Protein AF-0000000086877077 (afdb_homodimer)

Structure (mmCIF, N/CA/C/O backbone):
data_AF-0000000086877077-model_v1
#
loop_
_entity.id
_entity.type
_entity.pdbx_description
1 polymer 'ABC transporter ATP-binding protein'
#
loop_
_atom_site.group_PDB
_atom_site.id
_atom_site.type_symbol
_atom_site.label_atom_id
_atom_site.label_alt_id
_atom_site.label_comp_id
_atom_site.label_asym_id
_atom_site.label_entity_id
_atom_site.label_seq_id
_atom_site.pdbx_PDB_ins_code
_atom_site.Cartn_x
_atom_site.Cartn_y
_atom_site.Cartn_z
_atom_site.occupancy
_atom_site.B_iso_or_equiv
_atom_site.auth_seq_id
_atom_site.auth_comp_id
_atom_site.auth_asym_id
_atom_site.auth_atom_id
_atom_site.pdbx_PDB_model_num
ATOM 1 N N . MET A 1 1 ? -6.91 24.859 15.961 1 87.12 1 MET A N 1
ATOM 2 C CA . MET A 1 1 ? -7.949 23.844 15.906 1 87.12 1 MET A CA 1
ATOM 3 C C . MET A 1 1 ? -8.664 23.859 14.562 1 87.12 1 MET A C 1
ATOM 5 O O . MET A 1 1 ? -8.836 24.922 13.961 1 87.12 1 MET A O 1
ATOM 9 N N . VAL A 1 2 ? -8.867 22.766 14.031 1 94.12 2 VAL A N 1
ATOM 10 C CA . VAL A 1 2 ? -9.648 22.656 12.805 1 94.12 2 VAL A CA 1
ATOM 11 C C . VAL A 1 2 ? -11.047 22.125 13.133 1 94.12 2 VAL A C 1
ATOM 13 O O . VAL A 1 2 ? -11.188 21.125 13.836 1 94.12 2 VAL A O 1
ATOM 16 N N . GLU A 1 3 ? -12.031 22.891 12.672 1 96.88 3 GLU A N 1
ATOM 17 C CA . GLU A 1 3 ? -13.414 22.484 12.883 1 96.88 3 GLU A CA 1
ATOM 18 C C . GLU A 1 3 ? -14.125 22.234 11.555 1 96.88 3 GLU A C 1
ATOM 20 O O . GLU A 1 3 ? -14.109 23.078 10.656 1 96.88 3 GLU A O 1
ATOM 25 N N . VAL A 1 4 ? -14.672 21.078 11.445 1 97.12 4 VAL A N 1
ATOM 26 C CA . VAL A 1 4 ? -15.5 20.703 10.297 1 97.12 4 VAL A CA 1
ATOM 27 C C . VAL A 1 4 ? -16.969 20.609 10.727 1 97.12 4 VAL A C 1
ATOM 29 O O . VAL A 1 4 ? -17.312 19.859 11.633 1 97.12 4 VAL A O 1
ATOM 32 N N . ARG A 1 5 ? -17.781 21.422 10.055 1 97.5 5 ARG A N 1
ATOM 33 C CA . ARG A 1 5 ? -19.188 21.484 10.445 1 97.5 5 ARG A CA 1
ATOM 34 C C . ARG A 1 5 ? -20.109 21.125 9.281 1 97.5 5 ARG A C 1
ATOM 36 O O . ARG A 1 5 ? -20.25 21.906 8.336 1 97.5 5 ARG A O 1
ATOM 43 N N . ASN A 1 6 ? -20.734 19.984 9.406 1 97.56 6 ASN A N 1
ATOM 44 C CA . ASN A 1 6 ? -21.781 19.531 8.508 1 97.56 6 ASN A CA 1
ATOM 45 C C . ASN A 1 6 ? -21.359 19.641 7.043 1 97.56 6 ASN A C 1
ATOM 47 O O . ASN A 1 6 ? -22.109 20.156 6.211 1 97.56 6 ASN A O 1
ATOM 51 N N . VAL A 1 7 ? -20.219 19.188 6.746 1 97 7 VAL A N 1
ATOM 52 C CA . VAL A 1 7 ? -19.656 19.297 5.406 1 97 7 VAL A CA 1
ATOM 53 C C . VAL A 1 7 ? -20.141 18.125 4.551 1 97 7 VAL A C 1
ATOM 55 O O . VAL A 1 7 ? -20.203 16.984 5.027 1 97 7 VAL A O 1
ATOM 58 N N . SER A 1 8 ? -20.516 18.406 3.322 1 97.38 8 SER A N 1
ATOM 59 C CA . SER A 1 8 ? -20.969 17.391 2.371 1 97.38 8 SER A CA 1
ATOM 60 C C . SER A 1 8 ? -20.359 17.641 0.99 1 97.38 8 SER A C 1
ATOM 62 O O . SER A 1 8 ? -19.953 18.75 0.669 1 97.38 8 SER A O 1
ATOM 64 N N . LYS A 1 9 ? -20.141 16.625 0.255 1 96.38 9 LYS A N 1
ATOM 65 C CA . LYS A 1 9 ? -19.688 16.656 -1.135 1 96.38 9 LYS A CA 1
ATOM 66 C C . LYS A 1 9 ? -20.391 15.578 -1.959 1 96.38 9 LYS A C 1
ATOM 68 O O . LYS A 1 9 ? -20.469 14.422 -1.537 1 96.38 9 LYS A O 1
ATOM 73 N N . GLN A 1 10 ? -20.891 15.953 -3.033 1 94.19 10 GLN A N 1
ATOM 74 C CA . GLN A 1 10 ? -21.562 15.031 -3.949 1 94.19 10 GLN A CA 1
ATOM 75 C C . GLN A 1 10 ? -20.938 15.094 -5.34 1 94.19 10 GLN A C 1
ATOM 77 O O . GLN A 1 10 ? -20.562 16.172 -5.816 1 94.19 10 GLN A O 1
ATOM 82 N N . TYR A 1 11 ? -20.734 13.898 -5.969 1 88.69 11 TYR A N 1
ATOM 83 C CA . TYR A 1 11 ? -20.359 13.766 -7.375 1 88.69 11 TYR A CA 1
ATOM 84 C C . TYR A 1 11 ? -21.406 12.969 -8.141 1 88.69 11 TYR A C 1
ATOM 86 O O . TYR A 1 11 ? -21.766 11.852 -7.754 1 88.69 11 TYR A O 1
ATOM 94 N N . GLY A 1 12 ? -21.859 13.461 -9.289 1 86.75 12 GLY A N 1
ATOM 95 C CA . GLY A 1 12 ? -22.812 12.734 -10.125 1 86.75 12 GLY A CA 1
ATOM 96 C C . GLY A 1 12 ? -23.984 12.172 -9.344 1 86.75 12 GLY A C 1
ATOM 97 O O . GLY A 1 12 ? -24.375 11.023 -9.562 1 86.75 12 GLY A O 1
ATOM 98 N N . GLY A 1 13 ? -24.375 12.766 -8.328 1 86.44 13 GLY A N 1
ATOM 99 C CA . GLY A 1 13 ? -25.531 12.336 -7.562 1 86.44 13 GLY A CA 1
ATOM 100 C C . GLY A 1 13 ? -25.172 11.469 -6.375 1 86.44 13 GLY A C 1
ATOM 101 O O . GLY A 1 13 ? -26.031 11.133 -5.559 1 86.44 13 GLY A O 1
ATOM 102 N N . VAL A 1 14 ? -24.047 11.07 -6.234 1 87.62 14 VAL A N 1
ATOM 103 C CA . VAL A 1 14 ? -23.641 10.219 -5.125 1 87.62 14 VAL A CA 1
ATOM 104 C C . VAL A 1 14 ? -22.938 11.062 -4.059 1 87.62 14 VAL A C 1
ATOM 106 O O . VAL A 1 14 ? -22 11.812 -4.367 1 87.62 14 VAL A O 1
ATOM 109 N N . ARG A 1 15 ? -23.375 10.953 -2.826 1 92.31 15 ARG A N 1
ATOM 110 C CA . ARG A 1 15 ? -22.75 11.664 -1.721 1 92.31 15 ARG A CA 1
ATOM 111 C C . ARG A 1 15 ? -21.484 10.945 -1.258 1 92.31 15 ARG A C 1
ATOM 113 O O . ARG A 1 15 ? -21.562 9.898 -0.602 1 92.31 15 ARG A O 1
ATOM 120 N N . VAL A 1 16 ? -20.391 11.523 -1.556 1 93.94 16 VAL A N 1
ATOM 121 C CA . VAL A 1 16 ? -19.094 10.938 -1.198 1 93.94 16 VAL A CA 1
ATOM 122 C C . VAL A 1 16 ? -18.766 11.273 0.253 1 93.94 16 VAL A C 1
ATOM 124 O O . VAL A 1 16 ? -18.125 10.484 0.948 1 93.94 16 VAL A O 1
ATOM 127 N N . VAL A 1 17 ? -19.141 12.438 0.637 1 97.06 17 VAL A N 1
ATOM 128 C CA . VAL A 1 17 ? -19.109 12.883 2.023 1 97.06 17 VAL A CA 1
ATOM 129 C C . VAL A 1 17 ? -20.469 13.453 2.414 1 97.06 17 VAL A C 1
ATOM 131 O O . VAL A 1 17 ? -21.016 14.305 1.712 1 97.06 17 VAL A O 1
ATOM 134 N N . ASP A 1 18 ? -20.969 12.953 3.551 1 97.44 18 ASP A N 1
ATOM 135 C CA . ASP A 1 18 ? -22.359 13.258 3.873 1 97.44 18 ASP A CA 1
ATOM 136 C C . ASP A 1 18 ? -22.484 13.797 5.297 1 97.44 18 ASP A C 1
ATOM 138 O O . ASP A 1 18 ? -22.547 13.023 6.254 1 97.44 18 ASP A O 1
ATOM 142 N N . ASP A 1 19 ? -22.562 15.125 5.395 1 96.94 19 ASP A N 1
ATOM 143 C CA . ASP A 1 19 ? -22.875 15.812 6.645 1 96.94 19 ASP A CA 1
ATOM 144 C C . ASP A 1 19 ? -21.875 15.461 7.738 1 96.94 19 ASP A C 1
ATOM 146 O O . ASP A 1 19 ? -22.266 15.031 8.828 1 96.94 19 ASP A O 1
ATOM 150 N N . VAL A 1 20 ? -20.625 15.633 7.445 1 97.62 20 VAL A N 1
ATOM 151 C CA . VAL A 1 20 ? -19.562 15.242 8.359 1 97.62 20 VAL A CA 1
ATOM 152 C C . VAL A 1 20 ? -19.188 16.422 9.25 1 97.62 20 VAL A C 1
ATOM 154 O O . VAL A 1 20 ? -18.984 17.531 8.766 1 97.62 20 VAL A O 1
ATOM 157 N N . SER A 1 21 ? -19.203 16.188 10.539 1 97.75 21 SER A N 1
ATOM 158 C CA . SER A 1 21 ? -18.703 17.141 11.531 1 97.75 21 SER A CA 1
ATOM 159 C C . SER A 1 21 ? -17.625 16.5 12.398 1 97.75 21 SER A C 1
ATOM 161 O O . SER A 1 21 ? -17.75 15.344 12.812 1 97.75 21 SER A O 1
ATOM 163 N N . LEU A 1 22 ? -16.562 17.219 12.531 1 96.62 22 LEU A N 1
ATOM 164 C CA . LEU A 1 22 ? -15.492 16.734 13.406 1 96.62 22 LEU A CA 1
ATOM 165 C C . LEU A 1 22 ? -14.578 17.875 13.836 1 96.62 22 LEU A C 1
ATOM 167 O O . LEU A 1 22 ? -14.625 18.969 13.258 1 96.62 22 LEU A O 1
ATOM 171 N N . ASN A 1 23 ? -13.859 17.625 14.898 1 96.12 23 ASN A N 1
ATOM 172 C CA . ASN A 1 23 ? -12.844 18.547 15.367 1 96.12 23 ASN A CA 1
ATOM 173 C C . ASN A 1 23 ? -11.461 17.906 15.383 1 96.12 23 ASN A C 1
ATOM 175 O O . ASN A 1 23 ? -11.32 16.734 15.75 1 96.12 23 ASN A O 1
ATOM 179 N N . ILE A 1 24 ? -10.547 18.625 14.922 1 97.06 24 ILE A N 1
ATOM 180 C CA . ILE A 1 24 ? -9.148 18.188 14.977 1 97.06 24 ILE A CA 1
ATOM 181 C C . ILE A 1 24 ? -8.43 18.922 16.109 1 97.06 24 ILE A C 1
ATOM 183 O O . ILE A 1 24 ? -8.344 20.156 16.109 1 97.06 24 ILE A O 1
ATOM 187 N N . ALA A 1 25 ? -7.91 18.141 17.031 1 96.88 25 ALA A N 1
ATOM 188 C CA . ALA A 1 25 ? -7.238 18.703 18.188 1 96.88 25 ALA A CA 1
ATOM 189 C C . ALA A 1 25 ? -5.891 19.312 17.812 1 96.88 25 ALA A C 1
ATOM 191 O O . ALA A 1 25 ? -5.121 18.703 17.062 1 96.88 25 ALA A O 1
ATOM 192 N N . LYS A 1 26 ? -5.648 20.453 18.375 1 96.94 26 LYS A N 1
ATOM 193 C CA . LYS A 1 26 ? -4.379 21.141 18.125 1 96.94 26 LYS A CA 1
ATOM 194 C C . LYS A 1 26 ? -3.229 20.406 18.828 1 96.94 26 LYS A C 1
ATOM 196 O O . LYS A 1 26 ? -3.385 19.922 19.953 1 96.94 26 LYS A O 1
ATOM 201 N N . GLY A 1 27 ? -2.117 20.344 18.172 1 97.75 27 GLY A N 1
ATOM 202 C CA . GLY A 1 27 ? -0.911 19.781 18.75 1 97.75 27 GLY A CA 1
ATOM 203 C C . GLY A 1 27 ? -0.98 18.281 18.922 1 97.75 27 GLY A C 1
ATOM 204 O O . GLY A 1 27 ? -0.345 17.719 19.812 1 97.75 27 GLY A O 1
ATOM 205 N N . LYS A 1 28 ? -1.819 17.609 18.094 1 98.56 28 LYS A N 1
ATOM 206 C CA . LYS A 1 28 ? -2.016 16.172 18.156 1 98.56 28 LYS A CA 1
ATOM 207 C C . LYS A 1 28 ? -1.961 15.547 16.766 1 98.56 28 LYS A C 1
ATOM 209 O O . LYS A 1 28 ? -2.006 16.266 15.758 1 98.56 28 LYS A O 1
ATOM 214 N N . ILE A 1 29 ? -1.747 14.297 16.719 1 98.56 29 ILE A N 1
ATOM 215 C CA . ILE A 1 29 ? -1.922 13.539 15.484 1 98.56 29 ILE A CA 1
ATOM 216 C C . ILE A 1 29 ? -3.33 12.945 15.438 1 98.56 29 ILE A C 1
ATOM 218 O O . ILE A 1 29 ? -3.723 12.195 16.328 1 98.56 29 ILE A O 1
ATOM 222 N N . THR A 1 30 ? -4.082 13.359 14.453 1 98.69 30 THR A N 1
ATOM 223 C CA . THR A 1 30 ? -5.387 12.758 14.18 1 98.69 30 THR A CA 1
ATOM 224 C C . THR A 1 30 ? -5.352 11.953 12.891 1 98.69 30 THR A C 1
ATOM 226 O O . THR A 1 30 ? -5.016 12.484 11.828 1 98.69 30 THR A O 1
ATOM 229 N N . SER A 1 31 ? -5.688 10.664 12.969 1 98.5 31 SER A N 1
ATOM 230 C CA . SER A 1 31 ? -5.691 9.797 11.797 1 98.5 31 SER A CA 1
ATOM 231 C C . SER A 1 31 ? -7.113 9.562 11.297 1 98.5 31 SER A C 1
ATOM 233 O O . SER A 1 31 ? -8.031 9.367 12.094 1 98.5 31 SER A O 1
ATOM 235 N N . PHE A 1 32 ? -7.281 9.703 9.992 1 97.94 32 PHE A N 1
ATOM 236 C CA . PHE A 1 32 ? -8.492 9.258 9.305 1 97.94 32 PHE A CA 1
ATOM 237 C C . PHE A 1 32 ? -8.344 7.816 8.828 1 97.94 32 PHE A C 1
ATOM 239 O O . PHE A 1 32 ? -7.41 7.496 8.086 1 97.94 32 PHE A O 1
ATOM 246 N N . ILE A 1 33 ? -9.25 6.961 9.312 1 97.62 33 ILE A N 1
ATOM 247 C CA . ILE A 1 33 ? -9.227 5.566 8.891 1 97.62 33 ILE A CA 1
ATOM 248 C C . ILE A 1 33 ? -10.586 5.18 8.297 1 97.62 33 ILE A C 1
ATOM 250 O O . ILE A 1 33 ? -11.57 5.895 8.492 1 97.62 33 ILE A O 1
ATOM 254 N N . GLY A 1 34 ? -10.633 4.086 7.578 1 95.94 34 GLY A N 1
ATOM 255 C CA . GLY A 1 34 ? -11.828 3.578 6.922 1 95.94 34 GLY A CA 1
ATOM 256 C C . GLY A 1 34 ? -11.531 2.809 5.648 1 95.94 34 GLY A C 1
ATOM 257 O O . GLY A 1 34 ? -10.406 2.844 5.148 1 95.94 34 GLY A O 1
ATOM 258 N N . PRO A 1 35 ? -12.523 2.113 5.184 1 93 35 PRO A N 1
ATOM 259 C CA . PRO A 1 35 ? -12.312 1.348 3.953 1 93 35 PRO A CA 1
ATOM 260 C C . PRO A 1 35 ? -12.117 2.238 2.73 1 93 35 PRO A C 1
ATOM 262 O O . PRO A 1 35 ? -12.227 3.463 2.828 1 93 35 PRO A O 1
ATOM 265 N N . ASN A 1 36 ? -11.695 1.594 1.664 1 87.88 36 ASN A N 1
ATOM 266 C CA . ASN A 1 36 ? -11.586 2.324 0.406 1 87.88 36 ASN A CA 1
ATOM 267 C C . ASN A 1 36 ? -12.922 2.953 0.006 1 87.88 36 ASN A C 1
ATOM 269 O O . ASN A 1 36 ? -13.969 2.322 0.133 1 87.88 36 ASN A O 1
ATOM 273 N N . GLY A 1 37 ? -12.898 4.148 -0.38 1 87.44 37 GLY A N 1
ATOM 274 C CA . GLY A 1 37 ? -14.109 4.828 -0.813 1 87.44 37 GLY A CA 1
ATOM 275 C C . GLY A 1 37 ? -14.891 5.445 0.333 1 87.44 37 GLY A C 1
ATOM 276 O O . GLY A 1 37 ? -16 5.938 0.139 1 87.44 37 GLY A O 1
ATOM 277 N N . ALA A 1 38 ? -14.32 5.5 1.465 1 92.25 38 ALA A N 1
ATOM 278 C CA . ALA A 1 38 ? -15.031 5.98 2.646 1 92.25 38 ALA A CA 1
ATOM 279 C C . ALA A 1 38 ? -15.141 7.5 2.646 1 92.25 38 ALA A C 1
ATOM 281 O O . ALA A 1 38 ? -15.859 8.078 3.465 1 92.25 38 ALA A O 1
ATOM 282 N N . GLY A 1 39 ? -14.414 8.164 1.776 1 93.69 39 GLY A N 1
ATOM 283 C CA . GLY A 1 39 ? -14.477 9.617 1.689 1 93.69 39 GLY A CA 1
ATOM 284 C C . GLY A 1 39 ? -13.312 10.305 2.371 1 93.69 39 GLY A C 1
ATOM 285 O O . GLY A 1 39 ? -13.312 11.531 2.535 1 93.69 39 GLY A O 1
ATOM 286 N N . LYS A 1 40 ? -12.32 9.578 2.807 1 94.94 40 LYS A N 1
ATOM 287 C CA . LYS A 1 40 ? -11.195 10.094 3.576 1 94.94 40 LYS A CA 1
ATOM 288 C C . LYS A 1 40 ? -10.453 11.18 2.801 1 94.94 40 LYS A C 1
ATOM 290 O O . LYS A 1 40 ? -10.25 12.289 3.309 1 94.94 40 LYS A O 1
ATOM 295 N N . SER A 1 41 ? -10.086 10.844 1.562 1 93.56 41 SER A N 1
ATOM 296 C CA . SER A 1 41 ? -9.328 11.773 0.737 1 93.56 41 SER A CA 1
ATOM 297 C C . SER A 1 41 ? -10.172 12.992 0.366 1 93.56 41 SER A C 1
ATOM 299 O O . SER A 1 41 ? -9.68 14.125 0.383 1 93.56 41 SER A O 1
ATOM 301 N N . THR A 1 42 ? -11.406 12.797 0.036 1 93.62 42 THR A N 1
ATOM 302 C CA . THR A 1 42 ? -12.312 13.891 -0.303 1 93.62 42 THR A CA 1
ATOM 303 C C . THR A 1 42 ? -12.484 14.836 0.882 1 93.62 42 THR A C 1
ATOM 305 O O . THR A 1 42 ? -12.422 16.047 0.725 1 93.62 42 THR A O 1
ATOM 308 N N . LEU A 1 43 ? -12.656 14.227 2.027 1 95.81 43 LEU A N 1
ATOM 309 C CA . LEU A 1 43 ? -12.805 15.031 3.234 1 95.81 43 LEU A CA 1
ATOM 310 C C . LEU A 1 43 ? -11.547 15.852 3.496 1 95.81 43 LEU A C 1
ATOM 312 O O . LEU A 1 43 ? -11.633 17.062 3.74 1 95.81 43 LEU A O 1
ATOM 316 N N . LEU A 1 44 ? -10.398 15.203 3.404 1 95.31 44 LEU A N 1
ATOM 317 C CA . LEU A 1 44 ? -9.133 15.898 3.613 1 95.31 44 LEU A CA 1
ATOM 318 C C . LEU A 1 44 ? -8.961 17.031 2.611 1 95.31 44 LEU A C 1
ATOM 320 O O . LEU A 1 44 ? -8.523 18.125 2.975 1 95.31 44 LEU A O 1
ATOM 324 N N . SER A 1 45 ? -9.344 16.828 1.409 1 93.44 45 SER A N 1
ATOM 325 C CA . SER A 1 45 ? -9.219 17.828 0.354 1 93.44 45 SER A CA 1
ATOM 326 C C . SER A 1 45 ? -10.133 19.016 0.623 1 93.44 45 SER A C 1
ATOM 328 O O . SER A 1 45 ? -9.766 20.156 0.326 1 93.44 45 SER A O 1
ATOM 330 N N . MET A 1 46 ? -11.266 18.797 1.175 1 94.06 46 MET A N 1
ATOM 331 C CA . MET A 1 46 ? -12.172 19.891 1.511 1 94.06 46 MET A CA 1
ATOM 332 C C . MET A 1 46 ? -11.633 20.703 2.67 1 94.06 46 MET A C 1
ATOM 334 O O . MET A 1 46 ? -11.742 21.938 2.672 1 94.06 46 MET A O 1
ATOM 338 N N . ILE A 1 47 ? -11 19.984 3.57 1 93.31 47 ILE A N 1
ATOM 339 C CA . ILE A 1 47 ? -10.422 20.672 4.73 1 93.31 47 ILE A CA 1
ATOM 340 C C . ILE A 1 47 ? -9.297 21.594 4.281 1 93.31 47 ILE A C 1
ATOM 342 O O . ILE A 1 47 ? -9.094 22.656 4.867 1 93.31 47 ILE A O 1
ATOM 346 N N . THR A 1 48 ? -8.633 21.266 3.201 1 89.69 48 THR A N 1
ATOM 347 C CA . THR A 1 48 ? -7.469 22.031 2.746 1 89.69 48 THR A CA 1
ATOM 348 C C . THR A 1 48 ? -7.84 22.953 1.591 1 89.69 48 THR A C 1
ATOM 350 O O . THR A 1 48 ? -6.973 23.609 1.009 1 89.69 48 THR A O 1
ATOM 353 N N . ARG A 1 49 ? -9.023 22.953 1.143 1 87.19 49 ARG A N 1
ATOM 354 C CA . ARG A 1 49 ? -9.578 23.797 0.094 1 87.19 49 ARG A CA 1
ATOM 355 C C . ARG A 1 49 ? -9.078 23.375 -1.281 1 87.19 49 ARG A C 1
ATOM 357 O O . ARG A 1 49 ? -9.023 24.188 -2.207 1 87.19 49 ARG A O 1
ATOM 364 N N . LEU A 1 50 ? -8.562 22.188 -1.391 1 84.81 50 LEU A N 1
ATOM 365 C CA . LEU A 1 50 ? -8.188 21.641 -2.689 1 84.81 50 LEU A CA 1
ATOM 366 C C . LEU A 1 50 ? -9.422 21.359 -3.537 1 84.81 50 LEU A C 1
ATOM 368 O O . LEU A 1 50 ? -9.359 21.406 -4.766 1 84.81 50 LEU A O 1
ATOM 372 N N . ILE A 1 51 ? -10.477 21.016 -2.85 1 89.69 51 ILE A N 1
ATOM 373 C CA . ILE A 1 51 ? -11.781 20.875 -3.486 1 89.69 51 ILE A CA 1
ATOM 374 C C . ILE A 1 51 ? -12.828 21.656 -2.699 1 89.69 51 ILE A C 1
ATOM 376 O O . ILE A 1 51 ? -12.734 21.781 -1.477 1 89.69 51 ILE A O 1
ATOM 380 N N . SER A 1 52 ? -13.781 22.141 -3.438 1 91.69 52 SER A N 1
ATOM 381 C CA . SER A 1 52 ? -14.852 22.891 -2.789 1 91.69 52 SER A CA 1
ATOM 382 C C . SER A 1 52 ? -15.844 21.953 -2.1 1 91.69 52 SER A C 1
ATOM 384 O O . SER A 1 52 ? -16.078 20.844 -2.568 1 91.69 52 SER A O 1
ATOM 386 N N . LYS A 1 53 ? -16.344 22.391 -1.026 1 93.88 53 LYS A N 1
ATOM 387 C CA . LYS A 1 53 ? -17.438 21.688 -0.363 1 93.88 53 LYS A CA 1
ATOM 388 C C . LYS A 1 53 ? -18.797 22.125 -0.933 1 93.88 53 LYS A C 1
ATOM 390 O O . LYS A 1 53 ? -18.922 23.234 -1.446 1 93.88 53 LYS A O 1
ATOM 395 N N . ASP A 1 54 ? -19.766 21.266 -0.862 1 95.19 54 ASP A N 1
ATOM 396 C CA . ASP A 1 54 ? -21.109 21.609 -1.312 1 95.19 54 ASP A CA 1
ATOM 397 C C . ASP A 1 54 ? -21.906 22.281 -0.198 1 95.19 54 ASP A C 1
ATOM 399 O O . ASP A 1 54 ? -22.672 23.219 -0.453 1 95.19 54 ASP A O 1
ATOM 403 N N . THR A 1 55 ? -21.734 21.812 0.981 1 95.62 55 THR A N 1
ATOM 404 C CA . THR A 1 55 ? -22.391 22.375 2.154 1 95.62 55 THR A CA 1
ATOM 405 C C . THR A 1 55 ? -21.453 22.344 3.359 1 95.62 55 THR A C 1
ATOM 407 O O . THR A 1 55 ? -20.406 21.719 3.318 1 95.62 55 THR A O 1
ATOM 410 N N . GLY A 1 56 ? -21.812 23.156 4.391 1 96.38 56 GLY A N 1
ATOM 411 C CA . GLY A 1 56 ? -21.078 23.141 5.652 1 96.38 56 GLY A CA 1
ATOM 412 C C . GLY A 1 56 ? -19.953 24.156 5.703 1 96.38 56 GLY A C 1
ATOM 413 O O . GLY A 1 56 ? -19.906 25.078 4.887 1 96.38 56 GLY A O 1
ATOM 414 N N . GLN A 1 57 ? -19.172 24 6.785 1 96.69 57 GLN A N 1
ATOM 415 C CA . GLN A 1 57 ? -18.078 24.953 7.008 1 96.69 57 GLN A CA 1
ATOM 416 C C . GLN A 1 57 ? -16.828 24.25 7.527 1 96.69 57 GLN A C 1
ATOM 418 O O . GLN A 1 57 ? -16.922 23.234 8.227 1 96.69 57 GLN A O 1
ATOM 423 N N . VAL A 1 58 ? -15.766 24.75 7.121 1 96.62 58 VAL A N 1
ATOM 424 C CA . VAL A 1 58 ? -14.477 24.344 7.672 1 96.62 58 VAL A CA 1
ATOM 425 C C . VAL A 1 58 ? -13.766 25.562 8.258 1 96.62 58 VAL A C 1
ATOM 427 O O . VAL A 1 58 ? -13.555 26.562 7.57 1 96.62 58 VAL A O 1
ATOM 430 N N . LEU A 1 59 ? -13.469 25.453 9.523 1 96.56 59 LEU A N 1
ATOM 431 C CA . LEU A 1 59 ? -12.797 26.562 10.203 1 96.56 59 LEU A CA 1
ATOM 432 C C . LEU A 1 59 ? -11.391 26.156 10.633 1 96.56 59 LEU A C 1
ATOM 434 O O . LEU A 1 59 ? -11.188 25.078 11.172 1 96.56 59 LEU A O 1
ATOM 438 N N . ILE A 1 60 ? -10.477 27 10.391 1 94.38 60 ILE A N 1
ATOM 439 C CA . ILE A 1 60 ? -9.117 26.875 10.906 1 94.38 60 ILE A CA 1
ATOM 440 C C . ILE A 1 60 ? -8.812 28.062 11.828 1 94.38 60 ILE A C 1
ATOM 442 O O . ILE A 1 60 ? -8.844 29.219 11.406 1 94.38 60 ILE A O 1
ATOM 446 N N . GLU A 1 61 ? -8.57 27.734 13.023 1 92.88 61 GLU A N 1
ATO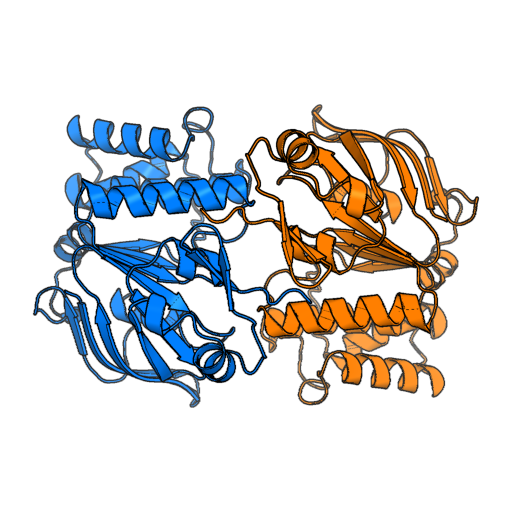M 447 C CA . GLU A 1 61 ? -8.352 28.766 14.031 1 92.88 61 GLU A CA 1
ATOM 448 C C . GLU A 1 61 ? -9.516 29.75 14.078 1 92.88 61 GLU A C 1
ATOM 450 O O . GLU A 1 61 ? -9.312 30.969 14.055 1 92.88 61 GLU A O 1
ATOM 455 N N . GLY A 1 62 ? -10.648 29.219 13.906 1 92.69 62 GLY A N 1
ATOM 456 C CA . GLY A 1 62 ? -11.859 30.016 14.062 1 92.69 62 GLY A CA 1
ATOM 457 C C . GLY A 1 62 ? -12.258 30.766 12.797 1 92.69 62 GLY A C 1
ATOM 458 O O . GLY A 1 62 ? -13.312 31.391 12.75 1 92.69 62 GLY A O 1
ATOM 459 N N . ARG A 1 63 ? -11.453 30.672 11.773 1 93.56 63 ARG A N 1
ATOM 460 C CA . ARG A 1 63 ? -11.742 31.359 10.516 1 93.56 63 ARG A CA 1
ATOM 461 C C . ARG A 1 63 ? -12.109 30.359 9.422 1 93.56 63 ARG A C 1
ATOM 463 O O . ARG A 1 63 ? -11.445 29.344 9.258 1 93.56 63 ARG A O 1
ATOM 470 N N . GLU A 1 64 ? -13.141 30.766 8.742 1 95.25 64 GLU A N 1
ATOM 471 C CA . GLU A 1 64 ? -13.555 29.906 7.633 1 95.25 64 GLU A CA 1
ATOM 472 C C . GLU A 1 64 ? -12.469 29.844 6.562 1 95.25 64 GLU A C 1
ATOM 474 O O . GLU A 1 64 ? -11.852 30.859 6.227 1 95.25 64 GLU A O 1
ATOM 479 N N . ILE A 1 65 ? -12.25 28.672 6.105 1 93.31 65 ILE A N 1
ATOM 480 C CA . ILE A 1 65 ? -11.117 28.406 5.219 1 93.31 65 ILE A CA 1
ATOM 481 C C . ILE A 1 65 ? -11.234 29.25 3.955 1 93.31 65 ILE A C 1
ATOM 483 O O . ILE A 1 65 ? -10.227 29.703 3.408 1 93.31 65 ILE A O 1
ATOM 487 N N . GLU A 1 66 ? -12.43 29.5 3.49 1 90.12 66 GLU A N 1
ATOM 488 C CA . GLU A 1 66 ? -12.664 30.281 2.279 1 90.12 66 GLU A CA 1
ATOM 489 C C . GLU A 1 66 ? -12.25 31.734 2.477 1 90.12 66 GLU A C 1
ATOM 491 O O . GLU A 1 66 ? -11.969 32.438 1.506 1 90.12 66 GLU A O 1
ATOM 496 N N . GLY A 1 67 ? -12.172 32.125 3.637 1 90.75 67 GLY A N 1
ATOM 497 C CA . GLY A 1 67 ? -11.844 33.5 3.943 1 90.75 67 GLY A CA 1
ATOM 498 C C . GLY A 1 67 ? -10.352 33.781 4.016 1 90.75 67 GLY A C 1
ATOM 499 O O . GLY A 1 67 ? -9.922 34.938 4.047 1 90.75 67 GLY A O 1
ATOM 500 N N . TRP A 1 68 ? -9.602 32.75 4.004 1 92.12 68 TRP A N 1
ATOM 501 C CA . TRP A 1 68 ? -8.156 32.938 4.062 1 92.12 68 TRP A CA 1
ATOM 502 C C . TRP A 1 68 ? -7.598 33.344 2.705 1 92.12 68 TRP A C 1
ATOM 504 O O . TRP A 1 68 ? -8.031 32.844 1.666 1 92.12 68 TRP A O 1
ATOM 514 N N . LYS A 1 69 ? -6.648 34.281 2.783 1 92.31 69 LYS A N 1
ATOM 515 C CA . LYS A 1 69 ? -5.844 34.5 1.588 1 92.31 69 LYS A CA 1
ATOM 516 C C . LYS A 1 69 ? -4.895 33.344 1.328 1 92.31 69 LYS A C 1
ATOM 518 O O . LYS A 1 69 ? -4.312 32.781 2.264 1 92.31 69 LYS A O 1
ATOM 523 N N . SER A 1 70 ? -4.73 33 0.13 1 90.06 70 SER A N 1
ATOM 524 C CA . SER A 1 70 ? -3.916 31.844 -0.239 1 90.06 70 SER A CA 1
ATOM 525 C C . SER A 1 70 ? -2.508 31.953 0.337 1 90.06 70 SER A C 1
ATOM 527 O O . SER A 1 70 ? -1.973 30.969 0.868 1 90.06 70 SER A O 1
ATOM 529 N N . LYS A 1 71 ? -1.957 33.125 0.275 1 91.06 71 LYS A N 1
ATOM 530 C CA . LYS A 1 71 ? -0.6 33.344 0.765 1 91.06 71 LYS A CA 1
ATOM 531 C C . LYS A 1 71 ? -0.515 33.125 2.271 1 91.06 71 LYS A C 1
ATOM 533 O O . LYS A 1 71 ? 0.438 32.5 2.762 1 91.06 71 LYS A O 1
ATOM 538 N N . GLU A 1 72 ? -1.496 33.531 2.9 1 92.69 72 GLU A N 1
ATOM 539 C CA . GLU A 1 72 ? -1.523 33.375 4.352 1 92.69 72 GLU A CA 1
ATOM 540 C C . GLU A 1 72 ? -1.805 31.922 4.73 1 92.69 72 GLU A C 1
ATOM 542 O O . GLU A 1 72 ? -1.188 31.375 5.656 1 92.69 72 GLU A O 1
ATOM 547 N N . LEU A 1 73 ? -2.699 31.359 4.027 1 92.62 73 LEU A N 1
ATOM 548 C CA . LEU A 1 73 ? -3.082 29.969 4.312 1 92.62 73 LEU A CA 1
ATOM 549 C C . LEU A 1 73 ? -1.908 29.031 4.086 1 92.62 73 LEU A C 1
ATOM 551 O O . LEU A 1 73 ? -1.725 28.062 4.84 1 92.62 73 LEU A O 1
ATOM 555 N N . SER A 1 74 ? -1.128 29.328 3.098 1 92.06 74 SER A N 1
ATOM 556 C CA . SER A 1 74 ? -0.002 28.469 2.752 1 92.06 74 SER A CA 1
ATOM 557 C C . SER A 1 74 ? 1.09 28.531 3.814 1 92.06 74 SER A C 1
ATOM 559 O O . SER A 1 74 ? 1.972 27.672 3.857 1 92.06 74 SER A O 1
ATOM 561 N N . LYS A 1 75 ? 1.076 29.484 4.645 1 93.94 75 LYS A N 1
ATOM 562 C CA . LYS A 1 75 ? 2.006 29.609 5.766 1 93.94 75 LYS A CA 1
ATOM 563 C C . LYS A 1 75 ? 1.44 28.938 7.016 1 93.94 75 LYS A C 1
ATOM 565 O O . LYS A 1 75 ? 2.145 28.781 8.016 1 93.94 75 LYS A O 1
ATOM 570 N N . LYS A 1 76 ? 0.175 28.594 6.891 1 94.19 76 LYS A N 1
ATOM 571 C CA . LYS A 1 76 ? -0.503 28.016 8.047 1 94.19 76 LYS A CA 1
ATOM 572 C C . LYS A 1 76 ? -0.685 26.5 7.883 1 94.19 76 LYS A C 1
ATOM 574 O O . LYS A 1 76 ? -0.604 25.75 8.859 1 94.19 76 LYS A O 1
ATOM 579 N N . ILE A 1 77 ? -0.894 26.078 6.609 1 94.88 77 ILE A N 1
ATOM 580 C CA . ILE A 1 77 ? -1.236 24.688 6.336 1 94.88 77 ILE A CA 1
ATOM 581 C C . ILE A 1 77 ? -0.342 24.141 5.227 1 94.88 77 ILE A C 1
ATOM 583 O O . ILE A 1 77 ? -0.079 24.828 4.238 1 94.88 77 ILE A O 1
ATOM 587 N N . SER A 1 78 ? 0.206 22.969 5.43 1 94.56 78 SER A N 1
ATOM 588 C CA . SER A 1 78 ? 0.845 22.203 4.363 1 94.56 78 SER A CA 1
ATOM 589 C C . SER A 1 78 ? 0.076 20.922 4.062 1 94.56 78 SER A C 1
ATOM 591 O O . SER A 1 78 ? -0.46 20.297 4.973 1 94.56 78 SER A O 1
ATOM 593 N N . VAL A 1 79 ? 0.052 20.594 2.746 1 92.81 79 VAL A N 1
ATOM 594 C CA . VAL A 1 79 ? -0.77 19.453 2.322 1 92.81 79 VAL A CA 1
ATOM 595 C C . VAL A 1 79 ? 0.034 18.562 1.392 1 92.81 79 VAL A C 1
ATOM 597 O O . VAL A 1 79 ? 0.724 19.031 0.49 1 92.81 79 VAL A O 1
ATOM 600 N N . LEU A 1 80 ? 0.024 17.312 1.76 1 91.81 80 LEU A N 1
ATOM 601 C CA . LEU A 1 80 ? 0.484 16.297 0.826 1 91.81 80 LEU A CA 1
ATOM 602 C C . LEU A 1 80 ? -0.696 15.539 0.226 1 91.81 80 LEU A C 1
ATOM 604 O O . LEU A 1 80 ? -1.426 14.852 0.942 1 91.81 80 LEU A O 1
ATOM 608 N N . LYS A 1 81 ? -0.804 15.609 -1.119 1 87.31 81 LYS A N 1
ATOM 609 C CA . LYS A 1 81 ? -1.891 14.93 -1.816 1 87.31 81 LYS A CA 1
ATOM 610 C C . LYS A 1 81 ? -1.481 13.516 -2.229 1 87.31 81 LYS A C 1
ATOM 612 O O . LYS A 1 81 ? -0.296 13.172 -2.205 1 87.31 81 LYS A O 1
ATOM 617 N N . GLN A 1 82 ? -2.533 12.695 -2.508 1 73.38 82 GLN A N 1
ATOM 618 C CA . GLN A 1 82 ? -2.297 11.32 -2.939 1 73.38 82 GLN A CA 1
ATOM 619 C C . GLN A 1 82 ? -1.554 11.289 -4.273 1 73.38 82 GLN A C 1
ATOM 621 O O . GLN A 1 82 ? -0.616 10.508 -4.445 1 73.38 82 GLN A O 1
ATOM 626 N N . SER A 1 83 ? -2.021 11.914 -5.242 1 66.12 83 SER A N 1
ATOM 627 C CA . SER A 1 83 ? -1.376 11.898 -6.551 1 66.12 83 SER A CA 1
ATOM 628 C C . SER A 1 83 ? -0.645 13.203 -6.824 1 66.12 83 SER A C 1
ATOM 630 O O . SER A 1 83 ? -1.268 14.266 -6.902 1 66.12 83 SER A O 1
ATOM 632 N N . ASN A 1 84 ? 0.667 13.227 -6.496 1 59.41 84 ASN A N 1
ATOM 633 C CA . ASN A 1 84 ? 1.393 14.438 -6.879 1 59.41 84 ASN A CA 1
ATOM 634 C C . ASN A 1 84 ? 2.156 14.242 -8.188 1 59.41 84 ASN A C 1
ATOM 636 O O . ASN A 1 84 ? 3.16 13.523 -8.219 1 59.41 84 ASN A O 1
ATOM 640 N N . HIS A 1 85 ? 1.473 14.367 -9.211 1 60.94 85 HIS A N 1
ATOM 641 C CA . HIS A 1 85 ? 2.215 14.305 -10.461 1 60.94 85 HIS A CA 1
ATOM 642 C C . HIS A 1 85 ? 2.693 15.68 -10.898 1 60.94 85 HIS A C 1
ATOM 644 O O . HIS A 1 85 ? 1.882 16.547 -11.219 1 60.94 85 HIS A O 1
ATOM 650 N N . ILE A 1 86 ? 3.875 16 -10.438 1 63.88 86 ILE A N 1
ATOM 651 C CA . ILE A 1 86 ? 4.484 17.219 -10.961 1 63.88 86 ILE A CA 1
ATOM 652 C C . ILE A 1 86 ? 5.176 16.922 -12.289 1 63.88 86 ILE A C 1
ATOM 654 O O . ILE A 1 86 ? 6.082 16.078 -12.352 1 63.88 86 ILE A O 1
ATOM 658 N N . ASN A 1 87 ? 4.691 17.391 -13.227 1 67.62 87 ASN A N 1
ATOM 659 C CA . ASN A 1 87 ? 5.156 17.141 -14.586 1 67.62 87 ASN A CA 1
ATOM 660 C C . ASN A 1 87 ? 6.422 17.938 -14.898 1 67.62 87 ASN A C 1
ATOM 662 O O . ASN A 1 87 ? 6.805 18.078 -16.062 1 67.62 87 ASN A O 1
ATOM 666 N N . ILE A 1 88 ? 7.008 18.484 -14.023 1 74.38 88 ILE A N 1
ATOM 667 C CA . ILE A 1 88 ? 8.211 19.281 -14.25 1 74.38 88 ILE A CA 1
ATOM 668 C C . ILE A 1 88 ? 9.438 18.516 -13.766 1 74.38 88 ILE A C 1
ATOM 670 O O . ILE A 1 88 ? 9.375 17.812 -12.75 1 74.38 88 ILE A O 1
ATOM 674 N N . ARG A 1 89 ? 10.445 18.688 -14.578 1 85.12 89 ARG A N 1
ATOM 675 C CA . ARG A 1 89 ? 11.703 18.062 -14.18 1 85.12 89 ARG A CA 1
ATOM 676 C C . ARG A 1 89 ? 12.367 18.844 -13.039 1 85.12 89 ARG A C 1
ATOM 678 O O . ARG A 1 89 ? 12.898 19.938 -13.258 1 85.12 89 ARG A O 1
ATOM 685 N N . LEU A 1 90 ? 12.25 18.5 -11.789 1 92.81 90 LEU A N 1
ATOM 686 C CA . LEU A 1 90 ? 12.789 19.125 -10.586 1 92.81 90 LEU A CA 1
ATOM 687 C C . LEU A 1 90 ? 13.711 18.156 -9.844 1 92.81 90 LEU A C 1
ATOM 689 O O . LEU A 1 90 ? 13.5 16.953 -9.867 1 92.81 90 LEU A O 1
ATOM 693 N N . THR A 1 91 ? 14.695 18.781 -9.297 1 96.5 91 THR A N 1
ATOM 694 C CA . THR A 1 91 ? 15.516 17.984 -8.391 1 96.5 91 THR A CA 1
ATOM 695 C C . THR A 1 91 ? 14.836 17.859 -7.027 1 96.5 91 THR A C 1
ATOM 697 O O . THR A 1 91 ? 13.859 18.547 -6.746 1 96.5 91 THR A O 1
ATOM 700 N N . VAL A 1 92 ? 15.344 16.953 -6.254 1 96.75 92 VAL A N 1
ATOM 701 C CA . VAL A 1 92 ? 14.852 16.781 -4.887 1 96.75 92 VAL A CA 1
ATOM 702 C C . VAL A 1 92 ? 14.977 18.109 -4.133 1 96.75 92 VAL A C 1
ATOM 704 O O . VAL A 1 92 ? 14.023 18.547 -3.48 1 96.75 92 VAL A O 1
ATOM 707 N N . GLU A 1 93 ? 16.078 18.719 -4.285 1 96.75 93 GLU A N 1
ATOM 708 C CA . GLU A 1 93 ? 16.312 19.984 -3.592 1 96.75 93 GLU A CA 1
ATOM 709 C C . GLU A 1 93 ? 15.328 21.047 -4.062 1 96.75 93 GLU A C 1
ATOM 711 O O . GLU A 1 93 ? 14.812 21.828 -3.252 1 96.75 93 GLU A O 1
ATOM 716 N N . ASP A 1 94 ? 15.109 21.094 -5.332 1 95.56 94 ASP A N 1
ATOM 717 C CA . ASP A 1 94 ? 14.148 22.047 -5.879 1 95.56 94 ASP A CA 1
ATOM 718 C C . ASP A 1 94 ? 12.758 21.844 -5.289 1 95.56 94 ASP A C 1
ATOM 720 O O . ASP A 1 94 ? 12.086 22.797 -4.902 1 95.56 94 ASP A O 1
ATOM 724 N N . LEU A 1 95 ? 12.422 20.594 -5.266 1 94.69 95 LEU A N 1
ATOM 725 C CA . LEU A 1 95 ? 11.102 20.266 -4.73 1 94.69 95 LEU A CA 1
ATOM 726 C C . LEU A 1 95 ? 10.984 20.703 -3.275 1 94.69 95 LEU A C 1
ATOM 728 O O . LEU A 1 95 ? 10 21.344 -2.895 1 94.69 95 LEU A O 1
ATOM 732 N N . VAL A 1 96 ? 11.945 20.344 -2.52 1 96 96 VAL A N 1
ATOM 733 C CA . VAL A 1 96 ? 11.914 20.672 -1.096 1 96 96 VAL A CA 1
ATOM 734 C C . VAL A 1 96 ? 11.93 22.188 -0.91 1 96 96 VAL A C 1
ATOM 736 O O . VAL A 1 96 ? 11.258 22.719 -0.017 1 96 96 VAL A O 1
ATOM 739 N N . ALA A 1 97 ? 12.586 22.875 -1.798 1 95.75 97 ALA A N 1
ATOM 740 C CA . ALA A 1 97 ? 12.656 24.328 -1.744 1 95.75 97 ALA A CA 1
ATOM 741 C C . ALA A 1 97 ? 11.289 24.953 -1.999 1 95.75 97 ALA A C 1
ATOM 743 O O . ALA A 1 97 ? 11 26.047 -1.512 1 95.75 97 ALA A O 1
ATOM 744 N N . PHE A 1 98 ? 10.477 24.281 -2.734 1 92.06 98 PHE A N 1
ATOM 745 C CA . PHE A 1 98 ? 9.125 24.766 -2.969 1 92.06 98 PHE A CA 1
ATOM 746 C C . PHE A 1 98 ? 8.367 24.906 -1.653 1 92.06 98 PHE A C 1
ATOM 748 O O . PHE A 1 98 ? 7.453 25.734 -1.543 1 92.06 98 PHE A O 1
ATOM 755 N N . GLY A 1 99 ? 8.758 24.125 -0.709 1 94.06 99 GLY A N 1
ATOM 756 C CA . GLY A 1 99 ? 8.148 24.25 0.604 1 94.06 99 GLY A CA 1
ATOM 757 C C . GLY A 1 99 ? 8.352 25.625 1.227 1 94.06 99 GLY A C 1
ATOM 758 O O . GLY A 1 99 ? 7.57 26.047 2.084 1 94.06 99 GLY A O 1
ATOM 759 N N . ARG A 1 100 ? 9.344 26.25 0.734 1 95.31 100 ARG A N 1
ATOM 760 C CA . ARG A 1 100 ? 9.664 27.562 1.304 1 95.31 100 ARG A CA 1
ATOM 761 C C . ARG A 1 100 ? 9.039 28.688 0.482 1 95.31 100 ARG A C 1
ATOM 763 O O . ARG A 1 100 ? 9.133 29.859 0.854 1 95.31 100 ARG A O 1
ATOM 770 N N . PHE A 1 101 ? 8.359 28.375 -0.508 1 91.5 101 PHE A N 1
ATOM 771 C CA . PHE A 1 101 ? 7.836 29.359 -1.447 1 91.5 101 PHE A CA 1
ATOM 772 C C . PHE A 1 101 ? 6.922 30.344 -0.739 1 91.5 101 PHE A C 1
ATOM 774 O O . PHE A 1 101 ? 6.973 31.547 -1.01 1 91.5 101 PHE A O 1
ATOM 781 N N . PRO A 1 102 ? 6.109 29.906 0.105 1 90.56 102 PRO A N 1
ATOM 782 C CA . PRO A 1 102 ? 5.223 30.844 0.791 1 90.56 102 PRO A CA 1
ATOM 783 C C . PRO A 1 102 ? 5.988 31.938 1.534 1 90.56 102 PRO A C 1
ATOM 785 O O . PRO A 1 102 ? 5.469 33.031 1.73 1 90.56 102 PRO A O 1
ATOM 788 N N . TYR A 1 103 ? 7.168 31.688 1.863 1 90.75 103 TYR A N 1
ATOM 789 C CA . TYR A 1 103 ? 7.961 32.625 2.66 1 90.75 103 TYR A CA 1
ATOM 790 C C . TYR A 1 103 ? 8.906 33.438 1.779 1 90.75 103 TYR A C 1
ATOM 792 O O . TYR A 1 103 ? 9.047 34.625 1.959 1 90.75 103 TYR A O 1
ATOM 800 N N . SER A 1 104 ? 9.477 32.812 0.841 1 88.56 104 SER A N 1
ATOM 801 C CA . SER A 1 104 ? 10.586 33.406 0.099 1 88.56 104 SER A CA 1
ATOM 802 C C . SER A 1 104 ? 10.117 33.938 -1.251 1 88.56 104 SER A C 1
ATOM 804 O O . SER A 1 104 ? 10.781 34.781 -1.85 1 88.56 104 SER A O 1
ATOM 806 N N . GLN A 1 105 ? 9.141 33.312 -1.717 1 88.5 105 GLN A N 1
ATOM 807 C CA . GLN A 1 105 ? 8.656 33.656 -3.055 1 88.5 105 GLN A CA 1
ATOM 808 C C . GLN A 1 105 ? 9.75 33.438 -4.098 1 88.5 105 GLN A C 1
ATOM 810 O O . GLN A 1 105 ? 9.953 34.312 -4.965 1 88.5 105 GLN A O 1
ATOM 815 N N . GLY A 1 106 ? 10.5 32.406 -3.85 1 86.38 106 GLY A N 1
ATOM 816 C CA . GLY A 1 106 ? 11.516 32.031 -4.824 1 86.38 106 GLY A CA 1
ATOM 817 C C . GLY A 1 106 ? 12.898 32.562 -4.465 1 86.38 106 GLY A C 1
ATOM 818 O O . GLY A 1 106 ? 13.898 32.125 -5.027 1 86.38 106 GLY A O 1
ATOM 819 N N . ARG A 1 107 ? 12.992 33.625 -3.578 1 91.31 107 ARG A N 1
ATOM 820 C CA . ARG A 1 107 ? 14.273 34.156 -3.111 1 91.31 107 ARG A CA 1
ATOM 821 C C . ARG A 1 107 ? 14.641 33.562 -1.756 1 91.31 107 ARG A C 1
ATOM 823 O O . ARG A 1 107 ? 14.398 34.188 -0.717 1 91.31 107 ARG A O 1
ATOM 830 N N . LEU A 1 108 ? 15.383 32.531 -1.838 1 94.31 108 LEU A N 1
ATOM 831 C CA . LEU A 1 108 ? 15.672 31.766 -0.64 1 94.31 108 LEU A CA 1
ATOM 832 C C . LEU A 1 108 ? 16.641 32.5 0.278 1 94.31 108 LEU A C 1
ATOM 834 O O . LEU A 1 108 ? 17.641 33.031 -0.179 1 94.31 108 LEU A O 1
ATOM 838 N N . THR A 1 109 ? 16.391 32.594 1.491 1 94.81 109 THR A N 1
ATOM 839 C CA . THR A 1 109 ? 17.25 33.156 2.529 1 94.81 109 THR A CA 1
ATOM 840 C C . THR A 1 109 ? 18.094 32.062 3.197 1 94.81 109 THR A C 1
ATOM 842 O O . THR A 1 109 ? 17.875 30.891 2.953 1 94.81 109 THR A O 1
ATOM 845 N N . PRO A 1 110 ? 18.984 32.5 3.984 1 94.62 110 PRO A N 1
ATOM 846 C CA . PRO A 1 110 ? 19.75 31.5 4.742 1 94.62 110 PRO A CA 1
ATOM 847 C C . PRO A 1 110 ? 18.875 30.641 5.641 1 94.62 110 PRO A C 1
ATOM 849 O O . PRO A 1 110 ? 19.141 29.438 5.789 1 94.62 110 PRO A O 1
ATOM 852 N N . GLU A 1 111 ? 17.922 31.234 6.16 1 94.31 111 GLU A N 1
ATOM 853 C CA . GLU A 1 111 ? 16.984 30.5 6.992 1 94.31 111 GLU A CA 1
ATOM 854 C C . GLU A 1 111 ? 16.25 29.438 6.18 1 94.31 111 GLU A C 1
ATOM 856 O O . GLU A 1 111 ? 16.062 28.312 6.645 1 94.31 111 GLU A O 1
ATOM 861 N N . ASP A 1 112 ? 15.859 29.812 5.027 1 95.56 112 ASP A N 1
ATOM 862 C CA . ASP A 1 112 ? 15.195 28.859 4.145 1 95.56 112 ASP A CA 1
ATOM 863 C C . ASP A 1 112 ? 16.094 27.672 3.832 1 95.56 112 ASP A C 1
ATOM 865 O O . ASP A 1 112 ? 15.648 26.516 3.846 1 95.56 112 ASP A O 1
ATOM 869 N N . HIS A 1 113 ? 17.328 27.984 3.619 1 96.06 113 HIS A N 1
ATOM 870 C CA . HIS A 1 113 ? 18.281 26.922 3.301 1 96.06 113 HIS A CA 1
ATOM 871 C C . HIS A 1 113 ? 18.453 25.969 4.477 1 96.06 113 HIS A C 1
ATOM 873 O O . HIS A 1 113 ? 18.656 24.766 4.281 1 96.06 113 HIS A O 1
ATOM 879 N N . GLN A 1 114 ? 18.344 26.484 5.602 1 95.69 114 GLN A N 1
ATOM 880 C CA . GLN A 1 114 ? 18.438 25.641 6.793 1 95.69 114 GLN A CA 1
ATOM 881 C C . GLN A 1 114 ? 17.25 24.703 6.895 1 95.69 114 GLN A C 1
ATOM 883 O O . GLN A 1 114 ? 17.422 23.516 7.18 1 95.69 114 GLN A O 1
ATOM 888 N N . TRP A 1 115 ? 16.078 25.234 6.668 1 94.12 115 TRP A N 1
ATOM 889 C CA . TRP A 1 115 ? 14.883 24.406 6.695 1 94.12 115 TRP A CA 1
ATOM 890 C C . TRP A 1 115 ? 14.961 23.297 5.641 1 94.12 115 TRP A C 1
ATOM 892 O O . TRP A 1 115 ? 14.602 22.156 5.906 1 94.12 115 TRP A O 1
ATOM 902 N N . ILE A 1 116 ? 15.453 23.672 4.504 1 96.25 116 ILE A N 1
ATOM 903 C CA . ILE A 1 116 ? 15.594 22.734 3.4 1 96.25 116 ILE A CA 1
ATOM 904 C C . ILE A 1 116 ? 16.578 21.625 3.783 1 96.25 116 ILE A C 1
ATOM 906 O O . ILE A 1 116 ? 16.297 20.438 3.623 1 96.25 116 ILE A O 1
ATOM 910 N N . GLN A 1 117 ? 17.672 22.047 4.344 1 96.69 117 GLN A N 1
ATOM 911 C CA . GLN A 1 117 ? 18.703 21.094 4.75 1 96.69 117 GLN A CA 1
ATOM 912 C C . GLN A 1 117 ? 18.172 20.141 5.812 1 96.69 117 GLN A C 1
ATOM 914 O O . GLN A 1 117 ? 18.375 18.922 5.723 1 96.69 117 GLN A O 1
ATOM 919 N N . GLU A 1 118 ? 17.5 20.625 6.75 1 94.19 118 GLU A N 1
ATOM 920 C CA . GLU A 1 118 ? 16.953 19.812 7.832 1 94.19 118 GLU A CA 1
ATOM 921 C C . GLU A 1 118 ? 15.93 18.797 7.309 1 94.19 118 GLU A C 1
ATOM 923 O O . GLU A 1 118 ? 15.938 17.641 7.707 1 94.19 118 GLU A O 1
ATOM 928 N N . ALA A 1 119 ? 15.078 19.266 6.469 1 94.81 119 ALA A N 1
ATOM 929 C CA . ALA A 1 119 ? 14.07 18.391 5.883 1 94.81 119 ALA A CA 1
ATOM 930 C C . ALA A 1 119 ? 14.727 17.25 5.102 1 94.81 119 ALA A C 1
ATOM 932 O O . ALA A 1 119 ? 14.328 16.094 5.227 1 94.81 119 ALA A O 1
ATOM 933 N N . ILE A 1 120 ? 15.734 17.609 4.32 1 96.25 120 ILE A N 1
ATOM 934 C CA . ILE A 1 120 ? 16.453 16.625 3.523 1 96.25 120 ILE A CA 1
ATOM 935 C C . ILE A 1 120 ? 17.141 15.609 4.445 1 96.25 120 ILE A C 1
ATOM 937 O O . ILE A 1 120 ? 17.094 14.406 4.195 1 96.25 120 ILE A O 1
ATOM 941 N N . ASP A 1 121 ? 17.641 16.062 5.52 1 93.69 121 ASP A N 1
ATOM 942 C CA . ASP A 1 121 ? 18.328 15.195 6.477 1 93.69 121 ASP A CA 1
ATOM 943 C C . ASP A 1 121 ? 17.328 14.281 7.195 1 93.69 121 ASP A C 1
ATOM 945 O O . ASP A 1 121 ? 17.578 13.086 7.34 1 93.69 121 ASP A O 1
ATOM 949 N N . TYR A 1 122 ? 16.219 14.828 7.559 1 87.62 122 TYR A N 1
ATOM 950 C CA . TYR A 1 122 ? 15.203 14.07 8.281 1 87.62 122 TYR A CA 1
ATOM 951 C C . TYR A 1 122 ? 14.688 12.906 7.434 1 87.62 122 TYR A C 1
ATOM 953 O O . TYR A 1 122 ? 14.367 11.844 7.961 1 87.62 122 TYR A O 1
ATOM 961 N N . MET A 1 123 ? 14.617 13.18 6.145 1 90.75 123 MET A N 1
ATOM 962 C CA . MET A 1 123 ? 14.055 12.164 5.258 1 90.75 123 MET A CA 1
ATOM 963 C C . MET A 1 123 ? 15.156 11.328 4.617 1 90.75 123 MET A C 1
ATOM 965 O O . MET A 1 123 ? 14.898 10.539 3.707 1 90.75 123 MET A O 1
ATOM 969 N N . GLU A 1 124 ? 16.438 11.523 5.059 1 89.56 124 GLU A N 1
ATOM 970 C CA . GLU A 1 124 ? 17.594 10.781 4.578 1 89.56 124 GLU A CA 1
ATOM 971 C C . GLU A 1 124 ? 17.719 10.867 3.057 1 89.56 124 GLU A C 1
ATOM 973 O O . GLU A 1 124 ? 17.891 9.844 2.387 1 89.56 124 GLU A O 1
ATOM 978 N N . LEU A 1 125 ? 17.625 12.055 2.531 1 94.62 125 LEU A N 1
ATOM 979 C CA . LEU A 1 125 ? 17.641 12.273 1.09 1 94.62 125 LEU A CA 1
ATOM 980 C C . LEU A 1 125 ? 18.953 12.914 0.657 1 94.62 125 LEU A C 1
ATOM 982 O O . LEU A 1 125 ? 19.094 13.336 -0.493 1 94.62 125 LEU A O 1
ATOM 986 N N . GLY A 1 126 ? 19.906 12.992 1.537 1 95.69 126 GLY A N 1
ATOM 987 C CA . GLY A 1 126 ? 21.188 13.625 1.255 1 95.69 126 GLY A CA 1
ATOM 988 C C . GLY A 1 126 ? 21.797 13.164 -0.053 1 95.69 126 GLY A C 1
ATOM 989 O O . GLY A 1 126 ? 22.047 13.977 -0.95 1 95.69 126 GLY A O 1
ATOM 990 N N . PRO A 1 127 ? 21.938 11.883 -0.169 1 95.12 127 PRO A N 1
ATOM 991 C CA . PRO A 1 127 ? 22.578 11.352 -1.379 1 95.12 127 PRO A CA 1
ATOM 992 C C . PRO A 1 127 ? 21.766 11.633 -2.641 1 95.12 127 PRO A C 1
ATOM 994 O O . PRO A 1 127 ? 22.297 11.547 -3.752 1 95.12 127 PRO A O 1
ATOM 997 N N . PHE A 1 128 ? 20.547 12.062 -2.527 1 95.81 128 PHE A N 1
ATOM 998 C CA . PHE A 1 128 ? 19.672 12.219 -3.674 1 95.81 128 PHE A CA 1
ATOM 999 C C . PHE A 1 128 ? 19.344 13.695 -3.898 1 95.81 128 PHE A C 1
ATOM 1001 O O . PHE A 1 128 ? 18.547 14.031 -4.785 1 95.81 128 PHE A O 1
ATOM 1008 N N . ARG A 1 129 ? 19.938 14.5 -3.215 1 96.56 129 ARG A N 1
ATOM 1009 C CA . ARG A 1 129 ? 19.609 15.922 -3.16 1 96.56 129 ARG A CA 1
ATOM 1010 C C . ARG A 1 129 ? 19.578 16.531 -4.559 1 96.56 129 ARG A C 1
ATOM 1012 O O . ARG A 1 129 ? 18.672 17.297 -4.883 1 96.56 129 ARG A O 1
ATOM 1019 N N . LYS A 1 130 ? 20.484 16.109 -5.41 1 96.56 130 LYS A N 1
ATOM 1020 C CA . LYS A 1 130 ? 20.641 16.75 -6.711 1 96.56 130 LYS A CA 1
ATOM 1021 C C . LYS A 1 130 ? 20.047 15.906 -7.824 1 96.56 130 LYS A C 1
ATOM 1023 O O . LYS A 1 130 ? 20.078 16.297 -8.992 1 96.56 130 LYS A O 1
ATOM 1028 N N . LYS A 1 131 ? 19.484 14.82 -7.473 1 95.62 131 LYS A N 1
ATOM 1029 C CA . LYS A 1 131 ? 18.844 13.969 -8.469 1 95.62 131 LYS A CA 1
ATOM 1030 C C . LYS A 1 131 ? 17.469 14.508 -8.852 1 95.62 131 LYS A C 1
ATOM 1032 O O . LYS A 1 131 ? 16.797 15.156 -8.039 1 95.62 131 LYS A O 1
ATOM 1037 N N . PHE A 1 132 ? 17.156 14.18 -10.086 1 94.81 132 PHE A N 1
ATOM 1038 C CA . PHE A 1 132 ? 15.812 14.523 -10.539 1 94.81 132 PHE A CA 1
ATOM 1039 C C . PHE A 1 132 ? 14.789 13.547 -9.984 1 94.81 132 PHE A C 1
ATOM 1041 O O . PHE A 1 132 ? 15.086 12.367 -9.797 1 94.81 132 PHE A O 1
ATOM 1048 N N . LEU A 1 133 ? 13.547 14.016 -9.781 1 92.38 133 LEU A N 1
ATOM 1049 C CA . LEU A 1 133 ? 12.492 13.219 -9.172 1 92.38 133 LEU A CA 1
ATOM 1050 C C . LEU A 1 133 ? 12.188 11.977 -10 1 92.38 133 LEU A C 1
ATOM 1052 O O . LEU A 1 133 ? 11.875 10.922 -9.461 1 92.38 133 LEU A O 1
ATOM 1056 N N . ASP A 1 134 ? 12.305 12.094 -11.266 1 89.19 134 ASP A N 1
ATOM 1057 C CA . ASP A 1 134 ? 11.969 10.984 -12.156 1 89.19 134 ASP A CA 1
ATOM 1058 C C . ASP A 1 134 ? 13.047 9.906 -12.125 1 89.19 134 ASP A C 1
ATOM 1060 O O . ASP A 1 134 ? 12.852 8.812 -12.648 1 89.19 134 ASP A O 1
ATOM 1064 N N . GLU A 1 135 ? 14.141 10.188 -11.43 1 89.81 135 GLU A N 1
ATOM 1065 C CA . GLU A 1 135 ? 15.227 9.227 -11.289 1 89.81 135 GLU A CA 1
ATOM 1066 C C . GLU A 1 135 ? 15.117 8.453 -9.977 1 89.81 135 GLU A C 1
ATOM 1068 O O . GLU A 1 135 ? 15.867 7.508 -9.734 1 89.81 135 GLU A O 1
ATOM 1073 N N . LEU A 1 136 ? 14.18 8.875 -9.25 1 89 136 LEU A N 1
ATOM 1074 C CA . LEU A 1 136 ? 14.039 8.305 -7.922 1 89 136 LEU A CA 1
ATOM 1075 C C . LEU A 1 136 ? 13.078 7.117 -7.941 1 89 136 LEU A C 1
ATOM 1077 O O . LEU A 1 136 ? 12.188 7.047 -8.797 1 89 136 LEU A O 1
ATOM 1081 N N . SER A 1 137 ? 13.328 6.199 -6.977 1 81.94 137 SER A N 1
ATOM 1082 C CA . SER A 1 137 ? 12.32 5.176 -6.727 1 81.94 137 SER A CA 1
ATOM 1083 C C . SER A 1 137 ? 11.039 5.789 -6.16 1 81.94 137 SER A C 1
ATOM 1085 O O . SER A 1 137 ? 11.039 6.934 -5.711 1 81.94 137 SER A O 1
ATOM 1087 N N . GLY A 1 138 ? 9.961 5.055 -6.227 1 81.25 138 GLY A N 1
ATOM 1088 C CA . GLY A 1 138 ? 8.703 5.527 -5.672 1 81.25 138 GLY A CA 1
ATOM 1089 C C . GLY A 1 138 ? 8.812 5.941 -4.215 1 81.25 138 GLY A C 1
ATOM 1090 O O . GLY A 1 138 ? 8.289 6.984 -3.818 1 81.25 138 GLY A O 1
ATOM 1091 N N . GLY A 1 139 ? 9.539 5.172 -3.441 1 84.06 139 GLY A N 1
ATOM 1092 C CA . GLY A 1 139 ? 9.734 5.492 -2.035 1 84.06 139 GLY A CA 1
ATOM 1093 C C . GLY A 1 139 ? 10.562 6.742 -1.817 1 84.06 139 GLY A C 1
ATOM 1094 O O . GLY A 1 139 ? 10.25 7.555 -0.944 1 84.06 139 GLY A O 1
ATOM 1095 N N . GLN A 1 140 ? 11.562 6.84 -2.598 1 86.88 140 GLN A N 1
ATOM 1096 C CA . GLN A 1 140 ? 12.406 8.031 -2.516 1 86.88 140 GLN A CA 1
ATOM 1097 C C . GLN A 1 140 ? 11.617 9.289 -2.883 1 86.88 140 GLN A C 1
ATOM 1099 O O . GLN A 1 140 ? 11.742 10.312 -2.219 1 86.88 140 GLN A O 1
ATOM 1104 N N . ARG A 1 141 ? 10.867 9.141 -3.879 1 89.88 141 ARG A N 1
ATOM 1105 C CA . ARG A 1 141 ? 10.047 10.258 -4.328 1 89.88 141 ARG A CA 1
ATOM 1106 C C . ARG A 1 141 ? 9.047 10.68 -3.256 1 89.88 141 ARG A C 1
ATOM 1108 O O . ARG A 1 141 ? 8.859 11.867 -3.002 1 89.88 141 ARG A O 1
ATOM 1115 N N . GLN A 1 142 ? 8.438 9.688 -2.697 1 88.56 142 GLN A N 1
ATOM 1116 C CA . GLN A 1 142 ? 7.488 9.969 -1.624 1 88.56 142 GLN A CA 1
ATOM 1117 C C . GLN A 1 142 ? 8.164 10.688 -0.464 1 88.56 142 GLN A C 1
ATOM 1119 O O . GLN A 1 142 ? 7.609 11.633 0.096 1 88.56 142 GLN A O 1
ATOM 1124 N N . ARG A 1 143 ? 9.289 10.289 -0.086 1 90.94 143 ARG A N 1
ATOM 1125 C CA . ARG A 1 143 ? 10.047 10.938 0.981 1 90.94 143 ARG A CA 1
ATOM 1126 C C . ARG A 1 143 ? 10.391 12.375 0.615 1 90.94 143 ARG A C 1
ATOM 1128 O O . ARG A 1 143 ? 10.398 13.258 1.479 1 90.94 143 ARG A O 1
ATOM 1135 N N . ALA A 1 144 ? 10.664 12.555 -0.658 1 93.56 144 ALA A N 1
ATOM 1136 C CA . ALA A 1 144 ? 10.945 13.906 -1.119 1 93.56 144 ALA A CA 1
ATOM 1137 C C . ALA A 1 144 ? 9.734 14.82 -0.933 1 93.56 144 ALA A C 1
ATOM 1139 O O . ALA A 1 144 ? 9.875 15.953 -0.478 1 93.56 144 ALA A O 1
ATOM 1140 N N . TYR A 1 145 ? 8.641 14.328 -1.254 1 92.62 145 TYR A N 1
ATOM 1141 C CA . TYR A 1 145 ? 7.422 15.117 -1.076 1 92.62 145 TYR A CA 1
ATOM 1142 C C . TYR A 1 145 ? 7.18 15.414 0.398 1 92.62 145 TYR A C 1
ATOM 1144 O O . TYR A 1 145 ? 6.758 16.516 0.753 1 92.62 145 TYR A O 1
ATOM 1152 N N . ILE A 1 146 ? 7.391 14.461 1.204 1 93 146 ILE A N 1
ATOM 1153 C CA . ILE A 1 146 ? 7.211 14.664 2.637 1 93 146 ILE A CA 1
ATOM 1154 C C . ILE A 1 146 ? 8.219 15.703 3.139 1 93 146 ILE A C 1
ATOM 1156 O O . ILE A 1 146 ? 7.883 16.562 3.963 1 93 146 ILE A O 1
ATOM 1160 N N . ALA A 1 147 ? 9.406 15.625 2.586 1 94.75 147 ALA A N 1
ATOM 1161 C CA . ALA A 1 147 ? 10.422 16.609 2.928 1 94.75 147 ALA A CA 1
ATOM 1162 C C . ALA A 1 147 ? 9.953 18.031 2.58 1 94.75 147 ALA A C 1
ATOM 1164 O O . ALA A 1 147 ? 10.195 18.969 3.332 1 94.75 147 ALA A O 1
ATOM 1165 N N . MET A 1 148 ? 9.367 18.141 1.495 1 95 148 MET A N 1
ATOM 1166 C CA . MET A 1 148 ? 8.828 19.438 1.089 1 95 148 MET A CA 1
ATOM 1167 C C . MET A 1 148 ? 7.832 19.953 2.119 1 95 148 MET A C 1
ATOM 1169 O O . MET A 1 148 ? 7.879 21.125 2.498 1 95 148 MET A O 1
ATOM 1173 N N . VAL A 1 149 ? 7.012 19.047 2.564 1 93.62 149 VAL A N 1
ATOM 1174 C CA . VAL A 1 149 ? 5.988 19.391 3.541 1 93.62 149 VAL A CA 1
ATOM 1175 C C . VAL A 1 149 ? 6.648 19.797 4.859 1 93.62 149 VAL A C 1
ATOM 1177 O O . VAL A 1 149 ? 6.238 20.766 5.496 1 93.62 149 VAL A O 1
ATOM 1180 N N . ILE A 1 150 ? 7.629 19.125 5.242 1 93.5 150 ILE A N 1
ATOM 1181 C CA . ILE A 1 150 ? 8.352 19.406 6.477 1 93.5 150 ILE A CA 1
ATOM 1182 C C . ILE A 1 150 ? 9.047 20.766 6.367 1 93.5 150 ILE A C 1
ATOM 1184 O O . ILE A 1 150 ? 9.016 21.562 7.309 1 93.5 150 ILE A O 1
ATOM 1188 N N . ALA A 1 151 ? 9.602 21.031 5.227 1 95.25 151 ALA A N 1
ATOM 1189 C CA . ALA A 1 151 ? 10.328 22.266 5.012 1 95.25 151 ALA A CA 1
ATOM 1190 C C . ALA A 1 151 ? 9.391 23.469 5.102 1 95.25 151 ALA A C 1
ATOM 1192 O O . ALA A 1 151 ? 9.82 24.578 5.465 1 95.25 151 ALA A O 1
ATOM 1193 N N . GLN A 1 152 ? 8.195 23.234 4.75 1 94.81 152 GLN A N 1
ATOM 1194 C CA . GLN A 1 152 ? 7.246 24.344 4.789 1 94.81 152 GLN A CA 1
ATOM 1195 C C . GLN A 1 152 ? 7 24.797 6.223 1 94.81 152 GLN A C 1
ATOM 1197 O O . GLN A 1 152 ? 6.621 25.953 6.457 1 94.81 152 GLN A O 1
ATOM 1202 N N . ASN A 1 153 ? 7.176 23.906 7.188 1 93.38 153 ASN A N 1
ATOM 1203 C CA . ASN A 1 153 ? 7.176 24.234 8.609 1 93.38 153 ASN A CA 1
ATOM 1204 C C . ASN A 1 153 ? 5.906 24.969 9.016 1 93.38 153 ASN A C 1
ATOM 1206 O O . ASN A 1 153 ? 5.973 26.031 9.641 1 93.38 153 ASN A O 1
ATOM 1210 N N . THR A 1 154 ? 4.797 24.359 8.695 1 96.06 154 THR A N 1
ATOM 1211 C CA . THR A 1 154 ? 3.525 24.984 9.047 1 96.06 154 THR A CA 1
ATOM 1212 C C . THR A 1 154 ? 2.984 24.406 10.352 1 96.06 154 THR A C 1
ATOM 1214 O O . THR A 1 154 ? 3.467 23.391 10.836 1 96.06 154 THR A O 1
ATOM 1217 N N . GLU A 1 155 ? 2.016 25.125 10.859 1 96.31 155 GLU A N 1
ATOM 1218 C CA . GLU A 1 155 ? 1.397 24.688 12.109 1 96.31 155 GLU A CA 1
ATOM 1219 C C . GLU A 1 155 ? 0.53 23.453 11.898 1 96.31 155 GLU A C 1
ATOM 1221 O O . GLU A 1 155 ? 0.486 22.562 12.75 1 96.31 155 GLU A O 1
ATOM 1226 N N . TYR A 1 156 ? -0.141 23.406 10.766 1 97.06 156 TYR A N 1
ATOM 1227 C CA . TYR A 1 156 ? -1.012 22.297 10.398 1 97.06 156 TYR A CA 1
ATOM 1228 C C . TYR A 1 156 ? -0.448 21.531 9.211 1 97.06 156 TYR A C 1
ATOM 1230 O O . TYR A 1 156 ? -0.118 22.125 8.18 1 97.06 156 TYR A O 1
ATOM 1238 N N . ILE A 1 157 ? -0.313 20.234 9.398 1 96.81 157 ILE A N 1
ATOM 1239 C CA . ILE A 1 157 ? 0.19 19.375 8.336 1 96.81 157 ILE A CA 1
ATOM 1240 C C . ILE A 1 157 ? -0.839 18.281 8.023 1 96.81 157 ILE A C 1
ATOM 1242 O O . ILE A 1 157 ? -1.212 17.5 8.898 1 96.81 157 ILE A O 1
ATOM 1246 N N . LEU A 1 158 ? -1.346 18.266 6.789 1 96.94 158 LEU A N 1
ATOM 1247 C CA . LEU A 1 158 ? -2.32 17.281 6.34 1 96.94 158 LEU A CA 1
ATOM 1248 C C . LEU A 1 158 ? -1.719 16.375 5.273 1 96.94 158 LEU A C 1
ATOM 1250 O O . LEU A 1 158 ? -1.227 16.844 4.25 1 96.94 158 LEU A O 1
ATOM 1254 N N . LEU A 1 159 ? -1.748 15.094 5.543 1 96.56 159 LEU A N 1
ATOM 1255 C CA . LEU A 1 159 ? -1.092 14.133 4.672 1 96.56 159 LEU A CA 1
ATOM 1256 C C . LEU A 1 159 ? -2.082 13.078 4.18 1 96.56 159 LEU A C 1
ATOM 1258 O O . LEU A 1 159 ? -2.711 12.391 4.984 1 96.56 159 LEU A O 1
ATOM 1262 N N . ASP A 1 160 ? -2.178 12.992 2.871 1 95.06 160 ASP A N 1
ATOM 1263 C CA . ASP A 1 160 ? -3.055 11.984 2.273 1 95.06 160 ASP A CA 1
ATOM 1264 C C . ASP A 1 160 ? -2.264 10.758 1.844 1 95.06 160 ASP A C 1
ATOM 1266 O O . ASP A 1 160 ? -1.655 10.742 0.771 1 95.06 160 ASP A O 1
ATOM 1270 N N . GLU A 1 161 ? -2.311 9.734 2.674 1 92.12 161 GLU A N 1
ATOM 1271 C CA . GLU A 1 161 ? -1.675 8.438 2.459 1 92.12 161 GLU A CA 1
ATOM 1272 C C . GLU A 1 161 ? -0.177 8.586 2.213 1 92.12 161 GLU A C 1
ATOM 1274 O O . GLU A 1 161 ? 0.351 8.078 1.224 1 92.12 161 GLU A O 1
ATOM 1279 N N . PRO A 1 162 ? 0.526 9.133 3.152 1 93.62 162 PRO A N 1
ATOM 1280 C CA . PRO A 1 162 ? 1.956 9.406 2.984 1 93.62 162 PRO A CA 1
ATOM 1281 C C . PRO A 1 162 ? 2.799 8.133 2.953 1 93.62 162 PRO A C 1
ATOM 1283 O O . PRO A 1 162 ? 3.947 8.156 2.506 1 93.62 162 PRO A O 1
ATOM 1286 N N . LEU A 1 163 ? 2.217 7.055 3.365 1 92.25 163 LEU A N 1
ATOM 1287 C CA . LEU A 1 163 ? 3.01 5.84 3.506 1 92.25 163 LEU A CA 1
ATOM 1288 C C . LEU A 1 163 ? 2.871 4.953 2.271 1 92.25 163 LEU A C 1
ATOM 1290 O O . LEU A 1 163 ? 3.455 3.869 2.211 1 92.25 163 LEU A O 1
ATOM 1294 N N . ASN A 1 164 ? 2.174 5.422 1.281 1 84.69 164 ASN A N 1
ATOM 1295 C CA . ASN A 1 164 ? 1.991 4.637 0.066 1 84.69 164 ASN A CA 1
ATOM 1296 C C . ASN A 1 164 ? 3.316 4.398 -0.652 1 84.69 164 ASN A C 1
ATOM 1298 O O . ASN A 1 164 ? 4.156 5.297 -0.725 1 84.69 164 ASN A O 1
ATOM 1302 N N . ASN A 1 165 ? 3.529 3.17 -1.102 1 78.38 165 ASN A N 1
ATOM 1303 C CA . ASN A 1 165 ? 4.676 2.748 -1.9 1 78.38 165 ASN A CA 1
ATOM 1304 C C . ASN A 1 165 ? 5.949 2.682 -1.062 1 78.38 165 ASN A C 1
ATOM 1306 O O . ASN A 1 165 ? 7.051 2.582 -1.606 1 78.38 165 ASN A O 1
ATOM 1310 N N . LEU A 1 166 ? 5.781 2.844 0.204 1 86.06 166 LEU A N 1
ATOM 1311 C CA . LEU A 1 166 ? 6.934 2.727 1.092 1 86.06 166 LEU A CA 1
ATOM 1312 C C . LEU A 1 166 ? 7.012 1.328 1.694 1 86.06 166 LEU A C 1
ATOM 1314 O O . LEU A 1 166 ? 5.996 0.642 1.82 1 86.06 166 LEU A O 1
ATOM 1318 N N . ASP A 1 167 ? 8.266 0.929 1.966 1 86.94 167 ASP A N 1
ATOM 1319 C CA . ASP A 1 167 ? 8.422 -0.311 2.719 1 86.94 167 ASP A CA 1
ATOM 1320 C C . ASP A 1 167 ? 8.273 -0.064 4.219 1 86.94 167 ASP A C 1
ATOM 1322 O O . ASP A 1 167 ? 8.023 1.065 4.645 1 86.94 167 ASP A O 1
ATOM 1326 N N . MET A 1 168 ? 8.414 -1.077 4.973 1 90 168 MET A N 1
ATOM 1327 C CA . MET A 1 168 ? 8.156 -1.043 6.41 1 90 168 MET A CA 1
ATOM 1328 C C . MET A 1 168 ? 9.117 -0.088 7.109 1 90 168 MET A C 1
ATOM 1330 O O . MET A 1 168 ? 8.695 0.744 7.914 1 90 168 MET A O 1
ATOM 1334 N N . LYS A 1 169 ? 10.328 -0.132 6.785 1 89.44 169 LYS A N 1
ATOM 1335 C CA . LYS A 1 169 ? 11.359 0.669 7.441 1 89.44 169 LYS A CA 1
ATOM 1336 C C . LYS A 1 169 ? 11.094 2.162 7.266 1 89.44 169 LYS A C 1
ATOM 1338 O O . LYS A 1 169 ? 11.062 2.912 8.242 1 89.44 169 LYS A O 1
ATOM 1343 N N . HIS A 1 170 ? 10.836 2.551 6.105 1 87.5 170 HIS A N 1
ATOM 1344 C CA . HIS A 1 170 ? 10.609 3.965 5.82 1 87.5 170 HIS A CA 1
ATOM 1345 C C . HIS A 1 170 ? 9.281 4.438 6.398 1 87.5 170 HIS A C 1
ATOM 1347 O O . HIS A 1 170 ? 9.156 5.586 6.824 1 87.5 170 HIS A O 1
ATOM 1353 N N . SER A 1 171 ? 8.297 3.545 6.355 1 93.06 171 SER A N 1
ATOM 1354 C CA . SER A 1 171 ? 7.016 3.896 6.961 1 93.06 171 SER A CA 1
ATOM 1355 C C . SER A 1 171 ? 7.168 4.211 8.445 1 93.06 171 SER A C 1
ATOM 1357 O O . SER A 1 171 ? 6.66 5.227 8.922 1 93.06 171 SER A O 1
ATOM 1359 N N . VAL A 1 172 ? 7.914 3.42 9.117 1 93.38 172 VAL A N 1
ATOM 1360 C CA . VAL A 1 172 ? 8.148 3.627 10.539 1 93.38 172 VAL A CA 1
ATOM 1361 C C . VAL A 1 172 ? 8.922 4.922 10.758 1 93.38 172 VAL A C 1
ATOM 1363 O O . VAL A 1 172 ? 8.586 5.719 11.641 1 93.38 172 VAL A O 1
ATOM 1366 N N . GLN A 1 173 ? 9.867 5.145 9.938 1 90 173 GLN A N 1
ATOM 1367 C CA . GLN A 1 173 ? 10.68 6.348 10.047 1 90 173 GLN A CA 1
ATOM 1368 C C . GLN A 1 173 ? 9.836 7.605 9.875 1 90 173 GLN A C 1
ATOM 1370 O O . GLN A 1 173 ? 9.969 8.562 10.641 1 90 173 GLN A O 1
ATOM 1375 N N . ILE A 1 174 ? 9.023 7.562 8.875 1 92.75 174 ILE A N 1
ATOM 1376 C CA . ILE A 1 174 ? 8.172 8.719 8.609 1 92.75 174 ILE A CA 1
ATOM 1377 C C . ILE A 1 174 ? 7.246 8.961 9.797 1 92.75 174 ILE A C 1
ATOM 1379 O O . ILE A 1 174 ? 7.109 10.094 10.266 1 92.75 174 ILE A O 1
ATOM 1383 N N . MET A 1 175 ? 6.656 7.926 10.312 1 96 175 MET A N 1
ATOM 1384 C CA . MET A 1 175 ? 5.73 8.086 11.43 1 96 175 MET A CA 1
ATOM 1385 C C . MET A 1 175 ? 6.449 8.602 12.664 1 96 175 MET A C 1
ATOM 1387 O O . MET A 1 175 ? 5.906 9.422 13.406 1 96 175 MET A O 1
ATOM 1391 N N . LYS A 1 176 ? 7.637 8.172 12.844 1 94.44 176 LYS A N 1
ATOM 1392 C CA . LYS A 1 176 ? 8.43 8.656 13.961 1 94.44 176 LYS A CA 1
ATOM 1393 C C . LYS A 1 176 ? 8.719 10.148 13.82 1 94.44 176 LYS A C 1
ATOM 1395 O O . LYS A 1 176 ? 8.648 10.898 14.805 1 94.44 176 LYS A O 1
ATOM 1400 N N . VAL A 1 177 ? 9.016 10.477 12.633 1 91.62 177 VAL A N 1
ATOM 1401 C CA . VAL A 1 177 ? 9.297 11.883 12.375 1 91.62 177 VAL A CA 1
ATOM 1402 C C . VAL A 1 177 ? 8.047 12.719 12.633 1 91.62 177 VAL A C 1
ATOM 1404 O O . VAL A 1 177 ? 8.109 13.766 13.289 1 91.62 177 VAL A O 1
ATOM 1407 N N . LEU A 1 178 ? 6.949 12.305 12.148 1 95.12 178 LEU A N 1
ATOM 1408 C CA . LEU A 1 178 ? 5.699 13.023 12.359 1 95.12 178 LEU A CA 1
ATOM 1409 C C . LEU A 1 178 ? 5.371 13.109 13.852 1 95.12 178 LEU A C 1
ATOM 1411 O O . LEU A 1 178 ? 4.965 14.164 14.336 1 95.12 178 LEU A O 1
ATOM 1415 N N . ARG A 1 179 ? 5.582 12.062 14.539 1 96.69 179 ARG A N 1
ATOM 1416 C CA . ARG A 1 179 ? 5.352 12.047 15.984 1 96.69 179 ARG A CA 1
ATOM 1417 C C . ARG A 1 179 ? 6.246 13.055 16.688 1 96.69 179 ARG A C 1
ATOM 1419 O O . ARG A 1 179 ? 5.785 13.789 17.562 1 96.69 179 ARG A O 1
ATOM 1426 N N . LYS A 1 180 ? 7.465 13.094 16.297 1 94.31 180 LYS A N 1
ATOM 1427 C CA . LYS A 1 180 ? 8.422 14.023 16.875 1 94.31 180 LYS A CA 1
ATOM 1428 C C . LYS A 1 180 ? 8.008 15.477 16.625 1 94.31 180 LYS A C 1
ATOM 1430 O O . LYS A 1 180 ? 8.164 16.328 17.484 1 94.31 180 LYS A O 1
ATOM 1435 N N . MET A 1 181 ? 7.516 15.742 15.461 1 93.38 181 MET A N 1
ATOM 1436 C CA . MET A 1 181 ? 7.082 17.094 15.109 1 93.38 181 MET A CA 1
ATOM 1437 C C . MET A 1 181 ? 5.965 17.562 16.031 1 93.38 181 MET A C 1
ATOM 1439 O O . MET A 1 181 ? 5.918 18.734 16.406 1 93.38 181 MET A O 1
ATOM 1443 N N . VAL A 1 182 ? 5.129 16.656 16.391 1 97.12 182 VAL A N 1
ATOM 1444 C CA . VAL A 1 182 ? 4.035 16.984 17.297 1 97.12 182 VAL A CA 1
ATOM 1445 C C . VAL A 1 182 ? 4.562 17.141 18.719 1 97.12 182 VAL A C 1
ATOM 1447 O O . VAL A 1 182 ? 4.344 18.172 19.359 1 97.12 182 VAL A O 1
ATOM 1450 N N . ASP A 1 183 ? 5.344 16.219 19.125 1 97.31 183 ASP A N 1
ATOM 1451 C CA . ASP A 1 183 ? 5.773 16.156 20.516 1 97.31 183 ASP A CA 1
ATOM 1452 C C . ASP A 1 183 ? 6.762 17.281 20.828 1 97.31 183 ASP A C 1
ATOM 1454 O O . ASP A 1 183 ? 6.734 17.859 21.922 1 97.31 183 ASP A O 1
ATOM 1458 N N . GLU A 1 184 ? 7.566 17.594 19.875 1 94 184 GLU A N 1
ATOM 1459 C CA . GLU A 1 184 ? 8.656 18.531 20.156 1 94 184 GLU A CA 1
ATOM 1460 C C . GLU A 1 184 ? 8.328 19.922 19.641 1 94 184 GLU A C 1
ATOM 1462 O O . GLU A 1 184 ? 8.766 20.922 20.203 1 94 184 GLU A O 1
ATOM 1467 N N . LEU A 1 185 ? 7.566 20 18.562 1 92.5 185 LEU A N 1
ATOM 1468 C CA . LEU A 1 185 ? 7.375 21.297 17.922 1 92.5 185 LEU A CA 1
ATOM 1469 C C . LEU A 1 185 ? 5.922 21.75 18.031 1 92.5 185 LEU A C 1
ATOM 1471 O O . LEU A 1 185 ? 5.582 22.859 17.625 1 92.5 185 LEU A O 1
ATOM 1475 N N . GLY A 1 186 ? 5.094 20.922 18.5 1 95.62 186 GLY A N 1
ATOM 1476 C CA . GLY A 1 186 ? 3.705 21.281 18.734 1 95.62 186 GLY A CA 1
ATOM 1477 C C . GLY A 1 186 ? 2.877 21.344 17.469 1 95.62 186 GLY A C 1
ATOM 1478 O O . GLY A 1 186 ? 1.872 22.062 17.422 1 95.62 186 GLY A O 1
ATOM 1479 N N . LYS A 1 187 ? 3.299 20.656 16.422 1 96.5 187 LYS A N 1
ATOM 1480 C CA . LYS A 1 187 ? 2.57 20.656 15.156 1 96.5 187 LYS A CA 1
ATOM 1481 C C . LYS A 1 187 ? 1.257 19.891 15.289 1 96.5 187 LYS A C 1
ATOM 1483 O O . LYS A 1 187 ? 1.118 19.031 16.156 1 96.5 187 LYS A O 1
ATOM 1488 N N . THR A 1 188 ? 0.292 20.312 14.469 1 98.12 188 THR A N 1
ATOM 1489 C CA . THR A 1 188 ? -0.971 19.594 14.336 1 98.12 188 THR A CA 1
ATOM 1490 C C . THR A 1 188 ? -1.004 18.781 13.039 1 98.12 188 THR A C 1
ATOM 1492 O O . THR A 1 188 ? -0.836 19.344 11.953 1 98.12 188 THR A O 1
ATOM 1495 N N . ILE A 1 189 ? -1.223 17.484 13.18 1 97.94 189 ILE A N 1
ATOM 1496 C CA . ILE A 1 189 ? -1.102 16.656 11.992 1 97.94 189 ILE A CA 1
ATOM 1497 C C . ILE A 1 189 ? -2.395 15.867 11.773 1 97.94 189 ILE A C 1
ATOM 1499 O O . ILE A 1 189 ? -2.947 15.297 12.719 1 97.94 189 ILE A O 1
ATOM 1503 N N . VAL A 1 190 ? -2.895 15.93 10.555 1 98.19 190 VAL A N 1
ATOM 1504 C CA . VAL A 1 190 ? -3.969 15.062 10.086 1 98.19 190 VAL A CA 1
ATOM 1505 C C . VAL A 1 190 ? -3.436 14.125 9.008 1 98.19 190 VAL A C 1
ATOM 1507 O O . VAL A 1 190 ? -2.842 14.57 8.023 1 98.19 190 VAL A O 1
ATOM 1510 N N . ILE A 1 191 ? -3.664 12.82 9.188 1 97.5 191 ILE A N 1
ATOM 1511 C CA . ILE A 1 191 ? -3.074 11.875 8.25 1 97.5 191 ILE A CA 1
ATOM 1512 C C . ILE A 1 191 ? -4.109 10.82 7.871 1 97.5 191 ILE A C 1
ATOM 1514 O O . ILE A 1 191 ? -4.84 10.32 8.727 1 97.5 191 ILE A O 1
ATOM 1518 N N . VAL A 1 192 ? -4.234 10.617 6.613 1 96.81 192 VAL A N 1
ATOM 1519 C CA . VAL A 1 192 ? -5.027 9.492 6.125 1 96.81 192 VAL A CA 1
ATOM 1520 C C . VAL A 1 192 ? -4.148 8.258 6.004 1 96.81 192 VAL A C 1
ATOM 1522 O O . VAL A 1 192 ? -3.146 8.266 5.281 1 96.81 192 VAL A O 1
ATOM 1525 N N . ILE A 1 193 ? -4.512 7.199 6.727 1 93.94 193 ILE A N 1
ATOM 1526 C CA . ILE A 1 193 ? -3.689 5.996 6.691 1 93.94 193 ILE A CA 1
ATOM 1527 C C . ILE A 1 193 ? -4.578 4.773 6.469 1 93.94 193 ILE A C 1
ATOM 1529 O O . ILE A 1 193 ? -5.68 4.691 7.012 1 93.94 193 ILE A O 1
ATOM 1533 N N . HIS A 1 194 ? -4.031 3.814 5.812 1 89.12 194 HIS A N 1
ATOM 1534 C CA . HIS A 1 194 ? -4.75 2.568 5.566 1 89.12 194 HIS A CA 1
ATOM 1535 C C . HIS A 1 194 ? -4.367 1.5 6.586 1 89.12 194 HIS A C 1
ATOM 1537 O O . HIS A 1 194 ? -5.168 0.614 6.895 1 89.12 194 HIS A O 1
ATOM 1543 N N . ASP A 1 195 ? -3.184 1.547 7.055 1 92.5 195 ASP A N 1
ATOM 1544 C CA . ASP A 1 195 ? -2.734 0.579 8.047 1 92.5 195 ASP A CA 1
ATOM 1545 C C . ASP A 1 195 ? -3.145 1.008 9.461 1 92.5 195 ASP A C 1
ATOM 1547 O O . ASP A 1 195 ? -2.527 1.899 10.047 1 92.5 195 ASP A O 1
ATOM 1551 N N . ILE A 1 196 ? -3.998 0.296 9.938 1 95.88 196 ILE A N 1
ATOM 1552 C CA . ILE A 1 196 ? -4.641 0.676 11.195 1 95.88 196 ILE A CA 1
ATOM 1553 C C . ILE A 1 196 ? -3.631 0.586 12.336 1 95.88 196 ILE A C 1
ATOM 1555 O O . ILE A 1 196 ? -3.766 1.28 13.352 1 95.88 196 ILE A O 1
ATOM 1559 N N . ASN A 1 197 ? -2.656 -0.213 12.258 1 96.56 197 ASN A N 1
ATOM 1560 C CA . ASN A 1 197 ? -1.693 -0.358 13.344 1 96.56 197 ASN A CA 1
ATOM 1561 C C . ASN A 1 197 ? -0.783 0.861 13.453 1 96.56 197 ASN A C 1
ATOM 1563 O O . ASN A 1 197 ? -0.361 1.231 14.555 1 96.56 197 ASN A O 1
ATOM 1567 N N . PHE A 1 198 ? -0.539 1.491 12.375 1 96.94 198 PHE A N 1
ATOM 1568 C CA . PHE A 1 198 ? 0.174 2.76 12.453 1 96.94 198 PHE A CA 1
ATOM 1569 C C . PHE A 1 198 ? -0.68 3.818 13.141 1 96.94 198 PHE A C 1
ATOM 1571 O O . PHE A 1 198 ? -0.175 4.605 13.945 1 96.94 198 PHE A O 1
ATOM 1578 N N . ALA A 1 199 ? -1.91 3.826 12.773 1 97.38 199 ALA A N 1
ATOM 1579 C CA . ALA A 1 199 ? -2.818 4.738 13.461 1 97.38 199 ALA A CA 1
ATOM 1580 C C . ALA A 1 199 ? -2.861 4.434 14.961 1 97.38 199 ALA A C 1
ATOM 1582 O O . ALA A 1 199 ? -2.779 5.348 15.781 1 97.38 199 ALA A O 1
ATOM 1583 N N . SER A 1 200 ? -2.939 3.244 15.297 1 97.81 200 SER A N 1
ATOM 1584 C CA . SER A 1 200 ? -3.035 2.799 16.688 1 97.81 200 SER A CA 1
ATOM 1585 C C . SER A 1 200 ? -1.802 3.207 17.484 1 97.81 200 SER A C 1
ATOM 1587 O O . SER A 1 200 ? -1.917 3.648 18.625 1 97.81 200 SER A O 1
ATOM 1589 N N . CYS A 1 201 ? -0.679 3.125 16.875 1 97.38 201 CYS A N 1
ATOM 1590 C CA . CYS A 1 201 ? 0.567 3.279 17.609 1 97.38 201 CYS A CA 1
ATOM 1591 C C . CYS A 1 201 ? 0.999 4.742 17.656 1 97.38 201 CYS A C 1
ATOM 1593 O O . CYS A 1 201 ? 1.709 5.156 18.578 1 97.38 201 CYS A O 1
ATOM 1595 N N . TYR A 1 202 ? 0.535 5.52 16.703 1 97.69 202 TYR A N 1
ATOM 1596 C CA . TYR A 1 202 ? 1.166 6.832 16.594 1 97.69 202 TYR A CA 1
ATOM 1597 C C . TYR A 1 202 ? 0.144 7.945 16.781 1 97.69 202 TYR A C 1
ATOM 1599 O O . TYR A 1 202 ? 0.509 9.086 17.062 1 97.69 202 TYR A O 1
ATOM 1607 N N . SER A 1 203 ? -1.114 7.641 16.641 1 98.06 203 SER A N 1
ATOM 1608 C CA . SER A 1 203 ? -2.115 8.703 16.625 1 98.06 203 SER A CA 1
ATOM 1609 C C . SER A 1 203 ? -2.645 8.961 18.031 1 98.06 203 SER A C 1
ATOM 1611 O O . SER A 1 203 ? -2.756 8.039 18.844 1 98.06 203 SER A O 1
ATOM 1613 N N . ASP A 1 204 ? -3.02 10.195 18.328 1 98.44 204 ASP A N 1
ATOM 1614 C CA . ASP A 1 204 ? -3.721 10.57 19.547 1 98.44 204 ASP A CA 1
ATOM 1615 C C . ASP A 1 204 ? -5.227 10.367 19.406 1 98.44 204 ASP A C 1
ATOM 1617 O O . ASP A 1 204 ? -5.887 9.883 20.328 1 98.44 204 ASP A O 1
ATOM 1621 N N . TYR A 1 205 ? -5.676 10.766 18.281 1 98.5 205 TYR A N 1
ATOM 1622 C CA . TYR A 1 205 ? -7.09 10.672 17.938 1 98.5 205 TYR A CA 1
ATOM 1623 C C . TYR A 1 205 ? -7.289 9.977 16.609 1 98.5 205 TYR A C 1
ATOM 1625 O O . TYR A 1 205 ? -6.395 9.977 15.758 1 98.5 205 TYR A O 1
ATOM 1633 N N . ILE A 1 206 ? -8.438 9.375 16.453 1 98.38 206 ILE A N 1
ATOM 1634 C CA . ILE A 1 206 ? -8.797 8.703 15.203 1 98.38 206 ILE A CA 1
ATOM 1635 C C . ILE A 1 206 ? -10.219 9.086 14.805 1 98.38 206 ILE A C 1
ATOM 1637 O O . ILE A 1 206 ? -11.109 9.164 15.648 1 98.38 206 ILE A O 1
ATOM 1641 N N . VAL A 1 207 ? -10.383 9.422 13.586 1 98.31 207 VAL A N 1
ATOM 1642 C CA . VAL A 1 207 ? -11.688 9.578 12.953 1 98.31 207 VAL A CA 1
ATOM 1643 C C . VAL A 1 207 ? -11.938 8.422 11.984 1 98.31 207 VAL A C 1
ATOM 1645 O O . VAL A 1 207 ? -11.211 8.266 10.992 1 98.31 207 VAL A O 1
ATOM 1648 N N . ALA A 1 208 ? -12.93 7.641 12.266 1 98.06 208 ALA A N 1
ATOM 1649 C CA . ALA A 1 208 ? -13.281 6.504 11.414 1 98.06 208 ALA A CA 1
ATOM 1650 C C . ALA A 1 208 ? -14.43 6.852 10.477 1 98.06 208 ALA A C 1
ATOM 1652 O O . ALA A 1 208 ? -15.508 7.242 10.93 1 98.06 208 ALA A O 1
ATOM 1653 N N . LEU A 1 209 ? -14.156 6.691 9.227 1 97.44 209 LEU A N 1
ATOM 1654 C CA . LEU A 1 209 ? -15.156 7.023 8.211 1 97.44 209 LEU A CA 1
ATOM 1655 C C . LEU A 1 209 ? -15.648 5.766 7.5 1 97.44 209 LEU A C 1
ATOM 1657 O O . LEU A 1 209 ? -14.875 4.824 7.297 1 97.44 209 LEU A O 1
ATOM 1661 N N . LYS A 1 210 ? -16.859 5.766 7.203 1 96.12 210 LYS A N 1
ATOM 1662 C CA . LYS A 1 210 ? -17.5 4.723 6.41 1 96.12 210 LYS A CA 1
ATOM 1663 C C . LYS A 1 210 ? -18.641 5.285 5.582 1 96.12 210 LYS A C 1
ATOM 1665 O O . LYS A 1 210 ? -19.5 6.016 6.105 1 96.12 210 LYS A O 1
ATOM 1670 N N . GLU A 1 211 ? -18.594 5.008 4.312 1 94.19 211 GLU A N 1
ATOM 1671 C CA . GLU A 1 211 ? -19.656 5.41 3.395 1 94.19 211 GLU A CA 1
ATOM 1672 C C . GLU A 1 211 ? -19.922 6.91 3.477 1 94.19 211 GLU A C 1
ATOM 1674 O O . GLU A 1 211 ? -21.078 7.344 3.559 1 94.19 211 GLU A O 1
ATOM 1679 N N . GLY A 1 212 ? -18.859 7.613 3.633 1 96 212 GLY A N 1
ATOM 1680 C CA . GLY A 1 212 ? -18.938 9.062 3.545 1 96 212 GLY A CA 1
ATOM 1681 C C . GLY A 1 212 ? -19.328 9.719 4.855 1 96 212 GLY A C 1
ATOM 1682 O O . GLY A 1 212 ? -19.531 10.938 4.91 1 96 212 GLY A O 1
ATOM 1683 N N . ARG A 1 213 ? -19.422 8.938 5.906 1 97.31 213 ARG A N 1
ATOM 1684 C CA . ARG A 1 213 ? -19.828 9.469 7.203 1 97.31 213 ARG A CA 1
ATOM 1685 C C . ARG A 1 213 ? -18.844 9.086 8.289 1 97.31 213 ARG A C 1
ATOM 1687 O O . ARG A 1 213 ? -18.062 8.148 8.133 1 97.31 213 ARG A O 1
ATOM 1694 N N . VAL A 1 214 ? -18.891 9.852 9.328 1 97.31 214 VAL A N 1
ATOM 1695 C CA . VAL A 1 214 ? -18.094 9.5 10.5 1 97.31 214 VAL A CA 1
ATOM 1696 C C . VAL A 1 214 ? -18.844 8.461 11.328 1 97.31 214 VAL A C 1
ATOM 1698 O O . VAL A 1 214 ? -19.953 8.711 11.812 1 97.31 214 VAL A O 1
ATOM 1701 N N . VAL A 1 215 ? -18.266 7.355 11.469 1 96.5 215 VAL A N 1
ATOM 1702 C CA . VAL A 1 215 ? -18.844 6.273 12.25 1 96.5 215 VAL A CA 1
ATOM 1703 C C . VAL A 1 215 ? -18.5 6.461 13.727 1 96.5 215 VAL A C 1
ATOM 1705 O O . VAL A 1 215 ? -19.344 6.234 14.602 1 96.5 215 VAL A O 1
ATOM 1708 N N . GLN A 1 216 ? -17.312 6.75 13.945 1 96.38 216 GLN A N 1
ATOM 1709 C CA . GLN A 1 216 ? -16.781 6.977 15.281 1 96.38 216 GLN A CA 1
ATOM 1710 C C . GLN A 1 216 ? -15.578 7.914 15.25 1 96.38 216 GLN A C 1
ATOM 1712 O O . GLN A 1 216 ? -14.844 7.957 14.258 1 96.38 216 GLN A O 1
ATOM 1717 N N . GLU A 1 217 ? -15.477 8.656 16.281 1 97.44 217 GLU A N 1
ATOM 1718 C CA . GLU A 1 217 ? -14.289 9.492 16.453 1 97.44 217 GLU A CA 1
ATOM 1719 C C . GLU A 1 217 ? -13.945 9.656 17.922 1 97.44 217 GLU A C 1
ATOM 1721 O O . GLU A 1 217 ? -14.836 9.617 18.781 1 97.44 217 GLU A O 1
ATOM 1726 N N . GLY A 1 218 ? -12.703 9.766 18.234 1 97.75 218 GLY A N 1
ATOM 1727 C CA . GLY A 1 218 ? -12.273 9.938 19.609 1 97.75 218 GLY A CA 1
ATOM 1728 C C . GLY A 1 218 ? -10.82 9.562 19.828 1 97.75 218 GLY A C 1
ATOM 1729 O O . GLY A 1 218 ? -10.031 9.539 18.875 1 97.75 218 GLY A O 1
ATOM 1730 N N . LYS A 1 219 ? -10.5 9.391 21.125 1 98.31 219 LYS A N 1
ATOM 1731 C CA . LYS A 1 219 ? -9.148 8.953 21.469 1 98.31 219 LYS A CA 1
ATOM 1732 C C . LYS A 1 219 ? -8.828 7.605 20.828 1 98.31 219 LYS A C 1
ATOM 1734 O O . LYS A 1 219 ? -9.688 6.723 20.75 1 98.31 219 LYS A O 1
ATOM 1739 N N . THR A 1 220 ? -7.605 7.473 20.406 1 98.19 220 THR A N 1
ATOM 1740 C CA . THR A 1 220 ? -7.16 6.266 19.703 1 98.19 220 THR A CA 1
ATOM 1741 C C . THR A 1 220 ? -7.5 5.02 20.516 1 98.19 220 THR A C 1
ATOM 1743 O O . THR A 1 220 ? -8.016 4.039 19.969 1 98.19 220 THR A O 1
ATOM 1746 N N . GLU A 1 221 ? -7.332 5.105 21.797 1 96.69 221 GLU A N 1
ATOM 1747 C CA . GLU A 1 221 ? -7.574 3.963 22.672 1 96.69 221 GLU A CA 1
ATOM 1748 C C . GLU A 1 221 ? -9.039 3.533 22.625 1 96.69 221 GLU A C 1
ATOM 1750 O O . GLU A 1 221 ? -9.344 2.348 22.75 1 96.69 221 GLU A O 1
ATOM 1755 N N . ASP A 1 222 ? -9.891 4.473 22.375 1 97.31 222 ASP A N 1
ATOM 1756 C CA . ASP A 1 222 ? -11.32 4.203 22.359 1 97.31 222 ASP A CA 1
ATOM 1757 C C . ASP A 1 222 ? -11.758 3.668 21 1 97.31 222 ASP A C 1
ATOM 1759 O O . ASP A 1 222 ? -12.719 2.893 20.922 1 97.31 222 ASP A O 1
ATOM 1763 N N . ILE A 1 223 ? -11.062 4.082 20 1 97.69 223 ILE A N 1
ATOM 1764 C CA . ILE A 1 223 ? -11.461 3.723 18.641 1 97.69 223 ILE A CA 1
ATOM 1765 C C . ILE A 1 223 ? -10.867 2.363 18.281 1 97.69 223 ILE A C 1
ATOM 1767 O O . ILE A 1 223 ? -11.516 1.559 17.609 1 97.69 223 ILE A O 1
ATOM 1771 N N . ILE A 1 224 ? -9.617 2.109 18.703 1 98.06 224 ILE A N 1
ATOM 1772 C CA . ILE A 1 224 ? -8.977 0.828 18.422 1 98.06 224 ILE A CA 1
ATOM 1773 C C . ILE A 1 224 ? -9.57 -0.248 19.344 1 98.06 224 ILE A C 1
ATOM 1775 O O . ILE A 1 224 ? -8.961 -0.611 20.359 1 98.06 224 ILE A O 1
ATOM 1779 N N . ASP A 1 225 ? -10.672 -0.63 18.938 1 97.62 225 ASP A N 1
ATOM 1780 C CA . ASP A 1 225 ? -11.492 -1.612 19.625 1 97.62 225 ASP A CA 1
ATOM 1781 C C . ASP A 1 225 ? -12.211 -2.529 18.641 1 97.62 225 ASP A C 1
ATOM 1783 O O . ASP A 1 225 ? -12.719 -2.068 17.609 1 97.62 225 ASP A O 1
ATOM 1787 N N . THR A 1 226 ? -12.289 -3.83 19 1 97.38 226 THR A N 1
ATOM 1788 C CA . THR A 1 226 ? -12.805 -4.844 18.094 1 97.38 226 THR A CA 1
ATOM 1789 C C . THR A 1 226 ? -14.219 -4.488 17.625 1 97.38 226 THR A C 1
ATOM 1791 O O . THR A 1 226 ? -14.523 -4.578 16.438 1 97.38 226 THR A O 1
ATOM 1794 N N . ASP A 1 227 ? -15.031 -4.023 18.5 1 97.38 227 ASP A N 1
ATOM 1795 C CA . ASP A 1 227 ? -16.422 -3.723 18.172 1 97.38 227 ASP A CA 1
ATOM 1796 C C . ASP A 1 227 ? -16.516 -2.496 17.266 1 97.38 227 ASP A C 1
ATOM 1798 O O . ASP A 1 227 ? -17.297 -2.486 16.312 1 97.38 227 ASP A O 1
ATOM 1802 N N . VAL A 1 228 ? -15.758 -1.532 17.578 1 97.19 228 VAL A N 1
ATOM 1803 C CA . VAL A 1 228 ? -15.75 -0.309 16.781 1 97.19 228 VAL A CA 1
ATOM 1804 C C . VAL A 1 228 ? -15.234 -0.61 15.383 1 97.19 228 VAL A C 1
ATOM 1806 O O . VAL A 1 228 ? -15.867 -0.226 14.391 1 97.19 228 VAL A O 1
ATOM 1809 N N . LEU A 1 229 ? -14.125 -1.335 15.352 1 97.12 229 LEU A N 1
ATOM 1810 C CA . LEU A 1 229 ? -13.5 -1.632 14.062 1 97.12 229 LEU A CA 1
ATOM 1811 C C . LEU A 1 229 ? -14.398 -2.518 13.211 1 97.12 229 LEU A C 1
ATOM 1813 O O . LEU A 1 229 ? -14.398 -2.41 11.984 1 97.12 229 LEU A O 1
ATOM 1817 N N . GLN A 1 230 ? -15.164 -3.385 13.828 1 96.94 230 GLN A N 1
ATOM 1818 C CA . GLN A 1 230 ? -16.141 -4.195 13.109 1 96.94 230 GLN A CA 1
ATOM 1819 C C . GLN A 1 230 ? -17.156 -3.318 12.383 1 96.94 230 GLN A C 1
ATOM 1821 O O . GLN A 1 230 ? -17.531 -3.598 11.242 1 96.94 230 GLN A O 1
ATOM 1826 N N . GLN A 1 231 ? -17.562 -2.293 13.047 1 96.5 231 GLN A N 1
ATOM 1827 C CA . GLN A 1 231 ? -18.531 -1.369 12.445 1 96.5 231 GLN A CA 1
ATOM 1828 C C . GLN A 1 231 ? -17.906 -0.608 11.281 1 96.5 231 GLN A C 1
ATOM 1830 O O . GLN A 1 231 ? -18.578 -0.319 10.289 1 96.5 231 GLN A O 1
ATOM 1835 N N . VAL A 1 232 ? -16.688 -0.35 11.383 1 96.06 232 VAL A N 1
ATOM 1836 C CA . VAL A 1 232 ? -15.992 0.486 10.406 1 96.06 232 VAL A CA 1
ATOM 1837 C C . VAL A 1 232 ? -15.633 -0.347 9.18 1 96.06 232 VAL A C 1
ATOM 1839 O O . VAL A 1 232 ? -15.828 0.094 8.039 1 96.06 232 VAL A O 1
ATOM 1842 N N . TYR A 1 233 ? -15.156 -1.62 9.422 1 95 233 TYR A N 1
ATOM 1843 C CA . TYR A 1 233 ? -14.547 -2.367 8.328 1 95 233 TYR A CA 1
ATOM 1844 C C . TYR A 1 233 ? -15.391 -3.582 7.957 1 95 233 TYR A C 1
ATOM 1846 O O . TYR A 1 233 ? -15.078 -4.297 7 1 95 233 TYR A O 1
ATOM 1854 N N . ASP A 1 234 ? -16.406 -3.879 8.719 1 93.19 234 ASP A N 1
ATOM 1855 C CA . ASP A 1 234 ? -17.266 -5.047 8.516 1 93.19 234 ASP A CA 1
ATOM 1856 C C . ASP A 1 234 ? -16.453 -6.336 8.57 1 93.19 234 ASP A C 1
ATOM 1858 O O . ASP A 1 234 ? -16.641 -7.23 7.742 1 93.19 234 ASP A O 1
ATOM 1862 N N . MET A 1 235 ? -15.531 -6.309 9.453 1 92.44 235 MET A N 1
ATOM 1863 C CA . MET A 1 235 ? -14.68 -7.48 9.656 1 92.44 235 MET A CA 1
ATOM 1864 C C . MET A 1 235 ? -14.234 -7.586 11.109 1 92.44 235 MET A C 1
ATOM 1866 O O . MET A 1 235 ? -13.969 -6.57 11.758 1 92.44 235 MET A O 1
ATOM 1870 N N . HIS A 1 236 ? -14.195 -8.805 11.539 1 94.38 236 HIS A N 1
ATOM 1871 C CA . HIS A 1 236 ? -13.703 -9.023 12.898 1 94.38 236 HIS A CA 1
ATOM 1872 C C . HIS A 1 236 ? -12.195 -8.812 12.977 1 94.38 236 HIS A C 1
ATOM 1874 O O . HIS A 1 236 ? -11.438 -9.484 12.273 1 94.38 236 HIS A O 1
ATOM 1880 N N . ILE A 1 237 ? -11.812 -7.879 13.82 1 95.69 237 ILE A N 1
ATOM 1881 C CA . ILE A 1 237 ? -10.406 -7.551 14.008 1 95.69 237 ILE A CA 1
ATOM 1882 C C . ILE A 1 237 ? -10.031 -7.699 15.477 1 95.69 237 ILE A C 1
ATOM 1884 O O . ILE A 1 237 ? -10.352 -6.832 16.297 1 95.69 237 ILE A O 1
ATOM 1888 N N . PRO A 1 238 ? -9.367 -8.766 15.852 1 95.75 238 PRO A N 1
ATOM 1889 C CA . PRO A 1 238 ? -8.898 -8.891 17.234 1 95.75 238 PRO A CA 1
ATOM 1890 C C . PRO A 1 238 ? -7.867 -7.828 17.609 1 95.75 238 PRO A C 1
ATOM 1892 O O . PRO A 1 238 ? -6.969 -7.531 16.812 1 95.75 238 PRO A O 1
ATOM 1895 N N . VAL A 1 239 ? -8.094 -7.238 18.703 1 96.75 239 VAL A N 1
ATOM 1896 C CA . VAL A 1 239 ? -7.156 -6.25 19.219 1 96.75 239 VAL A CA 1
ATOM 1897 C C . VAL A 1 239 ? -6.398 -6.828 20.422 1 96.75 239 VAL A C 1
ATOM 1899 O O . VAL A 1 239 ? -7.012 -7.336 21.359 1 96.75 239 VAL A O 1
ATOM 1902 N N . GLN A 1 240 ? -5.07 -6.766 20.328 1 94.19 240 GLN A N 1
ATOM 1903 C CA . GLN A 1 240 ? -4.215 -7.297 21.375 1 94.19 240 GLN A CA 1
ATOM 1904 C C . GLN A 1 240 ? -3.344 -6.203 21.984 1 94.19 240 GLN A C 1
ATOM 1906 O O . GLN A 1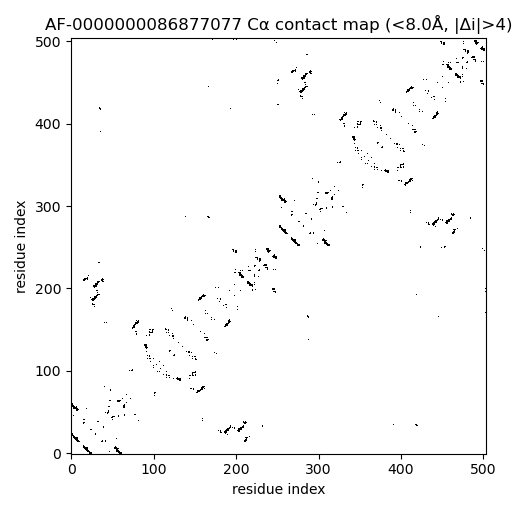 240 ? -2.863 -5.32 21.281 1 94.19 240 GLN A O 1
ATOM 1911 N N . TRP A 1 241 ? -3.17 -6.301 23.297 1 93 241 TRP A N 1
ATOM 1912 C CA . TRP A 1 241 ? -2.227 -5.414 23.969 1 93 241 TRP A CA 1
ATOM 1913 C C . TRP A 1 241 ? -0.819 -5.996 23.938 1 93 241 TRP A C 1
ATOM 1915 O O . TRP A 1 241 ? -0.572 -7.062 24.516 1 93 241 TRP A O 1
ATOM 1925 N N . ILE A 1 242 ? -0.024 -5.273 23.219 1 90.12 242 ILE A N 1
ATOM 1926 C CA . ILE A 1 242 ? 1.359 -5.723 23.109 1 90.12 242 ILE A CA 1
ATOM 1927 C C . ILE A 1 242 ? 2.303 -4.566 23.438 1 90.12 242 ILE A C 1
ATOM 1929 O O . ILE A 1 242 ? 2.297 -3.539 22.766 1 90.12 242 ILE A O 1
ATOM 1933 N N . ASP A 1 243 ? 3.107 -4.707 24.422 1 87.38 243 ASP A N 1
ATOM 1934 C CA . ASP A 1 243 ? 4.102 -3.721 24.844 1 87.38 243 ASP A CA 1
ATOM 1935 C C . ASP A 1 243 ? 3.469 -2.342 25.016 1 87.38 243 ASP A C 1
ATOM 1937 O O . ASP A 1 243 ? 3.975 -1.351 24.484 1 87.38 243 ASP A O 1
ATOM 1941 N N . GLY A 1 244 ? 2.32 -2.289 25.578 1 87.56 244 GLY A N 1
ATOM 1942 C CA . GLY A 1 244 ? 1.658 -1.045 25.938 1 87.56 244 GLY A CA 1
ATOM 1943 C C . GLY A 1 244 ? 0.911 -0.41 24.766 1 87.56 244 GLY A C 1
ATOM 1944 O O . GLY A 1 244 ? 0.445 0.727 24.875 1 87.56 244 GLY A O 1
ATOM 1945 N N . ARG A 1 245 ? 0.817 -1.177 23.703 1 91.38 245 ARG A N 1
ATOM 1946 C CA . ARG A 1 245 ? 0.105 -0.668 22.531 1 91.38 245 ARG A CA 1
ATOM 1947 C C . ARG A 1 245 ? -0.963 -1.654 22.078 1 91.38 245 ARG A C 1
ATOM 1949 O O . ARG A 1 245 ? -0.812 -2.865 22.25 1 91.38 245 ARG A O 1
ATOM 1956 N N . LYS A 1 246 ? -1.959 -1.092 21.531 1 96.12 246 LYS A N 1
ATOM 1957 C CA . LYS A 1 246 ? -2.98 -1.946 20.938 1 96.12 246 LYS A CA 1
ATOM 1958 C C . LYS A 1 246 ? -2.611 -2.33 19.5 1 96.12 246 LYS A C 1
ATOM 1960 O O . LYS A 1 246 ? -2.365 -1.459 18.656 1 96.12 246 LYS A O 1
ATOM 1965 N N . ILE A 1 247 ? -2.504 -3.604 19.234 1 95.62 247 ILE A N 1
ATOM 1966 C CA . ILE A 1 247 ? -2.172 -4.113 17.906 1 95.62 247 ILE A CA 1
ATOM 1967 C C . ILE A 1 247 ? -3.371 -4.859 17.328 1 95.62 247 ILE A C 1
ATOM 1969 O O . ILE A 1 247 ? -3.938 -5.742 17.984 1 95.62 247 ILE A O 1
ATOM 1973 N N . CYS A 1 248 ? -3.771 -4.43 16.125 1 96.5 248 CYS A N 1
ATOM 1974 C CA . CYS A 1 248 ? -4.863 -5.086 15.414 1 96.5 248 CYS A CA 1
ATOM 1975 C C . CYS A 1 248 ? -4.352 -6.281 14.617 1 96.5 248 CYS A C 1
ATOM 1977 O O . CYS A 1 248 ? -3.568 -6.121 13.68 1 96.5 248 CYS A O 1
ATOM 1979 N N . VAL A 1 249 ? -4.797 -7.469 14.953 1 95.25 249 VAL A N 1
ATOM 1980 C CA . VAL A 1 249 ? -4.328 -8.695 14.32 1 95.25 249 VAL A CA 1
ATOM 1981 C C . VAL A 1 249 ? -5.367 -9.195 13.32 1 95.25 249 VAL A C 1
ATOM 1983 O O . VAL A 1 249 ? -6.031 -10.211 13.562 1 95.25 249 VAL A O 1
ATOM 1986 N N . TYR A 1 250 ? -5.391 -8.555 12.211 1 93.81 250 TYR A N 1
ATOM 1987 C CA . TYR A 1 250 ? -6.438 -8.836 11.227 1 93.81 250 TYR A CA 1
ATOM 1988 C C . TYR A 1 250 ? -5.934 -9.805 10.164 1 93.81 250 TYR A C 1
ATOM 1990 O O . TYR A 1 250 ? -6.688 -10.195 9.266 1 93.81 250 TYR A O 1
ATOM 1998 N N . PHE A 1 251 ? -4.773 -10.383 10.188 1 91.12 251 PHE A N 1
ATOM 1999 C CA . PHE A 1 251 ? -4.133 -11.133 9.117 1 91.12 251 PHE A CA 1
ATOM 2000 C C . PHE A 1 251 ? -4.676 -12.562 9.047 1 91.12 251 PHE A C 1
ATOM 2002 O O . PHE A 1 251 ? -4.477 -13.258 8.055 1 91.12 251 PHE A O 1
ATOM 2009 N N . ALA A 1 252 ? -5.312 -13.164 10.188 1 76.19 252 ALA A N 1
ATOM 2010 C CA . ALA A 1 252 ? -5.664 -14.578 10.281 1 76.19 252 ALA A CA 1
ATOM 2011 C C . ALA A 1 252 ? -7.168 -14.781 10.117 1 76.19 252 ALA A C 1
ATOM 2013 O O . ALA A 1 252 ? -7.961 -13.898 10.453 1 76.19 252 ALA A O 1
ATOM 2014 N N . MET B 1 1 ? 7.27 -28.641 -9.305 1 87.31 1 MET B N 1
ATOM 2015 C CA . MET B 1 1 ? 8.312 -27.922 -8.578 1 87.31 1 MET B CA 1
ATOM 2016 C C . MET B 1 1 ? 8.992 -26.891 -9.469 1 87.31 1 MET B C 1
ATOM 2018 O O . MET B 1 1 ? 9.133 -27.109 -10.672 1 87.31 1 MET B O 1
ATOM 2022 N N . VAL B 1 2 ? 9.195 -25.781 -8.977 1 94.25 2 VAL B N 1
ATOM 2023 C CA . VAL B 1 2 ? 9.945 -24.75 -9.695 1 94.25 2 VAL B CA 1
ATOM 2024 C C . VAL B 1 2 ? 11.352 -24.641 -9.117 1 94.25 2 VAL B C 1
ATOM 2026 O O . VAL B 1 2 ? 11.531 -24.547 -7.902 1 94.25 2 VAL B O 1
ATOM 2029 N N . GLU B 1 3 ? 12.312 -24.75 -10.031 1 96.94 3 GLU B N 1
ATOM 2030 C CA . GLU B 1 3 ? 13.711 -24.641 -9.625 1 96.94 3 GLU B CA 1
ATOM 2031 C C . GLU B 1 3 ? 14.383 -23.453 -10.297 1 96.94 3 GLU B C 1
ATOM 2033 O O . GLU B 1 3 ? 14.328 -23.312 -11.523 1 96.94 3 GLU B O 1
ATOM 2038 N N . VAL B 1 4 ? 14.945 -22.641 -9.5 1 97.25 4 VAL B N 1
ATOM 2039 C CA . VAL B 1 4 ? 15.742 -21.5 -9.969 1 97.25 4 VAL B CA 1
ATOM 2040 C C . VAL B 1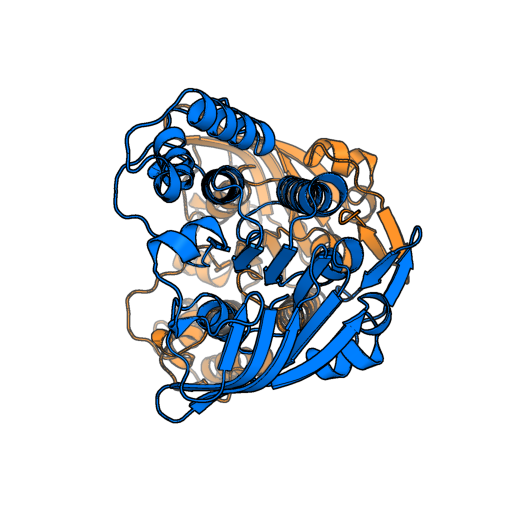 4 ? 17.219 -21.75 -9.664 1 97.25 4 VAL B C 1
ATOM 2042 O O . VAL B 1 4 ? 17.594 -21.969 -8.508 1 97.25 4 VAL B O 1
ATOM 2045 N N . ARG B 1 5 ? 18.016 -21.734 -10.734 1 97.56 5 ARG B N 1
ATOM 2046 C CA . ARG B 1 5 ? 19.422 -22.062 -10.57 1 97.56 5 ARG B CA 1
ATOM 2047 C C . ARG B 1 5 ? 20.312 -20.922 -11.062 1 97.56 5 ARG B C 1
ATOM 2049 O O . ARG B 1 5 ? 20.422 -20.688 -12.266 1 97.56 5 ARG B O 1
ATOM 2056 N N . ASN B 1 6 ? 20.953 -20.281 -10.125 1 97.56 6 ASN B N 1
ATOM 2057 C CA . ASN B 1 6 ? 22 -19.297 -10.375 1 97.56 6 ASN B CA 1
ATOM 2058 C C . ASN B 1 6 ? 21.531 -18.234 -11.383 1 97.56 6 ASN B C 1
ATOM 2060 O O . ASN B 1 6 ? 22.25 -17.922 -12.336 1 97.56 6 ASN B O 1
ATOM 2064 N N . VAL B 1 7 ? 20.391 -17.734 -11.195 1 97.12 7 VAL B N 1
ATOM 2065 C CA . VAL B 1 7 ? 19.781 -16.781 -12.117 1 97.12 7 VAL B CA 1
ATOM 2066 C C . VAL B 1 7 ? 20.266 -15.367 -11.773 1 97.12 7 VAL B C 1
ATOM 2068 O O . VAL B 1 7 ? 20.359 -15 -10.602 1 97.12 7 VAL B O 1
ATOM 2071 N N . SER B 1 8 ? 20.609 -14.609 -12.797 1 97.44 8 SER B N 1
ATOM 2072 C CA . SER B 1 8 ? 21.047 -13.227 -12.641 1 97.44 8 SER B CA 1
ATOM 2073 C C . SER B 1 8 ? 20.406 -12.328 -13.695 1 97.44 8 SER B C 1
ATOM 2075 O O . SER B 1 8 ? 19.984 -12.805 -14.75 1 97.44 8 SER B O 1
ATOM 2077 N N . LYS B 1 9 ? 20.188 -11.109 -13.383 1 96.44 9 LYS B N 1
ATOM 2078 C CA . LYS B 1 9 ? 19.703 -10.07 -14.289 1 96.44 9 LYS B CA 1
ATOM 2079 C C . LYS B 1 9 ? 20.391 -8.734 -14.008 1 96.44 9 LYS B C 1
ATOM 2081 O O . LYS B 1 9 ? 20.484 -8.32 -12.852 1 96.44 9 LYS B O 1
ATOM 2086 N N . GLN B 1 10 ? 20.859 -8.148 -14.992 1 94.19 10 GLN B N 1
ATOM 2087 C CA . GLN B 1 10 ? 21.516 -6.855 -14.891 1 94.19 10 GLN B CA 1
ATOM 2088 C C . GLN B 1 10 ? 20.859 -5.832 -15.812 1 94.19 10 GLN B C 1
ATOM 2090 O O . GLN B 1 10 ? 20.469 -6.16 -16.938 1 94.19 10 GLN B O 1
ATOM 2095 N N . TYR B 1 11 ? 20.641 -4.59 -15.297 1 88.81 11 TYR B N 1
ATOM 2096 C CA . TYR B 1 11 ? 20.25 -3.432 -16.078 1 88.81 11 TYR B CA 1
ATOM 2097 C C . TYR B 1 11 ? 21.281 -2.318 -15.992 1 88.81 11 TYR B C 1
ATOM 2099 O O . TYR B 1 11 ? 21.641 -1.896 -14.891 1 88.81 11 TYR B O 1
ATOM 2107 N N . GLY B 1 12 ? 21.703 -1.749 -17.125 1 86.94 12 GLY B N 1
ATOM 2108 C CA . GLY B 1 12 ? 22.625 -0.629 -17.125 1 86.94 12 GLY B CA 1
ATOM 2109 C C . GLY B 1 12 ? 23.812 -0.844 -16.219 1 86.94 12 GLY B C 1
ATOM 2110 O O . GLY B 1 12 ? 24.219 0.064 -15.484 1 86.94 12 GLY B O 1
ATOM 2111 N N . GLY B 1 13 ? 24.219 -2.004 -16.016 1 86.5 13 GLY B N 1
ATOM 2112 C CA . GLY B 1 13 ? 25.406 -2.297 -15.227 1 86.5 13 GLY B CA 1
ATOM 2113 C C . GLY B 1 13 ? 25.094 -2.658 -13.789 1 86.5 13 GLY B C 1
ATOM 2114 O O . GLY B 1 13 ? 25.984 -3.055 -13.031 1 86.5 13 GLY B O 1
ATOM 2115 N N . VAL B 1 14 ? 23.969 -2.523 -13.375 1 87.56 14 VAL B N 1
ATOM 2116 C CA . VAL B 1 14 ? 23.594 -2.836 -12 1 87.56 14 VAL B CA 1
ATOM 2117 C C . VAL B 1 14 ? 22.906 -4.199 -11.945 1 87.56 14 VAL B C 1
ATOM 2119 O O . VAL B 1 14 ? 21.969 -4.461 -12.703 1 87.56 14 VAL B O 1
ATOM 2122 N N . ARG B 1 15 ? 23.391 -5.078 -11.094 1 92.25 15 ARG B N 1
ATOM 2123 C CA . ARG B 1 15 ? 22.781 -6.391 -10.914 1 92.25 15 ARG B CA 1
ATOM 2124 C C . ARG B 1 15 ? 21.547 -6.301 -10.031 1 92.25 15 ARG B C 1
ATOM 2126 O O . ARG B 1 15 ? 21.656 -6.137 -8.812 1 92.25 15 ARG B O 1
ATOM 2133 N N . VAL B 1 16 ? 20.438 -6.453 -10.648 1 94 16 VAL B N 1
ATOM 2134 C CA . VAL B 1 16 ? 19.172 -6.371 -9.938 1 94 16 VAL B CA 1
ATOM 2135 C C . VAL B 1 16 ? 18.859 -7.703 -9.25 1 94 16 VAL B C 1
ATOM 2137 O O . VAL B 1 16 ? 18.266 -7.734 -8.18 1 94 16 VAL B O 1
ATOM 2140 N N . VAL B 1 17 ? 19.234 -8.734 -9.898 1 97.19 17 VAL B N 1
ATOM 2141 C CA . VAL B 1 17 ? 19.234 -10.086 -9.352 1 97.19 17 VAL B CA 1
ATOM 2142 C C . VAL B 1 17 ? 20.594 -10.734 -9.578 1 97.19 17 VAL B C 1
ATOM 2144 O O . VAL B 1 17 ? 21.109 -10.734 -10.695 1 97.19 17 VAL B O 1
ATOM 2147 N N . ASP B 1 18 ? 21.141 -11.273 -8.477 1 97.5 18 ASP B N 1
ATOM 2148 C CA . ASP B 1 18 ? 22.531 -11.703 -8.539 1 97.5 18 ASP B CA 1
ATOM 2149 C C . ASP B 1 18 ? 22.688 -13.141 -8.047 1 97.5 18 ASP B C 1
ATOM 2151 O O . ASP B 1 18 ? 22.781 -13.375 -6.84 1 97.5 18 ASP B O 1
ATOM 2155 N N . ASP B 1 19 ? 22.75 -14.07 -9.008 1 96.94 19 ASP B N 1
ATOM 2156 C CA . ASP B 1 19 ? 23.094 -15.461 -8.742 1 96.94 19 ASP B CA 1
ATOM 2157 C C . ASP B 1 19 ? 22.125 -16.094 -7.742 1 96.94 19 ASP B C 1
ATOM 2159 O O . ASP B 1 19 ? 22.547 -16.641 -6.723 1 96.94 19 ASP B O 1
ATOM 2163 N N . VAL B 1 20 ? 20.875 -16 -8.039 1 97.69 20 VAL B N 1
ATOM 2164 C CA . VAL B 1 20 ? 19.828 -16.469 -7.121 1 97.69 20 VAL B CA 1
ATOM 2165 C C . VAL B 1 20 ? 19.469 -17.906 -7.445 1 97.69 20 VAL B C 1
ATOM 2167 O O . VAL B 1 20 ? 19.234 -18.25 -8.609 1 97.69 20 VAL B O 1
ATOM 2170 N N . SER B 1 21 ? 19.531 -18.75 -6.453 1 97.81 21 SER B N 1
ATOM 2171 C CA . SER B 1 21 ? 19.031 -20.109 -6.531 1 97.81 21 SER B CA 1
ATOM 2172 C C . SER B 1 21 ? 17.984 -20.391 -5.453 1 97.81 21 SER B C 1
ATOM 2174 O O . SER B 1 21 ? 18.141 -19.969 -4.309 1 97.81 21 SER B O 1
ATOM 2176 N N . LEU B 1 22 ? 16.922 -20.969 -5.891 1 96.69 22 LEU B N 1
ATOM 2177 C CA . LEU B 1 22 ? 15.883 -21.344 -4.926 1 96.69 22 LEU B CA 1
ATOM 2178 C C . LEU B 1 22 ? 14.961 -22.406 -5.504 1 96.69 22 LEU B C 1
ATOM 2180 O O . LEU B 1 22 ? 14.984 -22.672 -6.707 1 96.69 22 LEU B O 1
ATOM 2184 N N . ASN B 1 23 ? 14.281 -23.062 -4.613 1 96.25 23 ASN B N 1
ATOM 2185 C CA . ASN B 1 23 ? 13.258 -24.031 -4.996 1 96.25 23 ASN B CA 1
ATOM 2186 C C . ASN B 1 23 ? 11.891 -23.641 -4.453 1 96.25 23 ASN B C 1
ATOM 2188 O O . ASN B 1 23 ? 11.773 -23.172 -3.32 1 96.25 23 ASN B O 1
ATOM 2192 N N . ILE B 1 24 ? 10.953 -23.766 -5.273 1 97.12 24 ILE B N 1
ATOM 2193 C CA . ILE B 1 24 ? 9.562 -23.547 -4.875 1 97.12 24 ILE B CA 1
ATOM 2194 C C . ILE B 1 24 ? 8.867 -24.891 -4.684 1 97.12 24 ILE B C 1
ATOM 2196 O O . ILE B 1 24 ? 8.766 -25.688 -5.621 1 97.12 24 ILE B O 1
ATOM 2200 N N . ALA B 1 25 ? 8.383 -25.109 -3.486 1 96.94 25 ALA B N 1
ATOM 2201 C CA . ALA B 1 25 ? 7.738 -26.375 -3.148 1 96.94 25 ALA B CA 1
ATOM 2202 C C . ALA B 1 25 ? 6.371 -26.484 -3.818 1 96.94 25 ALA B C 1
ATOM 2204 O O . ALA B 1 25 ? 5.586 -25.547 -3.805 1 96.94 25 ALA B O 1
ATOM 2205 N N . LYS B 1 26 ? 6.133 -27.656 -4.34 1 97 26 LYS B N 1
ATOM 2206 C CA . LYS B 1 26 ? 4.852 -27.922 -4.98 1 97 26 LYS B CA 1
ATOM 2207 C C . LYS B 1 26 ? 3.729 -28.016 -3.951 1 97 26 LYS B C 1
ATOM 2209 O O . LYS B 1 26 ? 3.92 -28.562 -2.865 1 97 26 LYS B O 1
ATOM 2214 N N . GLY B 1 27 ? 2.596 -27.469 -4.297 1 97.75 27 GLY B N 1
ATOM 2215 C CA . GLY B 1 27 ? 1.414 -27.578 -3.457 1 97.75 27 GLY B CA 1
ATOM 2216 C C . GLY B 1 27 ? 1.506 -26.734 -2.197 1 97.75 27 GLY B C 1
ATOM 2217 O O . GLY B 1 27 ? 0.899 -27.062 -1.177 1 97.75 27 GLY B O 1
ATOM 2218 N N . LYS B 1 28 ? 2.334 -25.672 -2.232 1 98.56 28 LYS B N 1
ATOM 2219 C CA . LYS B 1 28 ? 2.549 -24.797 -1.088 1 98.56 28 LYS B CA 1
ATOM 2220 C C . LYS B 1 28 ? 2.465 -23.328 -1.499 1 98.56 28 LYS B C 1
ATOM 2222 O O . LYS B 1 28 ? 2.471 -23 -2.691 1 98.56 28 LYS B O 1
ATOM 2227 N N . ILE B 1 29 ? 2.264 -22.484 -0.565 1 98.56 29 ILE B N 1
ATOM 2228 C CA . ILE B 1 29 ? 2.414 -21.047 -0.771 1 98.56 29 ILE B CA 1
ATOM 2229 C C . ILE B 1 29 ? 3.828 -20.625 -0.384 1 98.56 29 ILE B C 1
ATOM 2231 O O . ILE B 1 29 ? 4.254 -20.828 0.754 1 98.56 29 ILE B O 1
ATOM 2235 N N . THR B 1 30 ? 4.551 -20.125 -1.346 1 98.75 30 THR B N 1
ATOM 2236 C CA . THR B 1 30 ? 5.852 -19.516 -1.1 1 98.75 30 THR B CA 1
ATOM 2237 C C . THR B 1 30 ? 5.793 -18 -1.305 1 98.75 30 THR B C 1
ATOM 2239 O O . THR B 1 30 ? 5.418 -17.531 -2.381 1 98.75 30 THR B O 1
ATOM 2242 N N . SER B 1 31 ? 6.148 -17.234 -0.273 1 98.5 31 SER B N 1
ATOM 2243 C CA . SER B 1 31 ? 6.133 -15.773 -0.365 1 98.5 31 SER B CA 1
ATOM 2244 C C . SER B 1 31 ? 7.543 -15.219 -0.54 1 98.5 31 SER B C 1
ATOM 2246 O O . SER B 1 31 ? 8.484 -15.695 0.096 1 98.5 31 SER B O 1
ATOM 2248 N N . PHE B 1 32 ? 7.672 -14.297 -1.485 1 98 32 PHE B N 1
ATOM 2249 C CA . PHE B 1 32 ? 8.867 -13.477 -1.614 1 98 32 PHE B CA 1
ATOM 2250 C C . PHE B 1 32 ? 8.727 -12.188 -0.814 1 98 32 PHE B C 1
ATOM 2252 O O . PHE B 1 32 ? 7.777 -11.422 -1.02 1 98 32 PHE B O 1
ATOM 2259 N N . ILE B 1 33 ? 9.664 -12.008 0.133 1 97.56 33 ILE B N 1
ATOM 2260 C CA . ILE B 1 33 ? 9.641 -10.781 0.932 1 97.56 33 ILE B CA 1
ATOM 2261 C C . ILE B 1 33 ? 10.984 -10.07 0.816 1 97.56 33 ILE B C 1
ATOM 2263 O O . ILE B 1 33 ? 11.969 -10.664 0.365 1 97.56 33 ILE B O 1
ATOM 2267 N N . GLY B 1 34 ? 11.031 -8.805 1.191 1 96 34 GLY B N 1
ATOM 2268 C CA . GLY B 1 34 ? 12.219 -7.965 1.131 1 96 34 GLY B CA 1
ATOM 2269 C C . GLY B 1 34 ? 11.898 -6.5 0.907 1 96 34 GLY B C 1
ATOM 2270 O O . GLY B 1 34 ? 10.758 -6.148 0.584 1 96 34 GLY B O 1
ATOM 2271 N N . PRO B 1 35 ? 12.875 -5.688 1.118 1 92.94 35 PRO B N 1
ATOM 2272 C CA . PRO B 1 35 ? 12.648 -4.254 0.922 1 92.94 35 PRO B CA 1
ATOM 2273 C C . PRO B 1 35 ? 12.406 -3.889 -0.541 1 92.94 35 PRO B C 1
ATOM 2275 O O . PRO B 1 35 ? 12.5 -4.75 -1.419 1 92.94 35 PRO B O 1
ATOM 2278 N N . ASN B 1 36 ? 11.969 -2.662 -0.721 1 87.88 36 ASN B N 1
ATOM 2279 C CA . ASN B 1 36 ? 11.82 -2.17 -2.086 1 87.88 36 ASN B CA 1
ATOM 2280 C C . ASN B 1 36 ? 13.133 -2.246 -2.859 1 87.88 36 ASN B C 1
ATOM 2282 O O . ASN B 1 36 ? 14.195 -1.926 -2.322 1 87.88 36 ASN B O 1
ATOM 2286 N N . GLY B 1 37 ? 13.086 -2.719 -4.016 1 87.5 37 GLY B N 1
ATOM 2287 C CA . GLY B 1 37 ? 14.273 -2.809 -4.848 1 87.5 37 GLY B CA 1
ATOM 2288 C C . GLY B 1 37 ? 15.078 -4.074 -4.609 1 87.5 37 GLY B C 1
ATOM 2289 O O . GLY B 1 37 ? 16.172 -4.227 -5.145 1 87.5 37 GLY B O 1
ATOM 2290 N N . ALA B 1 38 ? 14.539 -4.984 -3.918 1 92.31 38 ALA B N 1
ATOM 2291 C CA . ALA B 1 38 ? 15.273 -6.188 -3.545 1 92.31 38 ALA B CA 1
ATOM 2292 C C . ALA B 1 38 ? 15.359 -7.164 -4.715 1 92.31 38 ALA B C 1
ATOM 2294 O O . ALA B 1 38 ? 16.094 -8.156 -4.652 1 92.31 38 ALA B O 1
ATOM 2295 N N . GLY B 1 39 ? 14.602 -6.93 -5.77 1 93.69 39 GLY B N 1
ATOM 2296 C CA . GLY B 1 39 ? 14.641 -7.793 -6.938 1 93.69 39 GLY B CA 1
ATOM 2297 C C . GLY B 1 39 ? 13.484 -8.773 -6.996 1 93.69 39 GLY B C 1
ATOM 2298 O O . GLY B 1 39 ? 13.484 -9.688 -7.828 1 93.69 39 GLY B O 1
ATOM 2299 N N . LYS B 1 40 ? 12.531 -8.656 -6.129 1 95 40 LYS B N 1
ATOM 2300 C CA . LYS B 1 40 ? 11.414 -9.594 -6.004 1 95 40 LYS B CA 1
ATOM 2301 C C . LYS B 1 40 ? 10.641 -9.703 -7.312 1 95 40 LYS B C 1
ATOM 2303 O O . LYS B 1 40 ? 10.445 -10.805 -7.832 1 95 40 LYS B O 1
ATOM 2308 N N . SER B 1 41 ? 10.242 -8.539 -7.84 1 93.62 41 SER B N 1
ATOM 2309 C CA . SER B 1 41 ? 9.453 -8.516 -9.062 1 93.62 41 SER B CA 1
ATOM 2310 C C . SER B 1 41 ? 10.273 -9 -10.258 1 93.62 41 SER B C 1
ATOM 2312 O O . SER B 1 41 ? 9.766 -9.742 -11.102 1 93.62 41 SER B O 1
ATOM 2314 N N . THR B 1 42 ? 11.5 -8.594 -10.352 1 93.69 42 THR B N 1
ATOM 2315 C CA . THR B 1 42 ? 12.383 -9.023 -11.43 1 93.69 42 THR B CA 1
ATOM 2316 C C . THR B 1 42 ? 12.578 -10.539 -11.406 1 93.69 42 THR B C 1
ATOM 2318 O O . THR B 1 42 ? 12.492 -11.203 -12.438 1 93.69 42 THR B O 1
ATOM 2321 N N . LEU B 1 43 ? 12.781 -11.031 -10.203 1 95.88 43 LEU B N 1
ATOM 2322 C CA . LEU B 1 43 ? 12.953 -12.477 -10.055 1 95.88 43 LEU B CA 1
ATOM 2323 C C . LEU B 1 43 ? 11.695 -13.219 -10.484 1 95.88 43 LEU B C 1
ATOM 2325 O O . LEU B 1 43 ? 11.766 -14.18 -11.25 1 95.88 43 LEU B O 1
ATOM 2329 N N . LEU B 1 44 ? 10.547 -12.75 -10.016 1 95.44 44 LEU B N 1
ATOM 2330 C CA . LEU B 1 44 ? 9.273 -13.367 -10.383 1 95.44 44 LEU B CA 1
ATOM 2331 C C . LEU B 1 44 ? 9.07 -13.336 -11.891 1 95.44 44 LEU B C 1
ATOM 2333 O O . LEU B 1 44 ? 8.625 -14.32 -12.484 1 95.44 44 LEU B O 1
ATOM 2337 N N . SER B 1 45 ? 9.414 -12.258 -12.508 1 93.56 45 SER B N 1
ATOM 2338 C CA . SER B 1 45 ? 9.258 -12.094 -13.945 1 93.56 45 SER B CA 1
ATOM 2339 C C . SER B 1 45 ? 10.156 -13.055 -14.719 1 93.56 45 SER B C 1
ATOM 2341 O O . SER B 1 45 ? 9.766 -13.562 -15.773 1 93.56 45 SER B O 1
ATOM 2343 N N . MET B 1 46 ? 11.312 -13.32 -14.219 1 94.19 46 MET B N 1
ATOM 2344 C CA . MET B 1 46 ? 12.211 -14.266 -14.859 1 94.19 46 MET B CA 1
ATOM 2345 C C . MET B 1 46 ? 11.688 -15.695 -14.742 1 94.19 46 MET B C 1
ATOM 2347 O O . MET B 1 46 ? 11.781 -16.484 -15.688 1 94.19 46 MET B O 1
ATOM 2351 N N . ILE B 1 47 ? 11.086 -15.938 -13.602 1 93.44 47 ILE B N 1
ATOM 2352 C CA . ILE B 1 47 ? 10.531 -17.266 -13.359 1 93.44 47 ILE B CA 1
ATOM 2353 C C . ILE B 1 47 ? 9.383 -17.531 -14.328 1 93.44 47 ILE B C 1
ATOM 2355 O O . ILE B 1 47 ? 9.18 -18.672 -14.766 1 93.44 47 ILE B O 1
ATOM 2359 N N . THR B 1 48 ? 8.695 -16.5 -14.75 1 89.88 48 THR B N 1
ATOM 2360 C CA . THR B 1 48 ? 7.512 -16.641 -15.594 1 89.88 48 THR B CA 1
ATOM 2361 C C . THR B 1 48 ? 7.844 -16.344 -17.047 1 89.88 48 THR B C 1
ATOM 2363 O O . THR B 1 48 ? 6.953 -16.344 -17.906 1 89.88 48 THR B O 1
ATOM 2366 N N . ARG B 1 49 ? 9.016 -15.992 -17.375 1 87.62 49 ARG B N 1
ATOM 2367 C CA . ARG B 1 49 ? 9.539 -15.727 -18.703 1 87.62 49 ARG B CA 1
ATOM 2368 C C . ARG B 1 49 ? 9 -14.406 -19.25 1 87.62 49 ARG B C 1
ATOM 2370 O O . ARG B 1 49 ? 8.914 -14.219 -20.469 1 87.62 49 ARG B O 1
ATOM 2377 N N . LEU B 1 50 ? 8.492 -13.57 -18.406 1 85 50 LEU B N 1
ATOM 2378 C CA . LEU B 1 50 ? 8.094 -12.227 -18.812 1 85 50 LEU B CA 1
ATOM 2379 C C . LEU B 1 50 ? 9.305 -11.375 -19.172 1 85 50 LEU B C 1
ATOM 2381 O O . LEU B 1 50 ? 9.211 -10.469 -20 1 85 50 LEU B O 1
ATOM 2385 N N . ILE B 1 51 ? 10.383 -11.664 -18.484 1 89.75 51 ILE B N 1
ATOM 2386 C CA . ILE B 1 51 ? 11.672 -11.062 -18.812 1 89.75 51 ILE B CA 1
ATOM 2387 C C . ILE B 1 51 ? 12.734 -12.156 -18.938 1 89.75 51 ILE B C 1
ATOM 2389 O O . ILE B 1 51 ? 12.664 -13.172 -18.234 1 89.75 51 ILE B O 1
ATOM 2393 N N . SER B 1 52 ? 13.664 -11.891 -19.797 1 91.88 52 SER B N 1
ATOM 2394 C CA . SER B 1 52 ? 14.742 -12.859 -19.984 1 91.88 52 SER B CA 1
ATOM 2395 C C . SER B 1 52 ? 15.758 -12.773 -18.859 1 91.88 52 SER B C 1
ATOM 2397 O O . SER B 1 52 ? 16 -11.703 -18.312 1 91.88 52 SER B O 1
ATOM 2399 N N . LYS B 1 53 ? 16.281 -13.875 -18.516 1 93.94 53 LYS B N 1
ATOM 2400 C CA . LYS B 1 53 ? 17.406 -13.93 -17.594 1 93.94 53 LYS B CA 1
ATOM 2401 C C . LYS B 1 53 ? 18.734 -13.75 -18.328 1 93.94 53 LYS B C 1
ATOM 2403 O O . LYS B 1 53 ? 18.828 -14.062 -19.516 1 93.94 53 LYS B O 1
ATOM 2408 N N . ASP B 1 54 ? 19.719 -13.234 -17.656 1 95.31 54 ASP B N 1
ATOM 2409 C CA . ASP B 1 54 ? 21.047 -13.102 -18.234 1 95.31 54 ASP B CA 1
ATOM 2410 C C . ASP B 1 54 ? 21.859 -14.383 -18.062 1 95.31 54 ASP B C 1
ATOM 2412 O O . ASP B 1 54 ? 22.609 -14.773 -18.969 1 95.31 54 ASP B O 1
ATOM 2416 N N . THR B 1 55 ? 21.734 -14.984 -16.938 1 95.75 55 THR B N 1
ATOM 2417 C CA . THR B 1 55 ? 22.406 -16.234 -16.641 1 95.75 55 THR B CA 1
ATOM 2418 C C . THR B 1 55 ? 21.5 -17.156 -15.828 1 95.75 55 THR B C 1
ATOM 2420 O O . THR B 1 55 ? 20.453 -16.734 -15.336 1 95.75 55 THR B O 1
ATOM 2423 N N . GLY B 1 56 ? 21.859 -18.453 -15.805 1 96.44 56 GLY B N 1
ATOM 2424 C CA . GLY B 1 56 ? 21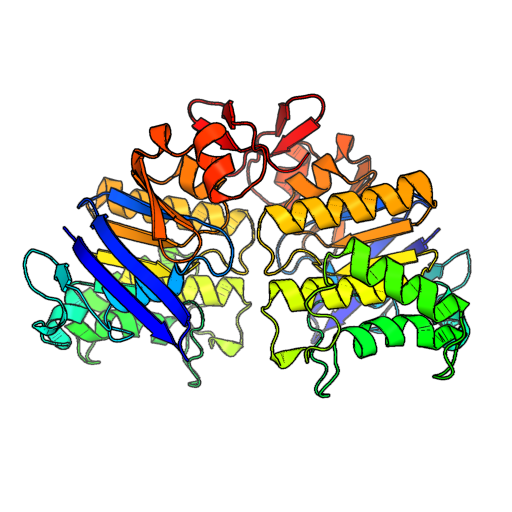.172 -19.422 -14.961 1 96.44 56 GLY B CA 1
ATOM 2425 C C . GLY B 1 56 ? 20.047 -20.125 -15.68 1 96.44 56 GLY B C 1
ATOM 2426 O O . GLY B 1 56 ? 19.953 -20.094 -16.906 1 96.44 56 GLY B O 1
ATOM 2427 N N . GLN B 1 57 ? 19.281 -20.875 -14.844 1 96.75 57 GLN B N 1
ATOM 2428 C CA . GLN B 1 57 ? 18.188 -21.672 -15.406 1 96.75 57 GLN B CA 1
ATOM 2429 C C . GLN B 1 57 ? 16.969 -21.625 -14.5 1 96.75 57 GLN B C 1
ATOM 2431 O O . GLN B 1 57 ? 17.094 -21.516 -13.281 1 96.75 57 GLN B O 1
ATOM 2436 N N . VAL B 1 58 ? 15.883 -21.641 -15.109 1 96.75 58 VAL B N 1
ATOM 2437 C CA . VAL B 1 58 ? 14.609 -21.828 -14.422 1 96.75 58 VAL B CA 1
ATOM 2438 C C . VAL B 1 58 ? 13.906 -23.062 -14.961 1 96.75 58 VAL B C 1
ATOM 2440 O O . VAL B 1 58 ? 13.656 -23.172 -16.156 1 96.75 58 VAL B O 1
ATOM 2443 N N . LEU B 1 59 ? 13.641 -23.984 -14.062 1 96.62 59 LEU B N 1
ATOM 2444 C CA . LEU B 1 59 ? 12.977 -25.219 -14.453 1 96.62 59 LEU B CA 1
ATOM 2445 C C . LEU B 1 59 ? 11.586 -25.312 -13.836 1 96.62 59 LEU B C 1
ATOM 2447 O O . LEU B 1 59 ? 11.406 -25.031 -12.648 1 96.62 59 LEU B O 1
ATOM 2451 N N . ILE B 1 60 ? 10.648 -25.672 -14.609 1 94.5 60 ILE B N 1
ATOM 2452 C CA . ILE B 1 60 ? 9.305 -26 -14.156 1 94.5 60 ILE B CA 1
ATOM 2453 C C . ILE B 1 60 ? 9.008 -27.469 -14.461 1 94.5 60 ILE B C 1
ATOM 2455 O O . ILE B 1 60 ? 9.016 -27.875 -15.625 1 94.5 60 ILE B O 1
ATOM 2459 N N . GLU B 1 61 ? 8.812 -28.172 -13.438 1 92.94 61 GLU B N 1
ATOM 2460 C CA . GLU B 1 61 ? 8.602 -29.609 -13.586 1 92.94 61 GLU B CA 1
ATOM 2461 C C . GLU B 1 61 ? 9.758 -30.266 -14.344 1 92.94 61 GLU B C 1
ATOM 2463 O O . GLU B 1 61 ? 9.539 -31.031 -15.289 1 92.94 61 GLU B O 1
ATOM 2468 N N . GLY B 1 62 ? 10.891 -29.781 -14.078 1 92.81 62 GLY B N 1
ATOM 2469 C CA . GLY B 1 62 ? 12.094 -30.406 -14.617 1 92.81 62 GLY B CA 1
ATOM 2470 C C . GLY B 1 62 ? 12.445 -29.906 -16 1 92.81 62 GLY B C 1
ATOM 2471 O O . GLY B 1 62 ? 13.492 -30.266 -16.547 1 92.81 62 GLY B O 1
ATOM 2472 N N . ARG B 1 63 ? 11.617 -29.062 -16.578 1 93.62 63 ARG B N 1
ATOM 2473 C CA . ARG B 1 63 ? 11.859 -28.531 -17.906 1 93.62 63 ARG B CA 1
ATOM 2474 C C . ARG B 1 63 ? 12.211 -27.047 -17.859 1 93.62 63 ARG B C 1
ATOM 2476 O O . ARG B 1 63 ? 11.555 -26.266 -17.156 1 93.62 63 ARG B O 1
ATOM 2483 N N . GLU B 1 64 ? 13.227 -26.766 -18.641 1 95.31 64 GLU B N 1
ATOM 2484 C CA . GLU B 1 64 ? 13.617 -25.359 -18.703 1 95.31 64 GLU B CA 1
ATOM 2485 C C . GLU B 1 64 ? 12.508 -24.516 -19.312 1 95.31 64 GLU B C 1
ATOM 2487 O O . GLU B 1 64 ? 11.875 -24.906 -20.297 1 95.31 64 GLU B O 1
ATOM 2492 N N . ILE B 1 65 ? 12.297 -23.422 -18.688 1 93.5 65 ILE B N 1
ATOM 2493 C CA . ILE B 1 65 ? 11.148 -22.578 -19.016 1 93.5 65 ILE B CA 1
ATOM 2494 C C . ILE B 1 65 ? 11.219 -22.141 -20.484 1 93.5 65 ILE B C 1
ATOM 2496 O O . ILE B 1 65 ? 10.188 -22.031 -21.156 1 93.5 65 ILE B O 1
ATOM 2500 N N . GLU B 1 66 ? 12.383 -21.938 -21 1 90.25 66 GLU B N 1
ATOM 2501 C CA . GLU B 1 66 ? 12.57 -21.5 -22.391 1 90.25 66 GLU B CA 1
ATOM 2502 C C . GLU B 1 66 ? 12.148 -22.578 -23.375 1 90.25 66 GLU B C 1
ATOM 2504 O O . GLU B 1 66 ? 11.828 -22.297 -24.516 1 90.25 66 GLU B O 1
ATOM 2509 N N . GLY B 1 67 ? 12.117 -23.719 -22.906 1 90.88 67 GLY B N 1
ATOM 2510 C CA . GLY B 1 67 ? 11.781 -24.844 -23.781 1 90.88 67 GLY B CA 1
ATOM 2511 C C . GLY B 1 67 ? 10.289 -25.094 -23.891 1 90.88 67 GLY B C 1
ATOM 2512 O O . GLY B 1 67 ? 9.844 -25.859 -24.75 1 90.88 67 GLY B O 1
ATOM 2513 N N . TRP B 1 68 ? 9.547 -24.453 -23.094 1 92.31 68 TRP B N 1
ATOM 2514 C CA . TRP B 1 68 ? 8.094 -24.625 -23.141 1 92.31 68 TRP B CA 1
ATOM 2515 C C . TRP B 1 68 ? 7.492 -23.859 -24.312 1 92.31 68 TRP B C 1
ATOM 2517 O O . TRP B 1 68 ? 7.902 -22.734 -24.609 1 92.31 68 TRP B O 1
ATOM 2527 N N . LYS B 1 69 ? 6.523 -24.547 -24.969 1 92.56 69 LYS B N 1
ATOM 2528 C CA . LYS B 1 69 ? 5.68 -23.781 -25.891 1 92.56 69 LYS B CA 1
ATOM 2529 C C . LYS B 1 69 ? 4.738 -22.859 -25.141 1 92.56 69 LYS B C 1
ATOM 2531 O O . LYS B 1 69 ? 4.195 -23.219 -24.094 1 92.56 69 LYS B O 1
ATOM 2536 N N . SER B 1 70 ? 4.551 -21.703 -25.609 1 90.38 70 SER B N 1
ATOM 2537 C CA . SER B 1 70 ? 3.742 -20.688 -24.938 1 90.38 70 SER B CA 1
ATOM 2538 C C . SER B 1 70 ? 2.35 -21.219 -24.609 1 90.38 70 SER B C 1
ATOM 2540 O O . SER B 1 70 ? 1.84 -21.016 -23.5 1 90.38 70 SER B O 1
ATOM 2542 N N . LYS B 1 71 ? 1.78 -21.922 -25.531 1 91.25 71 LYS B N 1
ATOM 2543 C CA . LYS B 1 71 ? 0.435 -22.453 -25.359 1 91.25 71 LYS B CA 1
ATOM 2544 C C . LYS B 1 71 ? 0.396 -23.469 -24.219 1 91.25 71 LYS B C 1
ATOM 2546 O O . LYS B 1 71 ? -0.538 -23.484 -23.422 1 91.25 71 LYS B O 1
ATOM 2551 N N . GLU B 1 72 ? 1.379 -24.219 -24.156 1 92.88 72 GLU B N 1
ATOM 2552 C CA . GLU B 1 72 ? 1.45 -25.219 -23.109 1 92.88 72 GLU B CA 1
ATOM 2553 C C . GLU B 1 72 ? 1.76 -24.578 -21.75 1 92.88 72 GLU B C 1
ATOM 2555 O O . GLU B 1 72 ? 1.177 -24.953 -20.734 1 92.88 72 GLU B O 1
ATOM 2560 N N . LEU B 1 73 ? 2.646 -23.672 -21.797 1 92.94 73 LEU B N 1
ATOM 2561 C CA . LEU B 1 73 ? 3.055 -23 -20.562 1 92.94 73 LEU B CA 1
ATOM 2562 C C . LEU B 1 73 ? 1.889 -22.234 -19.953 1 92.94 73 LEU B C 1
ATOM 2564 O O . LEU B 1 73 ? 1.739 -22.203 -18.719 1 92.94 73 LEU B O 1
ATOM 2568 N N . SER B 1 74 ? 1.076 -21.688 -20.797 1 92.44 74 SER B N 1
ATOM 2569 C CA . SER B 1 74 ? -0.046 -20.875 -20.312 1 92.44 74 SER B CA 1
ATOM 2570 C C . SER B 1 74 ? -1.112 -21.75 -19.656 1 92.44 74 SER B C 1
ATOM 2572 O O . SER B 1 74 ? -1.982 -21.234 -18.953 1 92.44 74 SER B O 1
ATOM 2574 N N . LYS B 1 75 ? -1.088 -22.984 -19.859 1 94.19 75 LYS B N 1
ATOM 2575 C CA . LYS B 1 75 ? -1.987 -23.938 -19.203 1 94.19 75 LYS B CA 1
ATOM 2576 C C . LYS B 1 75 ? -1.377 -24.453 -17.906 1 94.19 75 LYS B C 1
ATOM 2578 O O . LYS B 1 75 ? -2.049 -25.141 -17.141 1 94.19 75 LYS B O 1
ATOM 2583 N N . LYS B 1 76 ? -0.114 -24.125 -17.766 1 94.31 76 LYS B N 1
ATOM 2584 C CA . LYS B 1 76 ? 0.607 -24.641 -16.609 1 94.31 76 LYS B CA 1
ATOM 2585 C C . LYS B 1 76 ? 0.803 -23.547 -15.555 1 94.31 76 LYS B C 1
ATOM 2587 O O . LYS B 1 76 ? 0.752 -23.812 -14.359 1 94.31 76 LYS B O 1
ATOM 2592 N N . ILE B 1 77 ? 0.987 -22.297 -16.047 1 95 77 ILE B N 1
ATOM 2593 C CA . ILE B 1 77 ? 1.339 -21.188 -15.156 1 95 77 ILE B CA 1
ATOM 2594 C C . ILE B 1 77 ? 0.42 -20 -15.43 1 95 77 ILE B C 1
ATOM 2596 O O . ILE B 1 77 ? 0.122 -19.688 -16.594 1 95 77 ILE B O 1
ATOM 2600 N N . SER B 1 78 ? -0.117 -19.406 -14.383 1 94.69 78 SER B N 1
ATOM 2601 C CA . SER B 1 78 ? -0.774 -18.109 -14.461 1 94.69 78 SER B CA 1
ATOM 2602 C C . SER B 1 78 ? 0.008 -17.047 -13.695 1 94.69 78 SER B C 1
ATOM 2604 O O . SER B 1 78 ? 0.582 -17.328 -12.648 1 94.69 78 SER B O 1
ATOM 2606 N N . VAL B 1 79 ? 0.001 -15.82 -14.289 1 92.94 79 VAL B N 1
ATOM 2607 C CA . VAL B 1 79 ? 0.832 -14.758 -13.719 1 92.94 79 VAL B CA 1
ATOM 2608 C C . VAL B 1 79 ? 0.017 -13.477 -13.594 1 92.94 79 VAL B C 1
ATOM 2610 O O . VAL B 1 79 ? -0.705 -13.094 -14.516 1 92.94 79 VAL B O 1
ATOM 2613 N N . LEU B 1 80 ? 0.054 -12.961 -12.414 1 91.94 80 LEU B N 1
ATOM 2614 C CA . LEU B 1 80 ? -0.413 -11.594 -12.211 1 91.94 80 LEU B CA 1
ATOM 2615 C C . LEU B 1 80 ? 0.764 -10.633 -12.055 1 91.94 80 LEU B C 1
ATOM 2617 O O . LEU B 1 80 ? 1.53 -10.734 -11.094 1 91.94 80 LEU B O 1
ATOM 2621 N N . LYS B 1 81 ? 0.833 -9.648 -12.969 1 87.38 81 LYS B N 1
ATOM 2622 C CA . LYS B 1 81 ? 1.914 -8.664 -12.93 1 87.38 81 LYS B CA 1
ATOM 2623 C C . LYS B 1 81 ? 1.523 -7.445 -12.102 1 87.38 81 LYS B C 1
ATOM 2625 O O . LYS B 1 81 ? 0.347 -7.258 -11.781 1 87.38 81 LYS B O 1
ATOM 2630 N N . GLN B 1 82 ? 2.576 -6.703 -11.68 1 73.81 82 GLN B N 1
ATOM 2631 C CA . GLN B 1 82 ? 2.354 -5.492 -10.898 1 73.81 82 GLN B CA 1
ATOM 2632 C C . GLN B 1 82 ? 1.578 -4.453 -11.695 1 73.81 82 GLN B C 1
ATOM 2634 O O . GLN B 1 82 ? 0.653 -3.822 -11.18 1 73.81 82 GLN B O 1
ATOM 2639 N N . SER B 1 83 ? 2.006 -4.102 -12.82 1 66.19 83 SER B N 1
ATOM 2640 C CA . SER B 1 83 ? 1.329 -3.092 -13.625 1 66.19 83 SER B CA 1
ATOM 2641 C C . SER B 1 83 ? 0.565 -3.73 -14.781 1 66.19 83 SER B C 1
ATOM 2643 O O . SER B 1 83 ? 1.164 -4.359 -15.656 1 66.19 83 SER B O 1
ATOM 2645 N N . ASN B 1 84 ? -0.728 -4 -14.547 1 59.62 84 ASN B N 1
ATOM 2646 C CA . ASN B 1 84 ? -1.485 -4.496 -15.695 1 59.62 84 ASN B CA 1
ATOM 2647 C C . ASN B 1 84 ? -2.285 -3.383 -16.359 1 59.62 84 ASN B C 1
ATOM 2649 O O . ASN B 1 84 ? -3.295 -2.926 -15.82 1 59.62 84 ASN B O 1
ATOM 2653 N N . HIS B 1 85 ? -1.622 -2.658 -17.125 1 61.22 85 HIS B N 1
ATOM 2654 C CA . HIS B 1 85 ? -2.398 -1.664 -17.859 1 61.22 85 HIS B CA 1
ATOM 2655 C C . HIS B 1 85 ? -2.9 -2.223 -19.188 1 61.22 85 HIS B C 1
ATOM 2657 O O . HIS B 1 85 ? -2.104 -2.516 -20.078 1 61.22 85 HIS B O 1
ATOM 2663 N N . ILE B 1 86 ? -4.059 -2.795 -19.109 1 63.94 86 ILE B N 1
ATOM 2664 C CA . ILE B 1 86 ? -4.691 -3.178 -20.359 1 63.94 86 ILE B CA 1
ATOM 2665 C C . ILE B 1 86 ? -5.418 -1.976 -20.969 1 63.94 86 ILE B C 1
ATOM 2667 O O . ILE B 1 86 ? -6.316 -1.41 -20.344 1 63.94 86 ILE B O 1
ATOM 2671 N N . ASN B 1 87 ? -4.965 -1.551 -21.922 1 67.62 87 ASN B N 1
ATOM 2672 C CA . ASN B 1 87 ? -5.461 -0.355 -22.609 1 67.62 87 ASN B CA 1
ATOM 2673 C C . ASN B 1 87 ? -6.742 -0.64 -23.375 1 67.62 87 ASN B C 1
ATOM 2675 O O . ASN B 1 87 ? -7.141 0.151 -24.234 1 67.62 87 ASN B O 1
ATOM 2679 N N . ILE B 1 88 ? -7.312 -1.658 -23.219 1 74.88 88 ILE B N 1
ATOM 2680 C CA . ILE B 1 88 ? -8.531 -2 -23.953 1 74.88 88 ILE B CA 1
ATOM 2681 C C . ILE B 1 88 ? -9.734 -1.906 -23.016 1 74.88 88 ILE B C 1
ATOM 2683 O O . ILE B 1 88 ? -9.641 -2.242 -21.828 1 74.88 88 ILE B O 1
ATOM 2687 N N . ARG B 1 89 ? -10.773 -1.406 -23.641 1 85 89 ARG B N 1
ATOM 2688 C CA . ARG B 1 89 ? -12.008 -1.324 -22.875 1 85 89 ARG B CA 1
ATOM 2689 C C . ARG B 1 89 ? -12.648 -2.699 -22.734 1 85 89 ARG B C 1
ATOM 2691 O O . ARG B 1 89 ? -13.211 -3.238 -23.688 1 85 89 ARG B O 1
ATOM 2698 N N . LEU B 1 90 ? -12.5 -3.445 -21.688 1 92.75 90 LEU B N 1
ATOM 2699 C CA . LEU B 1 90 ? -13.016 -4.773 -21.375 1 92.75 90 LEU B CA 1
ATOM 2700 C C . LEU B 1 90 ? -13.906 -4.734 -20.125 1 92.75 90 LEU B C 1
ATOM 2702 O O . LEU B 1 90 ? -13.672 -3.939 -19.219 1 92.75 90 LEU B O 1
ATOM 2706 N N . THR B 1 91 ? -14.883 -5.555 -20.234 1 96.5 91 THR B N 1
ATOM 2707 C CA . THR B 1 91 ? -15.672 -5.754 -19.016 1 96.5 91 THR B CA 1
ATOM 2708 C C . THR B 1 91 ? -14.953 -6.707 -1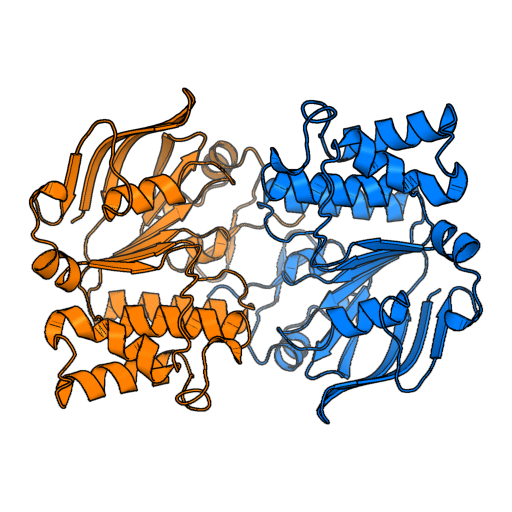8.062 1 96.5 91 THR B C 1
ATOM 2710 O O . THR B 1 91 ? -13.984 -7.359 -18.438 1 96.5 91 THR B O 1
ATOM 2713 N N . VAL B 1 92 ? -15.43 -6.727 -16.859 1 96.81 92 VAL B N 1
ATOM 2714 C CA . VAL B 1 92 ? -14.914 -7.664 -15.867 1 96.81 92 VAL B CA 1
ATOM 2715 C C . VAL B 1 92 ? -15.039 -9.094 -16.391 1 96.81 92 VAL B C 1
ATOM 2717 O O . VAL B 1 92 ? -14.078 -9.867 -16.344 1 96.81 92 VAL B O 1
ATOM 2720 N N . GLU B 1 93 ? -16.141 -9.367 -16.938 1 96.81 93 GLU B N 1
ATOM 2721 C CA . GLU B 1 93 ? -16.375 -10.711 -17.453 1 96.81 93 GLU B CA 1
ATOM 2722 C C . GLU B 1 93 ? -15.43 -11.031 -18.609 1 96.81 93 GLU B C 1
ATOM 2724 O O . GLU B 1 93 ? -14.898 -12.148 -18.688 1 96.81 93 GLU B O 1
ATOM 2729 N N . ASP B 1 94 ? -15.234 -10.094 -19.453 1 95.56 94 ASP B N 1
ATOM 2730 C CA . ASP B 1 94 ? -14.305 -10.273 -20.562 1 95.56 94 ASP B CA 1
ATOM 2731 C C . ASP B 1 94 ? -12.898 -10.578 -20.062 1 95.56 94 ASP B C 1
ATOM 2733 O O . ASP B 1 94 ? -12.234 -11.484 -20.562 1 95.56 94 ASP B O 1
ATOM 2737 N N . LEU B 1 95 ? -12.547 -9.789 -19.109 1 94.75 95 LEU B N 1
ATOM 2738 C CA . LEU B 1 95 ? -11.211 -9.984 -18.547 1 94.75 95 LEU B CA 1
ATOM 2739 C C . LEU B 1 95 ? -11.062 -11.383 -17.953 1 94.75 95 LEU B C 1
ATOM 2741 O O . LEU B 1 95 ? -10.078 -12.07 -18.234 1 94.75 95 LEU B O 1
ATOM 2745 N N . VAL B 1 96 ? -12 -11.742 -17.156 1 96.06 96 VAL B N 1
ATOM 2746 C CA . VAL B 1 96 ? -11.938 -13.039 -16.5 1 96.06 96 VAL B CA 1
ATOM 2747 C C . VAL B 1 96 ? -11.961 -14.156 -17.547 1 96.06 96 VAL B C 1
ATOM 2749 O O . VAL B 1 96 ? -11.281 -15.172 -17.391 1 96.06 96 VAL B O 1
ATOM 2752 N N . ALA B 1 97 ? -12.656 -13.906 -18.625 1 95.81 97 ALA B N 1
ATOM 2753 C CA . ALA B 1 97 ? -12.742 -14.883 -19.703 1 95.81 97 ALA B CA 1
ATOM 2754 C C . ALA B 1 97 ? -11.391 -15.078 -20.375 1 95.81 97 ALA B C 1
ATOM 2756 O O . ALA B 1 97 ? -11.109 -16.141 -20.922 1 95.81 97 ALA B O 1
ATOM 2757 N N . PHE B 1 98 ? -10.586 -14.086 -20.359 1 92.19 98 PHE B N 1
ATOM 2758 C CA . PHE B 1 98 ? -9.25 -14.211 -20.922 1 92.19 98 PHE B CA 1
ATOM 2759 C C . PHE B 1 98 ? -8.461 -15.305 -20.203 1 92.19 98 PHE B C 1
ATOM 2761 O O . PHE B 1 98 ? -7.562 -15.906 -20.781 1 92.19 98 PHE B O 1
ATOM 2768 N N . GLY B 1 99 ? -8.812 -15.523 -18.984 1 94.25 99 GLY B N 1
ATOM 2769 C CA . GLY B 1 99 ? -8.18 -16.609 -18.25 1 94.25 99 GLY B CA 1
ATOM 2770 C C . GLY B 1 99 ? -8.391 -17.969 -18.906 1 94.25 99 GLY B C 1
ATOM 2771 O O . GLY B 1 99 ? -7.594 -18.891 -18.703 1 94.25 99 GLY B O 1
ATOM 2772 N N . ARG B 1 100 ? -9.406 -18 -19.672 1 95.44 100 ARG B N 1
ATOM 2773 C CA . ARG B 1 100 ? -9.734 -19.266 -20.297 1 95.44 100 ARG B CA 1
ATOM 2774 C C . ARG B 1 100 ? -9.156 -19.359 -21.703 1 95.44 100 ARG B C 1
ATOM 2776 O O . ARG B 1 100 ? -9.25 -20.406 -22.359 1 95.44 100 ARG B O 1
ATOM 2783 N N . PHE B 1 101 ? -8.492 -18.406 -22.125 1 91.88 101 PHE B N 1
ATOM 2784 C CA . PHE B 1 101 ? -8.008 -18.312 -23.5 1 91.88 101 PHE B CA 1
ATOM 2785 C C . PHE B 1 101 ? -7.094 -19.484 -23.828 1 91.88 101 PHE B C 1
ATOM 2787 O O . PHE B 1 101 ? -7.168 -20.047 -24.922 1 91.88 101 PHE B O 1
ATOM 2794 N N . PRO B 1 102 ? -6.246 -19.812 -22.953 1 91.06 102 PRO B N 1
ATOM 2795 C CA . PRO B 1 102 ? -5.359 -20.938 -23.266 1 91.06 102 PRO B CA 1
ATOM 2796 C C . PRO B 1 102 ? -6.121 -22.219 -23.609 1 91.06 102 PRO B C 1
ATOM 2798 O O . PRO B 1 102 ? -5.609 -23.078 -24.328 1 91.06 102 PRO B O 1
ATOM 2801 N N . TYR B 1 103 ? -7.273 -22.328 -23.172 1 90.94 103 TYR B N 1
ATOM 2802 C CA . TYR B 1 103 ? -8.062 -23.547 -23.359 1 90.94 103 TYR B CA 1
ATOM 2803 C C . TYR B 1 103 ? -9.039 -23.406 -24.516 1 90.94 103 TYR B C 1
ATOM 2805 O O . TYR B 1 103 ? -9.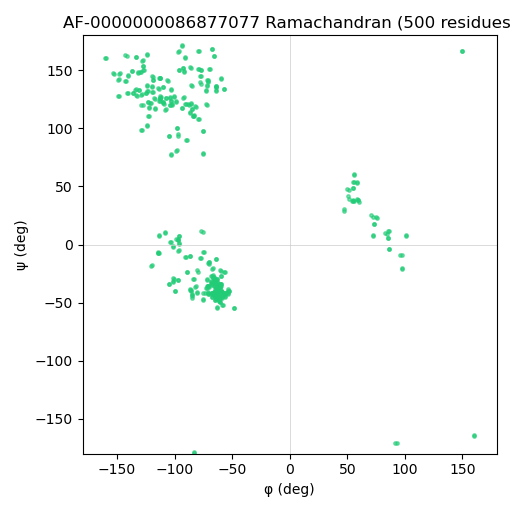195 -24.312 -25.328 1 90.94 103 TYR B O 1
ATOM 2813 N N . SER B 1 104 ? -9.625 -22.297 -24.625 1 88.75 104 SER B N 1
ATOM 2814 C CA . SER B 1 104 ? -10.758 -22.109 -25.531 1 88.75 104 SER B CA 1
ATOM 2815 C C . SER B 1 104 ? -10.336 -21.422 -26.828 1 88.75 104 SER B C 1
ATOM 2817 O O . SER B 1 104 ? -11.023 -21.516 -27.844 1 88.75 104 SER B O 1
ATOM 2819 N N . GLN B 1 105 ? -9.352 -20.656 -26.672 1 88.81 105 GLN B N 1
ATOM 2820 C CA . GLN B 1 105 ? -8.906 -19.844 -27.797 1 88.81 105 GLN B CA 1
ATOM 2821 C C . GLN B 1 105 ? -10.023 -18.922 -28.281 1 88.81 105 GLN B C 1
ATOM 2823 O O . GLN B 1 105 ? -10.25 -18.812 -29.5 1 88.81 105 GLN B O 1
ATOM 2828 N N . GLY B 1 106 ? -10.742 -18.438 -27.312 1 86.69 106 GLY B N 1
ATOM 2829 C CA . GLY B 1 106 ? -11.781 -17.469 -27.641 1 86.69 106 GLY B CA 1
ATOM 2830 C C . GLY B 1 106 ? -13.156 -18.094 -27.766 1 86.69 106 GLY B C 1
ATOM 2831 O O . GLY B 1 106 ? -14.164 -17.391 -27.766 1 86.69 106 GLY B O 1
ATOM 2832 N N . ARG B 1 107 ? -13.258 -19.453 -28.016 1 91.56 107 ARG B N 1
ATOM 2833 C CA . ARG B 1 107 ? -14.531 -20.156 -28.078 1 91.56 107 ARG B CA 1
ATOM 2834 C C . ARG B 1 107 ? -14.859 -20.828 -26.75 1 91.56 107 ARG B C 1
ATOM 2836 O O . ARG B 1 107 ? -14.602 -22.016 -26.562 1 91.56 107 ARG B O 1
ATOM 2843 N N . LEU B 1 108 ? -15.602 -20.109 -26 1 94.56 108 LEU B N 1
ATOM 2844 C CA . LEU B 1 108 ? -15.852 -20.531 -24.625 1 94.56 108 LEU B CA 1
ATOM 2845 C C . LEU B 1 108 ? -16.797 -21.719 -24.578 1 94.56 108 LEU B C 1
ATOM 2847 O O . LEU B 1 108 ? -17.828 -21.719 -25.25 1 94.56 108 LEU B O 1
ATOM 2851 N N . THR B 1 109 ? -16.531 -22.703 -23.875 1 94.94 109 THR B N 1
ATOM 2852 C CA . THR B 1 109 ? -17.375 -23.875 -23.625 1 94.94 109 THR B CA 1
ATOM 2853 C C . THR B 1 109 ? -18.188 -23.688 -22.344 1 94.94 109 THR B C 1
ATOM 2855 O O . THR B 1 109 ? -17.953 -22.734 -21.594 1 94.94 109 THR B O 1
ATOM 2858 N N . PRO B 1 110 ? -19.078 -24.578 -22.141 1 94.69 110 PRO B N 1
ATOM 2859 C CA . PRO B 1 110 ? -19.812 -24.531 -20.875 1 94.69 110 PRO B CA 1
ATOM 2860 C C . PRO B 1 110 ? -18.906 -24.656 -19.656 1 94.69 110 PRO B C 1
ATOM 2862 O O . PRO B 1 110 ? -19.141 -24.016 -18.625 1 94.69 110 PRO B O 1
ATOM 2865 N N . GLU B 1 111 ? -17.938 -25.422 -19.797 1 94.38 111 GLU B N 1
ATOM 2866 C CA . GLU B 1 111 ? -16.969 -25.578 -18.719 1 94.38 111 GLU B CA 1
ATOM 2867 C C . GLU B 1 111 ? -16.234 -24.266 -18.438 1 94.38 111 GLU B C 1
ATOM 2869 O O . GLU B 1 111 ? -16.031 -23.906 -17.281 1 94.38 111 GLU B O 1
ATOM 2874 N N . ASP B 1 112 ? -15.875 -23.625 -19.484 1 95.62 112 ASP B N 1
ATOM 2875 C CA . ASP B 1 112 ? -15.219 -22.328 -19.344 1 95.62 112 ASP B CA 1
ATOM 2876 C C . ASP B 1 112 ? -16.109 -21.328 -18.594 1 95.62 112 ASP B C 1
ATOM 2878 O O . ASP B 1 112 ? -15.648 -20.594 -17.719 1 95.62 112 ASP B O 1
ATOM 2882 N N . HIS B 1 113 ? -17.359 -21.391 -18.938 1 96.12 113 HIS B N 1
ATOM 2883 C CA . HIS B 1 113 ? -18.297 -20.469 -18.312 1 96.12 113 HIS B CA 1
ATOM 2884 C C . HIS B 1 113 ? -18.438 -20.75 -16.828 1 96.12 113 HIS B C 1
ATOM 2886 O O . HIS B 1 113 ? -18.609 -19.844 -16.016 1 96.12 113 HIS B O 1
ATOM 2892 N N . GLN B 1 114 ? -18.312 -21.953 -16.5 1 95.75 114 GLN B N 1
ATOM 2893 C CA . GLN B 1 114 ? -18.359 -22.328 -15.094 1 95.75 114 GLN B CA 1
ATOM 2894 C C . GLN B 1 114 ? -17.156 -21.797 -14.336 1 95.75 114 GLN B C 1
ATOM 2896 O O . GLN B 1 114 ? -17.297 -21.25 -13.234 1 95.75 114 GLN B O 1
ATOM 2901 N N . TRP B 1 115 ? -15.992 -21.953 -14.914 1 94.12 115 TRP B N 1
ATOM 2902 C CA . TRP B 1 115 ? -14.781 -21.422 -14.289 1 94.12 115 TRP B CA 1
ATOM 2903 C C . TRP B 1 115 ? -14.867 -19.906 -14.125 1 94.12 115 TRP B C 1
ATOM 2905 O O . TRP B 1 115 ? -14.484 -19.375 -13.078 1 94.12 115 TRP B O 1
ATOM 2915 N N . ILE B 1 116 ? -15.391 -19.281 -15.125 1 96.25 116 ILE B N 1
ATOM 2916 C CA . ILE B 1 116 ? -15.539 -17.828 -15.102 1 96.25 116 ILE B CA 1
ATOM 2917 C C . ILE B 1 116 ? -16.5 -17.422 -13.992 1 96.25 116 ILE B C 1
ATOM 2919 O O . ILE B 1 116 ? -16.203 -16.531 -13.188 1 96.25 116 ILE B O 1
ATOM 2923 N N . GLN B 1 117 ? -17.594 -18.125 -13.914 1 96.69 117 GLN B N 1
ATOM 2924 C CA . GLN B 1 117 ? -18.594 -17.844 -12.898 1 96.69 117 GLN B CA 1
ATOM 2925 C C . GLN B 1 117 ? -18.031 -18.031 -11.492 1 96.69 117 GLN B C 1
ATOM 2927 O O . GLN B 1 117 ? -18.219 -17.188 -10.617 1 96.69 117 GLN B O 1
ATOM 2932 N N . GLU B 1 118 ? -17.344 -19.062 -11.289 1 94.19 118 GLU B N 1
ATOM 2933 C CA . GLU B 1 118 ? -16.75 -19.375 -9.984 1 94.19 118 GLU B CA 1
ATOM 2934 C C . GLU B 1 118 ? -15.734 -18.312 -9.57 1 94.19 118 GLU B C 1
ATOM 2936 O O . GLU B 1 118 ? -15.719 -17.875 -8.422 1 94.19 118 GLU B O 1
ATOM 2941 N N . ALA B 1 119 ? -14.914 -17.969 -10.5 1 94.88 119 ALA B N 1
ATOM 2942 C CA . ALA B 1 119 ? -13.906 -16.938 -10.219 1 94.88 119 ALA B CA 1
ATOM 2943 C C . ALA B 1 119 ? -14.555 -15.617 -9.836 1 94.88 119 ALA B C 1
ATOM 2945 O O . ALA B 1 119 ? -14.141 -14.969 -8.875 1 94.88 119 ALA B O 1
ATOM 2946 N N . ILE B 1 120 ? -15.586 -15.25 -10.57 1 96.25 120 ILE B N 1
ATOM 2947 C CA . ILE B 1 120 ? -16.312 -14.016 -10.305 1 96.25 120 ILE B CA 1
ATOM 2948 C C . ILE B 1 120 ? -16.969 -14.078 -8.922 1 96.25 120 ILE B C 1
ATOM 2950 O O . ILE B 1 120 ? -16.891 -13.109 -8.164 1 96.25 120 ILE B O 1
ATOM 2954 N N . ASP B 1 121 ? -17.453 -15.188 -8.57 1 93.69 121 ASP B N 1
ATOM 2955 C CA . ASP B 1 121 ? -18.094 -15.367 -7.277 1 93.69 121 ASP B CA 1
ATOM 2956 C C . ASP B 1 121 ? -17.078 -15.328 -6.145 1 93.69 121 ASP B C 1
ATOM 2958 O O . ASP B 1 121 ? -17.297 -14.672 -5.125 1 93.69 121 ASP B O 1
ATOM 2962 N N . TYR B 1 122 ? -15.961 -15.945 -6.355 1 87.56 122 TYR B N 1
ATOM 2963 C CA . TYR B 1 122 ? -14.922 -16 -5.336 1 87.56 122 TYR B CA 1
ATOM 2964 C C . TYR B 1 122 ? -14.406 -14.609 -5.004 1 87.56 122 TYR B C 1
ATOM 2966 O O . TYR B 1 122 ? -14.062 -14.328 -3.852 1 87.56 122 TYR B O 1
ATOM 2974 N N . MET B 1 123 ? -14.367 -13.797 -6.035 1 90.88 123 MET B N 1
ATOM 2975 C CA . MET B 1 123 ? -13.812 -12.461 -5.84 1 90.88 123 MET B CA 1
ATOM 2976 C C . MET B 1 123 ? -14.914 -11.445 -5.578 1 90.88 123 MET B C 1
ATOM 2978 O O . MET B 1 123 ? -14.664 -10.242 -5.562 1 90.88 123 MET B O 1
ATOM 2982 N N . GLU B 1 124 ? -16.188 -11.922 -5.41 1 89.62 124 GLU B N 1
ATOM 2983 C CA . GLU B 1 124 ? -17.344 -11.086 -5.121 1 89.62 124 GLU B CA 1
ATOM 2984 C C . GLU B 1 124 ? -17.5 -9.977 -6.156 1 89.62 124 GLU B C 1
ATOM 2986 O O . GLU B 1 124 ? -17.688 -8.812 -5.801 1 89.62 124 GLU B O 1
ATOM 2991 N N . LEU B 1 125 ? -17.438 -10.328 -7.41 1 94.69 125 LEU B N 1
ATOM 2992 C CA . LEU B 1 125 ? -17.5 -9.359 -8.5 1 94.69 125 LEU B CA 1
ATOM 2993 C C . LEU B 1 125 ? -18.828 -9.461 -9.242 1 94.69 125 LEU B C 1
ATOM 2995 O O . LEU B 1 125 ? -19 -8.844 -10.297 1 94.69 125 LEU B O 1
ATOM 2999 N N . GLY B 1 126 ? -19.75 -10.188 -8.703 1 95.75 126 GLY B N 1
ATOM 3000 C CA . GLY B 1 126 ? -21.047 -10.391 -9.344 1 95.75 126 GLY B CA 1
ATOM 3001 C C . GLY B 1 126 ? -21.688 -9.102 -9.812 1 95.75 126 GLY B C 1
ATOM 3002 O O . GLY B 1 126 ? -21.953 -8.93 -11 1 95.75 126 GLY B O 1
ATOM 3003 N N . PRO B 1 127 ? -21.812 -8.195 -8.898 1 95.12 127 PRO B N 1
ATOM 3004 C CA . PRO B 1 127 ? -22.469 -6.934 -9.25 1 95.12 127 PRO B CA 1
ATOM 3005 C C . PRO B 1 127 ? -21.688 -6.141 -10.297 1 95.12 127 PRO B C 1
ATOM 3007 O O . PRO B 1 127 ? -22.25 -5.242 -10.93 1 95.12 127 PRO B O 1
ATOM 3010 N N . PHE B 1 128 ? -20.484 -6.473 -10.586 1 95.81 128 PHE B N 1
ATOM 3011 C CA . PHE B 1 128 ? -19.625 -5.691 -11.477 1 95.81 128 PHE B CA 1
ATOM 3012 C C . PHE B 1 128 ? -19.312 -6.461 -12.75 1 95.81 128 PHE B C 1
ATOM 3014 O O . PHE B 1 128 ? -18.562 -5.984 -13.602 1 95.81 128 PHE B O 1
ATOM 3021 N N . ARG B 1 129 ? -19.922 -7.516 -12.914 1 96.62 129 ARG B N 1
ATOM 3022 C CA . ARG B 1 129 ? -19.609 -8.469 -13.977 1 96.62 129 ARG B CA 1
ATOM 3023 C C . ARG B 1 129 ? -19.609 -7.785 -15.336 1 96.62 129 ARG B C 1
ATOM 3025 O O . ARG B 1 129 ? -18.719 -8.023 -16.156 1 96.62 129 ARG B O 1
ATOM 3032 N N . LYS B 1 130 ? -20.547 -6.883 -15.555 1 96.56 130 LYS B N 1
ATOM 3033 C CA . LYS B 1 130 ? -20.734 -6.301 -16.875 1 96.56 130 LYS B CA 1
ATOM 3034 C C . LYS B 1 130 ? -20.156 -4.891 -16.953 1 96.56 130 LYS B C 1
ATOM 3036 O O . LYS B 1 130 ? -20.219 -4.242 -18 1 96.56 130 LYS B O 1
ATOM 3041 N N . LYS B 1 131 ? -19.578 -4.461 -15.906 1 95.62 131 LYS B N 1
ATOM 3042 C CA . LYS B 1 131 ? -18.953 -3.141 -15.906 1 95.62 131 LYS B CA 1
ATOM 3043 C C . LYS B 1 131 ? -17.578 -3.182 -16.594 1 95.62 131 LYS B C 1
ATOM 3045 O O . LYS B 1 131 ? -16.906 -4.211 -16.594 1 95.62 131 LYS B O 1
ATOM 3050 N N . PHE B 1 132 ? -17.297 -2.025 -17.141 1 94.81 132 PHE B N 1
ATOM 3051 C CA . PHE B 1 132 ? -15.969 -1.89 -17.734 1 94.81 132 PHE B CA 1
ATOM 3052 C C . PHE B 1 132 ? -14.914 -1.68 -16.656 1 94.81 132 PHE B C 1
ATOM 3054 O O . PHE B 1 132 ? -15.188 -1.062 -15.617 1 94.81 132 PHE B O 1
ATOM 3061 N N . LEU B 1 133 ? -13.672 -2.125 -16.906 1 92.5 133 LEU B N 1
ATOM 3062 C CA . LEU B 1 133 ? -12.594 -2.078 -15.938 1 92.5 133 LEU B CA 1
ATOM 3063 C C . LEU B 1 133 ? -12.289 -0.639 -15.523 1 92.5 133 LEU B C 1
ATOM 3065 O O . LEU B 1 133 ? -11.945 -0.376 -14.375 1 92.5 133 LEU B O 1
ATOM 3069 N N . ASP B 1 134 ? -12.43 0.259 -16.438 1 89.25 134 ASP B N 1
ATOM 3070 C CA . ASP B 1 134 ? -12.094 1.653 -16.156 1 89.25 134 ASP B CA 1
ATOM 3071 C C . ASP B 1 134 ? -13.156 2.314 -15.281 1 89.25 134 ASP B C 1
ATOM 3073 O O . ASP B 1 134 ? -12.953 3.424 -14.781 1 89.25 134 ASP B O 1
ATOM 3077 N N . GLU B 1 135 ? -14.242 1.598 -15.031 1 89.88 135 GLU B N 1
ATOM 3078 C CA . GLU B 1 135 ? -15.312 2.1 -14.164 1 89.88 135 GLU B CA 1
ATOM 3079 C C . GLU B 1 135 ? -15.156 1.586 -12.742 1 89.88 135 GLU B C 1
ATOM 3081 O O . GLU B 1 135 ? -15.883 2.014 -11.836 1 89.88 135 GLU B O 1
ATOM 3086 N N . LEU B 1 136 ? -14.219 0.769 -12.617 1 89.06 136 LEU B N 1
ATOM 3087 C CA . LEU B 1 136 ? -14.039 0.117 -11.328 1 89.06 136 LEU B CA 1
ATOM 3088 C C . LEU B 1 136 ? -13.055 0.897 -10.453 1 89.06 136 LEU B C 1
ATOM 3090 O O . LEU B 1 136 ? -12.188 1.601 -10.969 1 89.06 136 LEU B O 1
ATOM 3094 N N . SER B 1 137 ? -13.273 0.751 -9.117 1 82.25 137 SER B N 1
ATOM 3095 C CA . SER B 1 137 ? -12.242 1.226 -8.195 1 82.25 137 SER B CA 1
ATOM 3096 C C . SER B 1 137 ? -10.961 0.408 -8.336 1 82.25 137 SER B C 1
ATOM 3098 O O . SER B 1 137 ? -10.969 -0.674 -8.922 1 82.25 137 SER B O 1
ATOM 3100 N N . GLY B 1 138 ? -9.875 0.936 -7.855 1 81.5 138 GLY B N 1
ATOM 3101 C CA . GLY B 1 138 ? -8.609 0.217 -7.891 1 81.5 138 GLY B CA 1
ATOM 3102 C C . GLY B 1 138 ? -8.695 -1.166 -7.277 1 81.5 138 GLY B C 1
ATOM 3103 O O . GLY B 1 138 ? -8.172 -2.133 -7.836 1 81.5 138 GLY B O 1
ATOM 3104 N N . GLY B 1 139 ? -9.391 -1.273 -6.172 1 84.19 139 GLY B N 1
ATOM 3105 C CA . GLY B 1 139 ? -9.555 -2.557 -5.512 1 84.19 139 GLY B CA 1
ATOM 3106 C C . GLY B 1 139 ? -10.398 -3.535 -6.309 1 84.19 139 GLY B C 1
ATOM 3107 O O . GLY B 1 139 ? -10.078 -4.723 -6.383 1 84.19 139 GLY B O 1
ATOM 3108 N N . GLN B 1 140 ? -11.43 -3.01 -6.855 1 87.06 140 GLN B N 1
ATOM 3109 C CA . GLN B 1 140 ? -12.281 -3.842 -7.695 1 87.06 140 GLN B CA 1
ATOM 3110 C C . GLN B 1 140 ? -11.523 -4.355 -8.914 1 87.06 140 GLN B C 1
ATOM 3112 O O . GLN B 1 140 ? -11.648 -5.531 -9.273 1 87.06 140 GLN B O 1
ATOM 3117 N N . ARG B 1 141 ? -10.797 -3.492 -9.461 1 90 141 ARG B N 1
ATOM 3118 C CA . ARG B 1 141 ? -10.008 -3.855 -10.633 1 90 141 ARG B CA 1
ATOM 3119 C C . ARG B 1 141 ? -8.992 -4.938 -10.289 1 90 141 ARG B C 1
ATOM 3121 O O . ARG B 1 141 ? -8.812 -5.895 -11.047 1 90 141 ARG B O 1
ATOM 3128 N N . GLN B 1 142 ? -8.344 -4.727 -9.188 1 88.75 142 GLN B N 1
ATOM 3129 C CA . GLN B 1 142 ? -7.371 -5.723 -8.75 1 88.75 142 GLN B CA 1
ATOM 3130 C C . GLN B 1 142 ? -8.039 -7.082 -8.539 1 88.75 142 GLN B C 1
ATOM 3132 O O . GLN B 1 142 ? -7.48 -8.117 -8.922 1 88.75 142 GLN B O 1
ATOM 3137 N N . ARG B 1 143 ? -9.148 -7.117 -7.957 1 91.12 143 ARG B N 1
ATOM 3138 C CA . ARG B 1 143 ? -9.891 -8.359 -7.746 1 91.12 143 ARG B CA 1
ATOM 3139 C C . ARG B 1 143 ? -10.258 -9.008 -9.078 1 91.12 143 ARG B C 1
ATOM 3141 O O . ARG B 1 143 ? -10.266 -10.234 -9.195 1 91.12 143 ARG B O 1
ATOM 3148 N N . ALA B 1 144 ? -10.57 -8.148 -10.023 1 93.69 144 ALA B N 1
ATOM 3149 C CA . ALA B 1 144 ? -10.883 -8.664 -11.352 1 93.69 144 ALA B CA 1
ATOM 3150 C C . ALA B 1 144 ? -9.68 -9.383 -11.961 1 93.69 144 ALA B C 1
ATOM 3152 O O . ALA B 1 144 ? -9.82 -10.461 -12.539 1 93.69 144 ALA B O 1
ATOM 3153 N N . TYR B 1 145 ? -8.586 -8.82 -11.828 1 92.75 145 TYR B N 1
ATOM 3154 C CA . TYR B 1 145 ? -7.375 -9.445 -12.344 1 92.75 145 TYR B CA 1
ATOM 3155 C C . TYR B 1 145 ? -7.102 -10.766 -11.633 1 92.75 145 TYR B C 1
ATOM 3157 O O . TYR B 1 145 ? -6.688 -11.742 -12.258 1 92.75 145 TYR B O 1
ATOM 3165 N N . ILE B 1 146 ? -7.27 -10.773 -10.383 1 93.12 146 ILE B N 1
ATOM 3166 C CA . ILE B 1 146 ? -7.062 -12 -9.625 1 93.12 146 ILE B CA 1
ATOM 3167 C C . ILE B 1 146 ? -8.07 -13.055 -10.07 1 93.12 146 ILE B C 1
ATOM 3169 O O . ILE B 1 146 ? -7.727 -14.234 -10.203 1 93.12 146 ILE B O 1
ATOM 3173 N N . ALA B 1 147 ? -9.273 -12.594 -10.328 1 94.81 147 ALA B N 1
ATOM 3174 C CA . ALA B 1 147 ? -10.297 -13.508 -10.836 1 94.81 147 ALA B CA 1
ATOM 3175 C C . ALA B 1 147 ? -9.859 -14.141 -12.156 1 94.81 147 ALA B C 1
ATOM 3177 O O . ALA B 1 147 ? -10.102 -15.328 -12.391 1 94.81 147 ALA B O 1
ATOM 3178 N N . MET B 1 148 ? -9.305 -13.383 -12.969 1 95.06 148 MET B N 1
ATOM 3179 C CA . MET B 1 148 ? -8.789 -13.898 -14.234 1 95.06 148 MET B CA 1
ATOM 3180 C C . MET B 1 148 ? -7.777 -15.008 -13.992 1 95.06 148 MET B C 1
ATOM 3182 O O . MET B 1 148 ? -7.828 -16.047 -14.648 1 95.06 148 MET B O 1
ATOM 3186 N N . VAL B 1 149 ? -6.934 -14.758 -13.031 1 93.75 149 VAL B N 1
ATOM 3187 C CA . VAL B 1 149 ? -5.895 -15.727 -12.703 1 93.75 149 VAL B CA 1
ATOM 3188 C C . VAL B 1 149 ? -6.531 -17 -12.148 1 93.75 149 VAL B C 1
ATOM 3190 O O . VAL B 1 149 ? -6.121 -18.109 -12.5 1 93.75 149 VAL B O 1
ATOM 3193 N N . ILE B 1 150 ? -7.488 -16.859 -11.359 1 93.56 150 ILE B N 1
ATOM 3194 C CA . ILE B 1 150 ? -8.188 -18 -10.766 1 93.56 150 ILE B CA 1
ATOM 3195 C C . ILE B 1 150 ? -8.898 -18.797 -11.859 1 93.56 150 ILE B C 1
ATOM 3197 O O . ILE B 1 150 ? -8.852 -20.031 -11.875 1 93.56 150 ILE B O 1
ATOM 3201 N N . ALA B 1 151 ? -9.492 -18.078 -12.781 1 95.44 151 ALA B N 1
ATOM 3202 C CA . ALA B 1 151 ? -10.234 -18.734 -13.859 1 95.44 151 ALA B CA 1
ATOM 3203 C C . ALA B 1 151 ? -9.305 -19.562 -14.742 1 95.44 151 ALA B C 1
ATOM 3205 O O . ALA B 1 151 ? -9.734 -20.547 -15.336 1 95.44 151 ALA B O 1
ATOM 3206 N N . GLN B 1 152 ? -8.117 -19.125 -14.828 1 94.94 152 GLN B N 1
ATOM 3207 C CA . GLN B 1 152 ? -7.176 -19.859 -15.672 1 94.94 152 GLN B CA 1
ATOM 3208 C C . GLN B 1 152 ? -6.902 -21.25 -15.117 1 94.94 152 GLN B C 1
ATOM 3210 O O . GLN B 1 152 ? -6.543 -22.156 -15.859 1 94.94 152 GLN B O 1
ATOM 3215 N N . ASN B 1 153 ? -7.023 -21.406 -13.789 1 93.44 153 ASN B N 1
ATOM 3216 C CA . ASN B 1 153 ? -6.996 -22.719 -13.125 1 93.44 153 ASN B CA 1
ATOM 3217 C C . ASN B 1 153 ? -5.723 -23.484 -13.461 1 93.44 153 ASN B C 1
ATOM 3219 O O . ASN B 1 153 ? -5.789 -24.641 -13.875 1 93.44 153 ASN B O 1
ATOM 3223 N N . THR B 1 154 ? -4.625 -22.844 -13.234 1 96.12 154 THR B N 1
ATOM 3224 C CA . THR B 1 154 ? -3.355 -23.5 -13.523 1 96.12 154 THR B CA 1
ATOM 3225 C C . THR B 1 154 ? -2.773 -24.141 -12.258 1 96.12 154 THR B C 1
ATOM 3227 O O . THR B 1 154 ? -3.23 -23.859 -11.148 1 96.12 154 THR B O 1
ATOM 3230 N N . GLU B 1 155 ? -1.794 -24.969 -12.5 1 96.31 155 GLU B N 1
ATOM 3231 C CA . GLU B 1 155 ? -1.137 -25.641 -11.391 1 96.31 155 GLU B CA 1
ATOM 3232 C C . GLU B 1 155 ? -0.258 -24.672 -10.602 1 96.31 155 GLU B C 1
ATOM 3234 O O . GLU B 1 155 ? -0.181 -24.766 -9.375 1 96.31 155 GLU B O 1
ATOM 3239 N N . TYR B 1 156 ? 0.382 -23.781 -11.305 1 97.06 156 TYR B N 1
ATOM 3240 C CA . TYR B 1 156 ? 1.257 -22.781 -10.711 1 97.06 156 TYR B CA 1
ATOM 3241 C C . TYR B 1 156 ? 0.671 -21.375 -10.875 1 97.06 156 TYR B C 1
ATOM 3243 O O . TYR B 1 156 ? 0.307 -20.969 -11.977 1 97.06 156 TYR B O 1
ATOM 3251 N N . ILE B 1 157 ? 0.557 -20.688 -9.758 1 96.88 157 ILE B N 1
ATOM 3252 C CA . ILE B 1 157 ? 0.036 -19.328 -9.758 1 96.88 157 ILE B CA 1
ATOM 3253 C C . ILE B 1 157 ? 1.071 -18.375 -9.156 1 96.88 157 ILE B C 1
ATOM 3255 O O . ILE B 1 157 ? 1.477 -18.547 -8 1 96.88 157 ILE B O 1
ATOM 3259 N N . LEU B 1 158 ? 1.545 -17.422 -9.953 1 96.94 158 LEU B N 1
ATOM 3260 C CA . LEU B 1 158 ? 2.521 -16.438 -9.508 1 96.94 158 LEU B CA 1
ATOM 3261 C C . LEU B 1 158 ? 1.906 -15.039 -9.477 1 96.94 158 LEU B C 1
ATOM 3263 O O . LEU B 1 158 ? 1.383 -14.562 -10.484 1 96.94 158 LEU B O 1
ATOM 3267 N N . LEU B 1 159 ? 1.955 -14.422 -8.328 1 96.62 159 LEU B N 1
ATOM 3268 C CA . LEU B 1 159 ? 1.287 -13.141 -8.125 1 96.62 159 LEU B CA 1
ATOM 3269 C C . LEU B 1 159 ? 2.277 -12.078 -7.66 1 96.62 159 LEU B C 1
ATOM 3271 O O . LEU B 1 159 ? 2.936 -12.25 -6.633 1 96.62 159 LEU B O 1
ATOM 3275 N N . ASP B 1 160 ? 2.338 -11.023 -8.438 1 95.12 160 ASP B N 1
ATOM 3276 C CA . ASP B 1 160 ? 3.209 -9.914 -8.07 1 95.12 160 ASP B CA 1
ATOM 3277 C C . ASP B 1 160 ? 2.418 -8.805 -7.379 1 95.12 160 ASP B C 1
ATOM 3279 O O . ASP B 1 160 ? 1.774 -7.984 -8.039 1 95.12 160 ASP B O 1
ATOM 3283 N N . GLU B 1 161 ? 2.51 -8.781 -6.062 1 92.19 161 GLU B N 1
ATOM 3284 C CA . GLU B 1 161 ? 1.883 -7.789 -5.191 1 92.19 161 GLU B CA 1
ATOM 3285 C C . GLU B 1 161 ? 0.376 -7.727 -5.426 1 92.19 161 GLU B C 1
ATOM 3287 O O . GLU B 1 161 ? -0.175 -6.648 -5.656 1 92.19 161 GLU B O 1
ATOM 3292 N N . PRO B 1 162 ? -0.303 -8.797 -5.219 1 93.75 162 PRO B N 1
ATOM 3293 C CA . PRO B 1 162 ? -1.74 -8.867 -5.496 1 93.75 162 PRO B CA 1
ATOM 3294 C C . PRO B 1 162 ? -2.568 -8.031 -4.52 1 93.75 162 PRO B C 1
ATOM 3296 O O . PRO B 1 162 ? -3.729 -7.723 -4.797 1 93.75 162 PRO B O 1
ATOM 3299 N N . LEU B 1 163 ? -1.966 -7.645 -3.447 1 92.31 163 LEU B N 1
ATOM 3300 C CA . LEU B 1 163 ? -2.74 -6.98 -2.404 1 92.31 163 LEU B CA 1
ATOM 3301 C C . LEU B 1 163 ? -2.623 -5.465 -2.52 1 92.31 163 LEU B C 1
ATOM 3303 O O . LEU B 1 163 ? -3.191 -4.73 -1.708 1 92.31 163 LEU B O 1
ATOM 3307 N N . ASN B 1 164 ? -1.961 -5.004 -3.529 1 84.69 164 ASN B N 1
ATOM 3308 C CA . ASN B 1 164 ? -1.805 -3.564 -3.715 1 84.69 164 ASN B CA 1
ATOM 3309 C C . ASN B 1 164 ? -3.148 -2.883 -3.953 1 84.69 164 ASN B C 1
ATOM 3311 O O . ASN B 1 164 ? -4.004 -3.414 -4.664 1 84.69 164 ASN B O 1
ATOM 3315 N N . ASN B 1 165 ? -3.357 -1.748 -3.293 1 78.75 165 ASN B N 1
ATOM 3316 C CA . ASN B 1 165 ? -4.52 -0.879 -3.447 1 78.75 165 ASN B CA 1
ATOM 3317 C C . ASN B 1 165 ? -5.77 -1.495 -2.822 1 78.75 165 ASN B C 1
ATOM 3319 O O . ASN B 1 165 ? -6.883 -1.027 -3.062 1 78.75 165 ASN B O 1
ATOM 3323 N N . LEU B 1 166 ? -5.562 -2.574 -2.143 1 86.25 166 LEU B N 1
ATOM 3324 C CA . LEU B 1 166 ? -6.688 -3.195 -1.453 1 86.25 166 LEU B CA 1
ATOM 3325 C C . LEU B 1 166 ? -6.734 -2.764 0.009 1 86.25 166 LEU B C 1
ATOM 3327 O O . LEU B 1 166 ? -5.707 -2.41 0.59 1 86.25 166 LEU B O 1
ATOM 3331 N N . ASP B 1 167 ? -7.973 -2.732 0.525 1 87.12 167 ASP B N 1
ATOM 3332 C CA . ASP B 1 167 ? -8.094 -2.516 1.964 1 87.12 167 ASP B CA 1
ATOM 3333 C C . ASP B 1 167 ? -7.914 -3.824 2.732 1 87.12 167 ASP B C 1
ATOM 3335 O O . ASP B 1 167 ? -7.668 -4.871 2.133 1 87.12 167 ASP B O 1
ATOM 3339 N N . MET B 1 168 ? -8.016 -3.75 3.992 1 90.12 168 MET B N 1
ATOM 3340 C CA . MET B 1 168 ? -7.727 -4.871 4.883 1 90.12 168 MET B CA 1
ATOM 3341 C C . MET B 1 168 ? -8.68 -6.031 4.625 1 90.12 168 MET B C 1
ATOM 3343 O O . MET B 1 168 ? -8.25 -7.18 4.492 1 90.12 168 MET B O 1
ATOM 3347 N N . LYS B 1 169 ? -9.898 -5.766 4.48 1 89.56 169 LYS B N 1
ATOM 3348 C CA . LYS B 1 169 ? -10.922 -6.797 4.312 1 89.56 169 LYS B CA 1
ATOM 3349 C C . LYS B 1 169 ? -10.672 -7.613 3.047 1 89.56 169 LYS B C 1
ATOM 3351 O O . LYS B 1 169 ? -10.633 -8.844 3.096 1 89.56 169 LYS B O 1
ATOM 3356 N N . HIS B 1 170 ? -10.453 -6.969 1.998 1 87.56 170 HIS B N 1
ATOM 3357 C CA . HIS B 1 170 ? -10.25 -7.656 0.727 1 87.56 170 HIS B CA 1
ATOM 3358 C C . HIS B 1 170 ? -8.914 -8.383 0.702 1 87.56 170 HIS B C 1
ATOM 3360 O O . HIS B 1 170 ? -8.789 -9.445 0.088 1 87.56 170 HIS B O 1
ATOM 3366 N N . SER B 1 171 ? -7.926 -7.77 1.33 1 93.12 171 SER B N 1
ATOM 3367 C CA . SER B 1 171 ? -6.633 -8.438 1.414 1 93.12 171 SER B CA 1
ATOM 3368 C C . SER B 1 171 ? -6.75 -9.781 2.125 1 93.12 171 SER B C 1
ATOM 3370 O O . SER B 1 171 ? -6.242 -10.797 1.64 1 93.12 171 SER B O 1
ATOM 3372 N N . VAL B 1 172 ? -7.457 -9.797 3.189 1 93.44 172 VAL B N 1
ATOM 3373 C CA . VAL B 1 172 ? -7.656 -11.031 3.949 1 93.44 172 VAL B CA 1
ATOM 3374 C C . VAL B 1 172 ? -8.445 -12.031 3.109 1 93.44 172 VAL B C 1
ATOM 3376 O O . VAL B 1 172 ? -8.094 -13.219 3.055 1 93.44 172 VAL B O 1
ATOM 3379 N N . GLN B 1 173 ? -9.406 -11.555 2.439 1 90.06 173 GLN B N 1
ATOM 3380 C CA . GLN B 1 173 ? -10.234 -12.422 1.609 1 90.06 173 GLN B CA 1
ATOM 3381 C C . GLN B 1 173 ? -9.406 -13.086 0.511 1 90.06 173 GLN B C 1
ATOM 3383 O O . GLN B 1 173 ? -9.531 -14.289 0.271 1 90.06 173 GLN B O 1
ATOM 3388 N N . ILE B 1 174 ? -8.625 -12.281 -0.119 1 92.75 174 ILE B N 1
ATOM 3389 C CA . ILE B 1 174 ? -7.797 -12.805 -1.197 1 92.75 174 ILE B CA 1
ATOM 3390 C C . ILE B 1 174 ? -6.84 -13.867 -0.647 1 92.75 174 ILE B C 1
ATOM 3392 O O . ILE B 1 174 ? -6.707 -14.945 -1.219 1 92.75 174 ILE B O 1
ATOM 3396 N N . MET B 1 175 ? -6.223 -13.586 0.458 1 96.06 175 MET B N 1
ATOM 3397 C CA . MET B 1 175 ? -5.27 -14.531 1.025 1 96.06 175 MET B CA 1
ATOM 3398 C C . MET B 1 175 ? -5.965 -15.828 1.438 1 96.06 175 MET B C 1
ATOM 3400 O O . MET B 1 175 ? -5.414 -16.922 1.267 1 96.06 175 MET B O 1
ATOM 3404 N N . LYS B 1 176 ? -7.137 -15.688 1.921 1 94.5 176 LYS B N 1
ATOM 3405 C CA . LYS B 1 176 ? -7.91 -16.875 2.283 1 94.5 176 LYS B CA 1
ATOM 3406 C C . LYS B 1 176 ? -8.219 -17.734 1.056 1 94.5 176 LYS B C 1
ATOM 3408 O O . LYS B 1 176 ? -8.125 -18.953 1.108 1 94.5 176 LYS B O 1
ATOM 3413 N N . VAL B 1 177 ? -8.555 -17.031 0.055 1 91.69 177 VAL B N 1
ATOM 3414 C CA . VAL B 1 177 ? -8.867 -17.75 -1.182 1 91.69 177 VAL B CA 1
ATOM 3415 C C . VAL B 1 177 ? -7.617 -18.453 -1.696 1 91.69 177 VAL B C 1
ATOM 3417 O O . VAL B 1 177 ? -7.676 -19.625 -2.074 1 91.69 177 VAL B O 1
ATOM 3420 N N . LEU B 1 178 ? -6.531 -17.812 -1.716 1 95.12 178 LEU B N 1
ATOM 3421 C CA . LEU B 1 178 ? -5.285 -18.422 -2.166 1 95.12 178 LEU B CA 1
ATOM 3422 C C . LEU B 1 178 ? -4.918 -19.609 -1.289 1 95.12 178 LEU B C 1
ATOM 3424 O O . LEU B 1 178 ? -4.512 -20.656 -1.797 1 95.12 178 LEU B O 1
ATOM 3428 N N . ARG B 1 179 ? -5.086 -19.469 -0.033 1 96.69 179 ARG B N 1
ATOM 3429 C CA . ARG B 1 179 ? -4.816 -20.562 0.899 1 96.69 179 ARG B CA 1
ATOM 3430 C C . ARG B 1 179 ? -5.703 -21.766 0.608 1 96.69 179 ARG B C 1
ATOM 3432 O O . ARG B 1 179 ? -5.23 -22.906 0.588 1 96.69 179 ARG B O 1
ATOM 3439 N N . LYS B 1 180 ? -6.945 -21.5 0.358 1 94.38 180 LYS B N 1
ATOM 3440 C CA . LYS B 1 180 ? -7.898 -22.562 0.043 1 94.38 180 LYS B CA 1
ATOM 3441 C C . LYS B 1 180 ? -7.512 -23.281 -1.244 1 94.38 180 LYS B C 1
ATOM 3443 O O . LYS B 1 180 ? -7.66 -24.5 -1.345 1 94.38 180 LYS B O 1
ATOM 3448 N N . MET B 1 181 ? -7.051 -22.547 -2.213 1 93.44 181 MET B N 1
ATOM 3449 C CA . MET B 1 181 ? -6.645 -23.141 -3.484 1 93.44 181 MET B CA 1
ATOM 3450 C C . MET B 1 181 ? -5.512 -24.141 -3.281 1 93.44 181 MET B C 1
ATOM 3452 O O . MET B 1 181 ? -5.469 -25.188 -3.941 1 93.44 181 MET B O 1
ATOM 3456 N N . VAL B 1 182 ? -4.648 -23.828 -2.383 1 97.12 182 VAL B N 1
ATOM 3457 C CA . VAL B 1 182 ? -3.535 -24.719 -2.09 1 97.12 182 VAL B CA 1
ATOM 3458 C C . VAL B 1 182 ? -4.031 -25.922 -1.278 1 97.12 182 VAL B C 1
ATOM 3460 O O . VAL B 1 182 ? -3.812 -27.062 -1.661 1 97.12 182 VAL B O 1
ATOM 3463 N N . ASP B 1 183 ? -4.781 -25.656 -0.283 1 97.31 183 ASP B N 1
ATOM 3464 C CA . ASP B 1 183 ? -5.172 -26.688 0.667 1 97.31 183 ASP B CA 1
ATOM 3465 C C . ASP B 1 183 ? -6.168 -27.656 0.039 1 97.31 183 ASP B C 1
ATOM 3467 O O . ASP B 1 183 ? -6.113 -28.859 0.295 1 97.31 183 ASP B O 1
ATOM 3471 N N . GLU B 1 184 ? -7.004 -27.141 -0.789 1 94 184 GLU B N 1
ATOM 3472 C CA . GLU B 1 184 ? -8.094 -27.953 -1.3 1 94 184 GLU B CA 1
ATOM 3473 C C . GLU B 1 184 ? -7.797 -28.453 -2.713 1 94 184 GLU B C 1
ATOM 3475 O O . GLU B 1 184 ? -8.234 -29.547 -3.1 1 94 184 GLU B O 1
ATOM 3480 N N . LEU B 1 185 ? -7.07 -27.672 -3.488 1 92.56 185 LEU B N 1
ATOM 3481 C CA . LEU B 1 185 ? -6.914 -28.016 -4.898 1 92.56 185 LEU B CA 1
ATOM 3482 C C . LEU B 1 185 ? -5.465 -28.359 -5.215 1 92.56 185 LEU B C 1
ATOM 3484 O O . LEU B 1 185 ? -5.148 -28.766 -6.34 1 92.56 185 LEU B O 1
ATOM 3488 N N . GLY B 1 186 ? -4.602 -28.188 -4.293 1 95.69 186 GLY B N 1
ATOM 3489 C CA . GLY B 1 186 ? -3.215 -28.578 -4.457 1 95.69 186 GLY B CA 1
ATOM 3490 C C . GLY B 1 186 ? -2.426 -27.641 -5.348 1 95.69 186 GLY B C 1
ATOM 3491 O O . GLY B 1 186 ? -1.436 -28.047 -5.965 1 95.69 186 GLY B O 1
ATOM 3492 N N . LYS B 1 187 ? -2.871 -26.406 -5.48 1 96.56 187 LYS B N 1
ATOM 3493 C CA . LYS B 1 187 ? -2.18 -25.422 -6.305 1 96.56 187 LYS B CA 1
ATOM 3494 C C . LYS B 1 187 ? -0.854 -25.016 -5.676 1 96.56 187 LYS B C 1
ATOM 3496 O O . LYS B 1 187 ? -0.677 -25.125 -4.461 1 96.56 187 LYS B O 1
ATOM 3501 N N . THR B 1 188 ? 0.083 -24.641 -6.555 1 98.19 188 THR B N 1
ATOM 3502 C CA . THR B 1 188 ? 1.352 -24.062 -6.125 1 98.19 188 THR B CA 1
ATOM 3503 C C . THR B 1 188 ? 1.358 -22.547 -6.34 1 98.19 188 THR B C 1
ATOM 3505 O O . THR B 1 188 ? 1.153 -22.078 -7.461 1 98.19 188 THR B O 1
ATOM 3508 N N . ILE B 1 189 ? 1.595 -21.812 -5.258 1 97.94 189 ILE B N 1
ATOM 3509 C CA . ILE B 1 189 ? 1.455 -20.359 -5.375 1 97.94 189 ILE B CA 1
ATOM 3510 C C . ILE B 1 189 ? 2.752 -19.688 -4.941 1 97.94 189 ILE B C 1
ATOM 3512 O O . ILE B 1 189 ? 3.338 -20.047 -3.916 1 97.94 189 ILE B O 1
ATOM 3516 N N . VAL B 1 190 ? 3.223 -18.797 -5.785 1 98.19 190 VAL B N 1
ATOM 3517 C CA . VAL B 1 190 ? 4.297 -17.859 -5.453 1 98.19 190 VAL B CA 1
ATOM 3518 C C . VAL B 1 190 ? 3.752 -16.438 -5.406 1 98.19 190 VAL B C 1
ATOM 3520 O O . VAL B 1 190 ? 3.127 -15.977 -6.363 1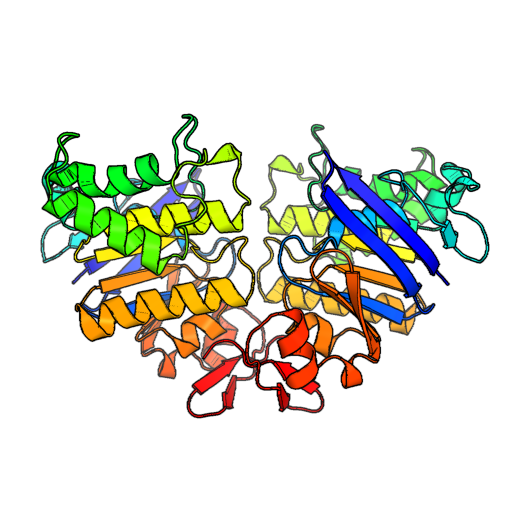 98.19 190 VAL B O 1
ATOM 3523 N N . ILE B 1 191 ? 3.992 -15.742 -4.305 1 97.56 191 ILE B N 1
ATOM 3524 C CA . ILE B 1 191 ? 3.391 -14.422 -4.164 1 97.56 191 ILE B CA 1
ATOM 3525 C C . ILE B 1 191 ? 4.426 -13.438 -3.623 1 97.56 191 ILE B C 1
ATOM 3527 O O . ILE B 1 191 ? 5.188 -13.766 -2.711 1 97.56 191 ILE B O 1
ATOM 3531 N N . VAL B 1 192 ? 4.531 -12.344 -4.273 1 96.88 192 VAL B N 1
ATOM 3532 C CA . VAL B 1 192 ? 5.32 -11.234 -3.746 1 96.88 192 VAL B CA 1
ATOM 3533 C C . VAL B 1 192 ? 4.449 -10.359 -2.848 1 96.88 192 VAL B C 1
ATOM 3535 O O . VAL B 1 192 ? 3.428 -9.828 -3.289 1 96.88 192 VAL B O 1
ATOM 3538 N N . ILE B 1 193 ? 4.84 -10.242 -1.586 1 93.94 193 ILE B N 1
ATOM 3539 C CA . ILE B 1 193 ? 4.031 -9.453 -0.66 1 93.94 193 ILE B CA 1
ATOM 3540 C C . ILE B 1 193 ? 4.926 -8.484 0.114 1 93.94 193 ILE B C 1
ATOM 3542 O O . ILE B 1 193 ? 6.043 -8.836 0.501 1 93.94 193 ILE B O 1
ATOM 3546 N N . HIS B 1 194 ? 4.383 -7.367 0.435 1 89.19 194 HIS B N 1
ATOM 3547 C CA . HIS B 1 194 ? 5.109 -6.371 1.212 1 89.19 194 HIS B CA 1
ATOM 3548 C C . HIS B 1 194 ? 4.766 -6.469 2.695 1 89.19 194 HIS B C 1
ATOM 3550 O O . HIS B 1 194 ? 5.586 -6.125 3.551 1 89.19 194 HIS B O 1
ATOM 3556 N N . ASP B 1 195 ? 3.592 -6.879 2.994 1 92.5 195 ASP B N 1
ATOM 3557 C CA . ASP B 1 195 ? 3.182 -7.027 4.387 1 92.5 195 ASP B CA 1
ATOM 3558 C C . ASP B 1 195 ? 3.625 -8.375 4.949 1 92.5 195 ASP B C 1
ATOM 3560 O O . ASP B 1 195 ? 3.012 -9.406 4.66 1 92.5 195 ASP B O 1
ATOM 3564 N N . ILE B 1 196 ? 4.512 -8.273 5.781 1 95.88 196 ILE B N 1
ATOM 3565 C CA . ILE B 1 196 ? 5.184 -9.477 6.277 1 95.88 196 ILE B CA 1
ATOM 3566 C C . ILE B 1 196 ? 4.207 -10.305 7.105 1 95.88 196 ILE B C 1
ATOM 3568 O O . ILE B 1 196 ? 4.359 -11.523 7.215 1 95.88 196 ILE B O 1
ATOM 3572 N N . ASN B 1 197 ? 3.236 -9.75 7.699 1 96.56 197 ASN B N 1
ATOM 3573 C CA . ASN B 1 197 ? 2.307 -10.5 8.531 1 96.56 197 ASN B CA 1
ATOM 3574 C C . ASN B 1 197 ? 1.383 -11.383 7.695 1 96.56 197 ASN B C 1
ATOM 3576 O O . ASN B 1 197 ? 0.982 -12.461 8.125 1 96.56 197 ASN B O 1
ATOM 3580 N N . PHE B 1 198 ? 1.098 -10.953 6.527 1 96.94 198 PHE B N 1
ATOM 3581 C CA . PHE B 1 198 ? 0.371 -11.844 5.625 1 96.94 198 PHE B CA 1
ATOM 3582 C C . PHE B 1 198 ? 1.229 -13.039 5.23 1 96.94 198 PHE B C 1
ATOM 3584 O O . PHE B 1 198 ? 0.738 -14.164 5.156 1 96.94 198 PHE B O 1
ATOM 3591 N N . ALA B 1 199 ? 2.447 -12.75 4.938 1 97.44 199 ALA B N 1
ATOM 3592 C CA . ALA B 1 199 ? 3.359 -13.852 4.66 1 97.44 199 ALA B CA 1
ATOM 3593 C C . ALA B 1 199 ? 3.449 -14.805 5.848 1 97.44 199 ALA B C 1
ATOM 3595 O O . ALA B 1 199 ? 3.373 -16.031 5.684 1 97.44 199 ALA B O 1
ATOM 3596 N N . SER B 1 200 ? 3.564 -14.289 6.977 1 97.81 200 SER B N 1
ATOM 3597 C CA . SER B 1 200 ? 3.705 -15.062 8.211 1 97.81 200 SER B CA 1
ATOM 3598 C C . SER B 1 200 ? 2.492 -15.953 8.438 1 97.81 200 SER B C 1
ATOM 3600 O O . SER B 1 200 ? 2.635 -17.109 8.836 1 97.81 200 SER B O 1
ATOM 3602 N N . CYS B 1 201 ? 1.354 -15.453 8.141 1 97.38 201 CYS B N 1
ATOM 3603 C CA . CYS B 1 201 ? 0.128 -16.141 8.539 1 97.38 201 CYS B CA 1
ATOM 3604 C C . CYS B 1 201 ? -0.319 -17.125 7.457 1 97.38 201 CYS B C 1
ATOM 3606 O O . CYS B 1 201 ? -1.003 -18.094 7.75 1 97.38 201 CYS B O 1
ATOM 3608 N N . TYR B 1 202 ? 0.097 -16.875 6.23 1 97.69 202 TYR B N 1
ATOM 3609 C CA . TYR B 1 202 ? -0.555 -17.641 5.172 1 97.69 202 TYR B CA 1
ATOM 3610 C C . TYR B 1 202 ? 0.457 -18.484 4.41 1 97.69 202 TYR B C 1
ATOM 3612 O O . TYR B 1 202 ? 0.084 -19.438 3.723 1 97.69 202 TYR B O 1
ATOM 3620 N N . SER B 1 203 ? 1.714 -18.172 4.52 1 98.06 203 SER B N 1
ATOM 3621 C CA . SER B 1 203 ? 2.697 -18.844 3.672 1 98.06 203 SER B CA 1
ATOM 3622 C C . SER B 1 203 ? 3.266 -20.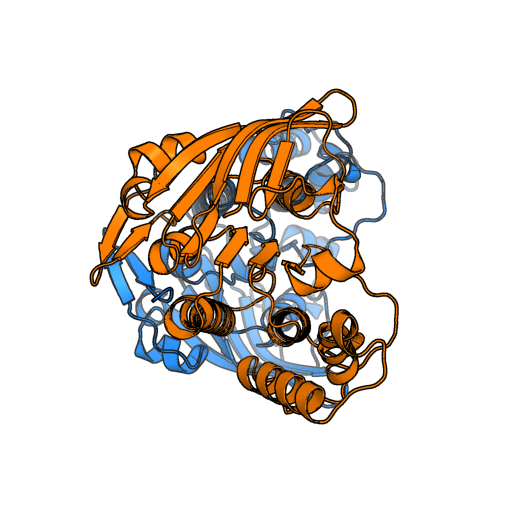078 4.355 1 98.06 203 SER B C 1
ATOM 3624 O O . SER B 1 203 ? 3.408 -20.109 5.578 1 98.06 203 SER B O 1
ATOM 3626 N N . ASP B 1 204 ? 3.635 -21.078 3.594 1 98.5 204 ASP B N 1
ATOM 3627 C CA . ASP B 1 204 ? 4.363 -22.25 4.07 1 98.5 204 ASP B CA 1
ATOM 3628 C C . ASP B 1 204 ? 5.867 -21.984 4.09 1 98.5 204 ASP B C 1
ATOM 3630 O O . ASP B 1 204 ? 6.559 -22.391 5.027 1 98.5 204 ASP B O 1
ATOM 3634 N N . TYR B 1 205 ? 6.285 -21.375 3.053 1 98.5 205 TYR B N 1
ATOM 3635 C CA . TYR B 1 205 ? 7.695 -21.031 2.867 1 98.5 205 TYR B CA 1
ATOM 3636 C C . TYR B 1 205 ? 7.863 -19.562 2.539 1 98.5 205 TYR B C 1
ATOM 3638 O O . TYR B 1 205 ? 6.945 -18.922 2.014 1 98.5 205 TYR B O 1
ATOM 3646 N N . ILE B 1 206 ? 9.016 -19.047 2.875 1 98.44 206 ILE B N 1
ATOM 3647 C CA . ILE B 1 206 ? 9.344 -17.656 2.576 1 98.44 206 ILE B CA 1
ATOM 3648 C C . ILE B 1 206 ? 10.742 -17.578 1.984 1 98.44 206 ILE B C 1
ATOM 3650 O O . ILE B 1 206 ? 11.664 -18.266 2.441 1 98.44 206 ILE B O 1
ATOM 3654 N N . VAL B 1 207 ? 10.883 -16.844 0.946 1 98.31 207 VAL B N 1
ATOM 3655 C CA . VAL B 1 207 ? 12.164 -16.438 0.378 1 98.31 207 VAL B CA 1
ATOM 3656 C C . VAL B 1 207 ? 12.398 -14.953 0.638 1 98.31 207 VAL B C 1
ATOM 3658 O O . VAL B 1 207 ? 11.648 -14.109 0.146 1 98.31 207 VAL B O 1
ATOM 3661 N N . ALA B 1 208 ? 13.406 -14.656 1.396 1 98.12 208 ALA B N 1
ATOM 3662 C CA . ALA B 1 208 ? 13.742 -13.273 1.719 1 98.12 208 ALA B CA 1
ATOM 3663 C C . ALA B 1 208 ? 14.867 -12.766 0.823 1 98.12 208 ALA B C 1
ATOM 3665 O O . ALA B 1 208 ? 15.953 -13.352 0.784 1 98.12 208 ALA B O 1
ATOM 3666 N N . LEU B 1 209 ? 14.57 -11.703 0.156 1 97.44 209 LEU B N 1
ATOM 3667 C CA . LEU B 1 209 ? 15.531 -11.125 -0.777 1 97.44 209 LEU B CA 1
ATOM 3668 C C . LEU B 1 209 ? 16.016 -9.766 -0.281 1 97.44 209 LEU B C 1
ATOM 3670 O O . LEU B 1 209 ? 15.266 -9.016 0.33 1 97.44 209 LEU B O 1
ATOM 3674 N N . LYS B 1 210 ? 17.219 -9.531 -0.508 1 96.12 210 LYS B N 1
ATOM 3675 C CA . LYS B 1 210 ? 17.859 -8.242 -0.231 1 96.12 210 LYS B CA 1
ATOM 3676 C C . LYS B 1 210 ? 18.984 -7.961 -1.225 1 96.12 210 LYS B C 1
ATOM 3678 O O . LYS B 1 210 ? 19.828 -8.82 -1.474 1 96.12 210 LYS B O 1
ATOM 3683 N N . GLU B 1 211 ? 18.906 -6.805 -1.823 1 94.25 211 GLU B N 1
ATOM 3684 C CA . GLU B 1 211 ? 19.938 -6.344 -2.748 1 94.25 211 GLU B CA 1
ATOM 3685 C C . GLU B 1 211 ? 20.172 -7.367 -3.854 1 94.25 211 GLU B C 1
ATOM 3687 O O . GLU B 1 211 ? 21.328 -7.695 -4.164 1 94.25 211 GLU B O 1
ATOM 3692 N N . GLY B 1 212 ? 19.109 -7.949 -4.27 1 96.06 212 GLY B N 1
ATOM 3693 C CA . GLY B 1 212 ? 19.172 -8.812 -5.441 1 96.06 212 GLY B CA 1
ATOM 3694 C C . GLY B 1 212 ? 19.578 -10.234 -5.117 1 96.06 212 GLY B C 1
ATOM 3695 O O . GLY B 1 212 ? 19.781 -11.047 -6.02 1 96.06 212 GLY B O 1
ATOM 3696 N N . ARG B 1 213 ? 19.703 -10.531 -3.854 1 97.31 213 ARG B N 1
ATOM 3697 C CA . ARG B 1 213 ? 20.141 -11.859 -3.441 1 97.31 213 ARG B CA 1
ATOM 3698 C C . ARG B 1 213 ? 19.188 -12.469 -2.424 1 97.31 213 ARG B C 1
ATOM 3700 O O . ARG B 1 213 ? 18.422 -11.75 -1.779 1 97.31 213 ARG B O 1
ATOM 3707 N N . VAL B 1 214 ? 19.25 -13.75 -2.361 1 97.31 214 VAL B N 1
ATOM 3708 C CA . VAL B 1 214 ? 18.5 -14.438 -1.313 1 97.31 214 VAL B CA 1
ATOM 3709 C C . VAL B 1 214 ? 19.281 -14.398 -0.004 1 97.31 214 VAL B C 1
ATOM 3711 O O . VAL B 1 214 ? 20.391 -14.922 0.077 1 97.31 214 VAL B O 1
ATOM 3714 N N . VAL B 1 215 ? 18.719 -13.797 0.95 1 96.56 215 VAL B N 1
ATOM 3715 C CA . VAL B 1 215 ? 19.344 -13.695 2.266 1 96.56 215 VAL B CA 1
ATOM 3716 C C . VAL B 1 215 ? 19.031 -14.945 3.082 1 96.56 215 VAL B C 1
ATOM 3718 O O . VAL B 1 215 ? 19.906 -15.461 3.797 1 96.56 215 VAL B O 1
ATOM 3721 N N . GLN B 1 216 ? 17.844 -15.32 3.031 1 96.44 216 GLN B N 1
ATOM 3722 C CA . GLN B 1 216 ? 17.359 -16.5 3.734 1 96.44 216 GLN B CA 1
ATOM 3723 C C . GLN B 1 216 ? 16.141 -17.078 3.029 1 96.44 216 GLN B C 1
ATOM 3725 O O . GLN B 1 216 ? 15.383 -16.359 2.375 1 96.44 216 GLN B O 1
ATOM 3730 N N . GLU B 1 217 ? 16.047 -18.359 3.129 1 97.5 217 GLU B N 1
ATOM 3731 C CA . GLU B 1 217 ? 14.859 -19.047 2.635 1 97.5 217 GLU B CA 1
ATOM 3732 C C . GLU B 1 217 ? 14.555 -20.281 3.463 1 97.5 217 GLU B C 1
ATOM 3734 O O . GLU B 1 217 ? 15.469 -20.906 4.02 1 97.5 217 GLU B O 1
ATOM 3739 N N . GLY B 1 218 ? 13.32 -20.594 3.607 1 97.81 218 GLY B N 1
ATOM 3740 C CA . GLY B 1 218 ? 12.922 -21.766 4.371 1 97.81 218 GLY B CA 1
ATOM 3741 C C . GLY B 1 218 ? 11.477 -21.719 4.832 1 97.81 218 GLY B C 1
ATOM 3742 O O . GLY B 1 218 ? 10.664 -20.984 4.262 1 97.81 218 GLY B O 1
ATOM 3743 N N . LYS B 1 219 ? 11.203 -22.609 5.797 1 98.31 219 LYS B N 1
ATOM 3744 C CA . LYS B 1 219 ? 9.867 -22.609 6.383 1 98.31 219 LYS B CA 1
ATOM 3745 C C . LYS B 1 219 ? 9.547 -21.25 7.016 1 98.31 219 LYS B C 1
ATOM 3747 O O . LYS B 1 219 ? 10.414 -20.625 7.625 1 98.31 219 LYS B O 1
ATOM 3752 N N . THR B 1 220 ? 8.305 -20.859 6.879 1 98.19 220 THR B N 1
ATOM 3753 C CA . THR B 1 220 ? 7.855 -19.562 7.371 1 98.19 220 THR B CA 1
ATOM 3754 C C . THR B 1 220 ? 8.234 -19.391 8.836 1 98.19 220 THR B C 1
ATOM 3756 O O . THR B 1 220 ? 8.75 -18.328 9.227 1 98.19 220 THR B O 1
ATOM 3759 N N . GLU B 1 221 ? 8.109 -20.422 9.602 1 96.75 221 GLU B N 1
ATOM 3760 C CA . GLU B 1 221 ? 8.391 -20.359 11.031 1 96.75 221 GLU B CA 1
ATOM 3761 C C . GLU B 1 221 ? 9.859 -20.031 11.281 1 96.75 221 GLU B C 1
ATOM 3763 O O . GLU B 1 221 ? 10.188 -19.359 12.266 1 96.75 221 GLU B O 1
ATOM 3768 N N . ASP B 1 222 ? 10.688 -20.438 10.383 1 97.31 222 ASP B N 1
ATOM 3769 C CA . ASP B 1 222 ? 12.125 -20.219 10.539 1 97.31 222 ASP B CA 1
ATOM 3770 C C . ASP B 1 222 ? 12.531 -18.828 10.07 1 97.31 222 ASP B C 1
ATOM 3772 O O . ASP B 1 222 ? 13.492 -18.25 10.586 1 97.31 222 ASP B O 1
ATOM 3776 N N . ILE B 1 223 ? 11.789 -18.344 9.133 1 97.75 223 ILE B N 1
ATOM 3777 C CA . ILE B 1 223 ? 12.156 -17.062 8.523 1 97.75 223 ILE B CA 1
ATOM 3778 C C . ILE B 1 223 ? 11.57 -15.914 9.344 1 97.75 223 ILE B C 1
ATOM 3780 O O . ILE B 1 223 ? 12.203 -14.875 9.516 1 97.75 223 ILE B O 1
ATOM 3784 N N . ILE B 1 224 ? 10.344 -16.094 9.852 1 98.06 224 ILE B N 1
ATOM 3785 C CA . ILE B 1 224 ? 9.711 -15.078 10.68 1 98.06 224 ILE B CA 1
ATOM 3786 C C . ILE B 1 224 ? 10.336 -15.078 12.07 1 98.06 224 ILE B C 1
ATOM 3788 O O . ILE B 1 224 ? 9.766 -15.633 13.016 1 98.06 224 ILE B O 1
ATOM 3792 N N . ASP B 1 225 ? 11.438 -14.5 12.07 1 97.62 225 ASP B N 1
ATOM 3793 C CA . ASP B 1 225 ? 12.305 -14.398 13.25 1 97.62 225 ASP B CA 1
ATOM 3794 C C . ASP B 1 225 ? 13 -13.039 13.297 1 97.62 225 ASP B C 1
ATOM 3796 O O . ASP B 1 225 ? 13.469 -12.539 12.273 1 97.62 225 ASP B O 1
ATOM 3800 N N . THR B 1 226 ? 13.102 -12.492 14.531 1 97.31 226 THR B N 1
ATOM 3801 C CA . THR B 1 226 ? 13.602 -11.133 14.711 1 97.31 226 THR B CA 1
ATOM 3802 C C . THR B 1 226 ? 14.992 -10.984 14.109 1 97.31 226 THR B C 1
ATOM 3804 O O . THR B 1 226 ? 15.273 -10.008 13.406 1 97.31 226 THR B O 1
ATOM 3807 N N . ASP B 1 227 ? 15.828 -11.945 14.297 1 97.38 227 ASP B N 1
ATOM 3808 C CA . ASP B 1 227 ? 17.203 -11.867 13.82 1 97.38 227 ASP B CA 1
ATOM 3809 C C . ASP B 1 227 ? 17.266 -11.953 12.297 1 97.38 227 ASP B C 1
ATOM 3811 O O . ASP B 1 227 ? 18 -11.211 11.648 1 97.38 227 ASP B O 1
ATOM 3815 N N . VAL B 1 228 ? 16.5 -12.82 11.773 1 97.25 228 VAL B N 1
ATOM 3816 C CA . VAL B 1 228 ? 16.453 -12.992 10.328 1 97.25 228 VAL B CA 1
ATOM 3817 C C . VAL B 1 228 ? 15.898 -11.727 9.672 1 97.25 228 VAL B C 1
ATOM 3819 O O . VAL B 1 228 ? 16.5 -11.211 8.727 1 97.25 228 VAL B O 1
ATOM 3822 N N . LEU B 1 229 ? 14.797 -11.258 10.234 1 97.06 229 LEU B N 1
ATOM 3823 C CA . LEU B 1 229 ? 14.141 -10.094 9.656 1 97.06 229 LEU B CA 1
ATOM 3824 C C . LEU B 1 229 ? 15.031 -8.852 9.766 1 97.06 229 LEU B C 1
ATOM 3826 O O . LEU B 1 229 ? 14.992 -7.98 8.898 1 97.06 229 LEU B O 1
ATOM 3830 N N . GLN B 1 230 ? 15.82 -8.766 10.805 1 96.94 230 GLN B N 1
ATOM 3831 C CA . GLN B 1 230 ? 16.797 -7.68 10.938 1 96.94 230 GLN B CA 1
ATOM 3832 C C . GLN B 1 230 ? 17.781 -7.672 9.773 1 96.94 230 GLN B C 1
ATOM 3834 O O . GLN B 1 230 ? 18.109 -6.609 9.25 1 96.94 230 GLN B O 1
ATOM 3839 N N . GLN B 1 231 ? 18.188 -8.836 9.398 1 96.44 231 GLN B N 1
ATOM 3840 C CA . GLN B 1 231 ? 19.109 -8.961 8.281 1 96.44 231 GLN B CA 1
ATOM 3841 C C . GLN B 1 231 ? 18.453 -8.555 6.969 1 96.44 231 GLN B C 1
ATOM 3843 O O . GLN B 1 231 ? 19.094 -7.969 6.098 1 96.44 231 GLN B O 1
ATOM 3848 N N . VAL B 1 232 ? 17.234 -8.82 6.867 1 96.06 232 VAL B N 1
ATOM 3849 C CA . VAL B 1 232 ? 16.516 -8.609 5.617 1 96.06 232 VAL B CA 1
ATOM 3850 C C . VAL B 1 232 ? 16.125 -7.137 5.477 1 96.06 232 VAL B C 1
ATOM 3852 O O . VAL B 1 232 ? 16.281 -6.547 4.406 1 96.06 232 VAL B O 1
ATOM 3855 N N . TYR B 1 233 ? 15.672 -6.508 6.617 1 94.94 233 TYR B N 1
ATOM 3856 C CA . TYR B 1 233 ? 15.039 -5.199 6.504 1 94.94 233 TYR B CA 1
ATOM 3857 C C . TYR B 1 233 ? 15.891 -4.129 7.184 1 94.94 233 TYR B C 1
ATOM 3859 O O . TYR B 1 233 ? 15.562 -2.939 7.129 1 94.94 233 TYR B O 1
ATOM 3867 N N . ASP B 1 234 ? 16.938 -4.516 7.875 1 93.12 234 ASP B N 1
ATOM 3868 C CA . ASP B 1 234 ? 17.797 -3.6 8.625 1 93.12 234 ASP B CA 1
ATOM 3869 C C . ASP B 1 234 ? 16.984 -2.826 9.664 1 93.12 234 ASP B C 1
ATOM 3871 O O . ASP B 1 234 ? 17.156 -1.616 9.82 1 93.12 234 ASP B O 1
ATOM 3875 N N . MET B 1 235 ? 16.094 -3.549 10.227 1 92.38 235 MET B N 1
ATOM 3876 C CA . MET B 1 235 ? 15.258 -2.963 11.273 1 92.38 235 MET B CA 1
ATOM 3877 C C . MET B 1 235 ? 14.852 -4.012 12.305 1 92.38 235 MET B C 1
ATOM 3879 O O . MET B 1 235 ? 14.594 -5.164 11.953 1 92.38 235 MET B O 1
ATOM 3883 N N . HIS B 1 236 ? 14.852 -3.543 13.516 1 94.31 236 HIS B N 1
ATOM 3884 C CA . HIS B 1 236 ? 14.398 -4.445 14.57 1 94.31 236 HIS B CA 1
ATOM 3885 C C . HIS B 1 236 ? 12.891 -4.664 14.508 1 94.31 236 HIS B C 1
ATOM 3887 O O . HIS B 1 236 ? 12.117 -3.707 14.594 1 94.31 236 HIS B O 1
ATOM 3893 N N . ILE B 1 237 ? 12.523 -5.922 14.336 1 95.69 237 ILE B N 1
ATOM 3894 C CA . ILE B 1 237 ? 11.117 -6.293 14.242 1 95.69 237 ILE B CA 1
ATOM 3895 C C . ILE B 1 237 ? 10.789 -7.336 15.305 1 95.69 237 ILE B C 1
ATOM 3897 O O . ILE B 1 237 ? 11.117 -8.516 15.156 1 95.69 237 ILE B O 1
ATOM 3901 N N . PRO B 1 238 ? 10.156 -6.945 16.391 1 95.75 238 PRO B N 1
ATOM 3902 C CA . PRO B 1 238 ? 9.727 -7.938 17.375 1 95.75 238 PRO B CA 1
ATOM 3903 C C . PRO B 1 238 ? 8.695 -8.914 16.828 1 95.75 238 PRO B C 1
ATOM 3905 O O . PRO B 1 238 ? 7.773 -8.5 16.109 1 95.75 238 PRO B O 1
ATOM 3908 N N . VAL B 1 239 ? 8.938 -10.141 17.078 1 96.75 239 VAL B N 1
ATOM 3909 C CA . VAL B 1 239 ? 7.996 -11.18 16.672 1 96.75 239 VAL B CA 1
ATOM 3910 C C . VAL B 1 239 ? 7.277 -11.734 17.906 1 96.75 239 VAL B C 1
ATOM 3912 O O . VAL B 1 239 ? 7.922 -12.125 18.875 1 96.75 239 VAL B O 1
ATOM 3915 N N . GLN B 1 240 ? 5.945 -11.711 17.828 1 94.19 240 GLN B N 1
ATOM 3916 C CA . GLN B 1 240 ? 5.125 -12.188 18.938 1 94.19 240 GLN B CA 1
ATOM 3917 C C . GLN B 1 240 ? 4.258 -13.367 18.516 1 94.19 240 GLN B C 1
ATOM 3919 O O . GLN B 1 240 ? 3.74 -13.391 17.391 1 94.19 240 GLN B O 1
ATOM 3924 N N . TRP B 1 241 ? 4.121 -14.32 19.422 1 93.06 241 TRP B N 1
ATOM 3925 C CA . TRP B 1 241 ? 3.186 -15.414 19.203 1 93.06 241 TRP B CA 1
ATOM 3926 C C . TRP B 1 241 ? 1.783 -15.039 19.672 1 93.06 241 TRP B C 1
ATOM 3928 O O . TRP B 1 241 ? 1.565 -14.797 20.859 1 93.06 241 TRP B O 1
ATOM 3938 N N . ILE B 1 242 ? 0.959 -14.945 18.672 1 90.19 242 ILE B N 1
ATOM 3939 C CA . ILE B 1 242 ? -0.422 -14.602 18.984 1 90.19 242 ILE B CA 1
ATOM 3940 C C . ILE B 1 242 ? -1.368 -15.609 18.344 1 90.19 242 ILE B C 1
ATOM 3942 O O . ILE B 1 242 ? -1.392 -15.75 17.109 1 90.19 242 ILE B O 1
ATOM 3946 N N . ASP B 1 243 ? -2.145 -16.281 19.094 1 87.38 243 ASP B N 1
ATOM 3947 C CA . ASP B 1 243 ? -3.137 -17.25 18.625 1 87.38 243 ASP B CA 1
ATOM 3948 C C . ASP B 1 243 ? -2.514 -18.266 17.672 1 87.38 243 ASP B C 1
ATOM 3950 O O . ASP B 1 243 ? -3.043 -18.5 16.578 1 87.38 243 ASP B O 1
ATOM 3954 N N . GLY B 1 244 ? -1.345 -18.688 17.953 1 87.62 244 GLY B N 1
ATOM 3955 C CA . GLY B 1 244 ? -0.684 -19.766 17.219 1 87.62 244 GLY B CA 1
ATOM 3956 C C . GLY B 1 244 ? 0.021 -19.266 15.969 1 87.62 244 GLY B C 1
ATOM 3957 O O . GLY B 1 244 ? 0.485 -20.078 15.156 1 87.62 244 GLY B O 1
ATOM 3958 N N . ARG B 1 245 ? 0.081 -17.953 15.867 1 91.44 245 ARG B N 1
ATOM 3959 C CA . ARG B 1 245 ? 0.75 -17.375 14.703 1 91.44 245 ARG B CA 1
ATOM 3960 C C . ARG B 1 245 ? 1.818 -16.375 15.133 1 91.44 245 ARG B C 1
ATOM 3962 O O . ARG B 1 245 ? 1.692 -15.727 16.172 1 91.44 245 ARG B O 1
ATOM 3969 N N . LYS B 1 246 ? 2.795 -16.297 14.328 1 96.19 246 LYS B N 1
ATOM 3970 C CA . LYS B 1 246 ? 3.814 -15.289 14.57 1 96.19 246 LYS B CA 1
ATOM 3971 C C . LYS B 1 246 ? 3.414 -13.945 13.961 1 96.19 246 LYS B C 1
ATOM 3973 O O . LYS B 1 246 ? 3.139 -13.867 12.758 1 96.19 246 LYS B O 1
ATOM 3978 N N . ILE B 1 247 ? 3.311 -12.938 14.773 1 95.62 247 ILE B N 1
ATOM 3979 C CA . ILE B 1 247 ? 2.953 -11.594 14.32 1 95.62 247 ILE B CA 1
ATOM 3980 C C . ILE B 1 247 ? 4.145 -10.656 14.492 1 95.62 247 ILE B C 1
ATOM 3982 O O . ILE B 1 247 ? 4.738 -10.586 15.57 1 95.62 247 ILE B O 1
ATOM 3986 N N . CYS B 1 248 ? 4.508 -10 13.383 1 96.5 248 CYS B N 1
ATOM 3987 C CA . CYS B 1 248 ? 5.586 -9.016 13.406 1 96.5 248 CYS B CA 1
ATOM 3988 C C . CYS B 1 248 ? 5.07 -7.648 13.828 1 96.5 248 CYS B C 1
ATOM 3990 O O . CYS B 1 248 ? 4.258 -7.043 13.133 1 96.5 248 CYS B O 1
ATOM 3992 N N . VAL B 1 249 ? 5.539 -7.141 14.938 1 95.19 249 VAL B N 1
ATOM 3993 C CA . VAL B 1 249 ? 5.066 -5.875 15.492 1 95.19 249 VAL B CA 1
ATOM 3994 C C . VAL B 1 249 ? 6.09 -4.773 15.219 1 95.19 249 VAL B C 1
ATOM 3996 O O . VAL B 1 249 ? 6.777 -4.316 16.125 1 95.19 249 VAL B O 1
ATOM 3999 N N . TYR B 1 250 ? 6.074 -4.312 14.016 1 93.75 250 TYR B N 1
ATOM 4000 C CA . TYR B 1 250 ? 7.098 -3.367 13.586 1 93.75 250 TYR B CA 1
ATOM 4001 C C . TYR B 1 250 ? 6.586 -1.935 13.656 1 93.75 250 TYR B C 1
ATOM 4003 O O . TYR B 1 250 ? 7.32 -0.988 13.367 1 93.75 250 TYR B O 1
ATOM 4011 N N . PHE B 1 251 ? 5.43 -1.598 14.133 1 91.12 251 PHE B N 1
ATOM 4012 C CA . PHE B 1 251 ? 4.77 -0.301 14.039 1 91.12 251 PHE B CA 1
ATOM 4013 C C . PHE B 1 251 ? 5.328 0.667 15.078 1 91.12 251 PHE B C 1
ATOM 4015 O O . PHE B 1 251 ? 5.152 1.881 14.961 1 91.12 251 PHE B O 1
ATOM 4022 N N . ALA B 1 252 ? 5.949 0.181 16.266 1 76.19 252 ALA B N 1
ATOM 4023 C CA . ALA B 1 252 ? 6.32 1.027 17.391 1 76.19 252 ALA B CA 1
ATOM 4024 C C . ALA B 1 252 ? 7.824 1.291 17.406 1 76.19 252 ALA B C 1
ATOM 4026 O O . ALA B 1 252 ? 8.609 0.465 16.938 1 76.19 252 ALA B O 1
#

pLDDT: mean 93.17, std 5.9, range [59.41, 98.75]

Sequence (504 aa):
MVEVRNVSKQYGGVRVVDDVSLNIAKGKITSFIGPNGAGKSTLLSMITRLISKDTGQVLIEGREIEGWKSKELSKKISVLKQSNHINIRLTVEDLVAFGRFPYSQGRLTPEDHQWIQEAIDYMELGPFRKKFLDELSGGQRQRAYIAMVIAQNTEYILLDEPLNNLDMKHSVQIMKVLRKMVDELGKTIVIVIHDINFASCYSDYIVALKEGRVVQEGKTEDIIDTDVLQQVYDMHIPVQWIDGRKICVYFAMVEVRNVSKQYGGVRVVDDVSLNIAKGKITSFIGPNGAGKSTLLSMITRLISKDTGQVLIEGREIEGWKSKELSKKISVLKQSNHINIRLTVEDLVAFGRFPYSQGRLTPEDHQWIQEAIDYMELGPFRKKFLDELSGGQRQRAYIAMVIAQNTEYILLDEPLNNLDMKHSVQIMKVLRKMVDELGKTIVIVIHDINFASCYSDYIVALKEGRVVQEGKTEDIIDTDVLQQVYDMHIPVQWIDGRKICVYFA

Organism: NCBI:txid248903

Foldseek 3Di:
DKWWAQWWDDDPHATLAGGATDDFDFLFEEEEEFDPSLCQQVVLCCLLVVDPTPDTFMDDPRHTPVPDDPLVSLLAEFEAHPDDDDVDWDFLLRLLLVLCCSPQVPPADPVLVVLSVVLCVLLVCVVRRGPTLVPDDPQSNLSSNVSSRSSNVHQEYEYEASCPPHDPVSSVSSLVVVLCCSVPVRHGYYYYHHALQSCQVRGQKYFAGGSNYTQDIDGSVVCLDQVNVCVRHVDGWDWDDDPNTTDTDRPD/DKWWAQWWDDDPHAILAGGATDDFDFLFEEEEEFDPSLCQQVVLCCLLVVDPTPDTFMDDPRHTPVPDDPLRSLLAEFEAHPDDDDPDWDFLLRLLLVLCCSPQVPPADPVLVVLSVVLCVLLVCVVRRGPTLVPDDPQSNLSSNVSSRSSNVHQEYEYEASCPPHDPVSSVSSLVVVLCCSVPVRHGYYYYHHALQSCQVRGQKYFAGGSNYTQDIDGSVVCLDQVNVCVRHVDGWDWDDDPNTTDTDRPD

Secondary structure (DSSP, 8-state):
-EEEEEEEEEETTEEEEEEEEEEEPTTSEEEEE-STTSSHHHHHHHHTTSS--SEEEEEETTEEGGGS-HHHHTTTEEEE-S-----S--BHHHHHHHTTHHHHTT---HHHHHHHHHHHHHTT-GGGTTSBGGGS-HHHHHHHHHHHHHHH--SEEEEESTTTT--HHHHHHHHHHHHHHHHHH--EEEEE-S-HHHHHHH-SEEEEEETTEEEEEEEHHHHSSHHHHHHHHSS---EEEETTEEEE----/-EEEEEEEEEETTEEEEEEEEEEEPTTSEEEEE-STTSSHHHHHHHHTTSS--SEEEEEETTEEGGGS-HHHHTTTEEEE-S-----S--BHHHHHHHTTHHHHTT---HHHHHHHHHHHHHTT-GGGTTSBGGGS-HHHHHHHHHHHHHHH--SEEEEESTTTT--HHHHHHHHHHHHHHHHHH--EEEEE-S-HHHHHHH-SEEEEEETTEEEEEEEHHHHSSHHHHHHHHSS---EEEETTEEEE----

Nearest PDB structures (foldseek):
  4p33-assembly1_A  TM=9.068E-01  e=7.137E-22  Escherichia coli K-12
  8frl-assembly1_A  TM=8.702E-01  e=3.785E-21  Acinetobacter baylyi ADP1
  3fvq-assembly1_A  TM=8.541E-01  e=8.718E-21  Neisseria gonorrhoeae FA 1090
  6mi8-assembly1_B  TM=9.013E-01  e=5.210E-20  Escherichia coli K-12
  3fvq-assembly1_B  TM=8.914E-01  e=6.612E-20  Neisseria gonorrhoeae FA 1090

InterPro domains:
  IPR003439 ABC transporter-like, ATP-binding domain [PF00005] (18-164)
  IPR003439 ABC transporter-like, ATP-binding domain [PS50893] (2-236)
  IPR003593 AAA+ ATPase domain [SM00382] (26-213)
  IPR027417 P-loop containing nucleoside triphosphate hydrolase [G3DSA:3.40.50.300] (1-247)
  IPR027417 P-loop containing nucleoside triphosphate hydrolase [SSF52540] (2-226)
  IPR051535 Bacterial siderophore ABC transporter ATP-binding [PTHR42771] (2-251)

Solvent-accessible surface area (backbone atoms only — not comparable to full-atom values): 26245 Å² total; per-residue (Å²): 75,40,39,35,40,45,28,23,34,69,56,99,85,42,61,43,27,49,59,32,62,50,73,45,64,66,44,30,36,35,26,38,36,51,45,83,78,13,27,62,66,60,51,52,30,39,72,70,62,76,36,84,63,75,40,61,46,42,25,51,71,85,36,50,58,87,72,50,52,68,65,59,42,50,54,39,42,34,78,43,64,74,78,75,82,69,90,62,96,38,29,38,47,55,49,20,47,54,28,37,30,70,78,38,70,80,57,75,46,74,67,49,51,48,37,35,50,50,20,34,56,75,53,68,35,64,95,44,34,82,38,44,50,90,76,43,54,68,40,54,40,46,38,40,55,50,19,12,47,54,25,38,65,34,51,32,38,37,33,36,44,74,54,61,74,42,45,71,63,57,38,41,50,50,51,50,50,54,45,45,40,22,77,74,67,51,24,20,35,38,34,35,46,81,57,62,42,48,41,47,61,62,27,52,25,34,40,33,20,39,77,10,26,70,76,47,69,44,46,24,79,71,49,72,32,40,71,54,40,23,71,48,58,74,44,86,34,52,65,40,83,52,96,90,33,58,40,66,57,54,63,116,76,39,39,35,40,46,28,24,35,67,56,100,85,42,60,42,28,50,58,32,63,50,72,46,64,65,46,30,36,34,28,38,37,49,44,83,78,13,26,62,67,60,52,53,30,40,73,69,63,76,38,82,64,73,41,61,47,42,24,50,71,83,36,50,58,86,73,50,53,67,68,60,42,51,53,40,42,34,76,43,65,73,79,76,80,70,90,62,96,38,28,37,47,55,50,19,47,55,26,37,31,70,79,39,70,81,55,75,48,73,67,50,50,48,36,35,49,50,20,34,54,75,54,68,34,64,95,42,34,81,38,44,50,90,75,43,52,66,41,55,39,44,38,41,54,50,20,12,47,54,26,38,64,35,52,31,39,37,33,36,45,74,54,60,74,42,45,70,64,57,38,41,49,50,51,50,50,53,46,45,40,23,75,74,68,50,25,21,36,39,34,36,47,82,56,62,43,49,42,47,61,63,28,54,26,34,39,32,21,39,78,10,26,70,75,47,71,42,48,25,78,72,49,71,31,39,70,54,41,24,71,47,57,74,40,87,35,52,64,41,83,52,95,92,34,59,40,66,58,55,62,115

Radius of gyration: 23.84 Å; Cα contacts (8 Å, |Δi|>4): 1053; chains: 2; bounding box: 51×65×54 Å